Protein AF-A0A081SAS1-F1 (afdb_monomer)

Mean predicted aligned error: 22.19 Å

Radius of gyration: 38.11 Å; Cα contacts (8 Å, |Δi|>4): 289; chains: 1; bounding box: 82×88×116 Å

Sequence (406 aa):
MSGEHTGKELMNYAQYGFWKSKKQYTQDEFDKLFIKNHPSFILKKPGNTRRLFTAEEFRQIVTKSIVSKLKPSELDSIGVVDSHLELLLVDPIDWEEEIEAVHLEILQEKINNYIYFLESKQYVERYGDSFDKKVIHITFQYSPSDNGLAFLAAVQKVLQNSDTSLKVELPDDDIFSDKENISEDSNHPNQDQEKLSKERYLQIKKEYKMRLVLVIVLFVLLSILSIVLIVNSNRIIPLGATAMATVVPFNQFFLVPLWQEKKAIEEVHPEWKALSTSVVKVPSDESDKKIFPFIASVLALFFTFSMLYRPVKENPKIPTIEEIKNIPKIDSNYIPKSKKSSNSEPTSTTTTSDLNETSSTEESTQSQTSSKESQNYPYHISGMELRGSLIKHLKISMRNGRMNKI

Solvent-accessible surface area (backbone atoms only — not comparable to full-atom values): 25889 Å² total; per-residue (Å²): 136,88,75,89,71,52,74,67,26,51,53,38,25,75,74,71,74,40,60,74,62,76,89,80,48,55,71,61,57,48,51,42,51,49,37,72,78,41,37,64,59,44,78,78,48,41,74,76,48,50,78,63,41,55,75,65,60,41,48,56,40,49,47,56,29,49,46,72,72,62,34,34,92,60,83,76,43,74,50,77,52,100,72,25,43,36,33,45,42,72,40,84,63,73,67,45,81,86,49,36,72,57,49,54,54,49,50,49,49,25,52,50,45,54,51,49,42,59,77,69,47,71,53,34,90,81,71,51,80,89,48,89,39,35,35,42,36,39,38,37,71,41,69,69,41,72,69,49,50,52,49,52,52,50,52,40,60,70,29,69,85,53,63,42,42,70,46,80,47,74,53,61,63,90,80,77,49,94,63,90,80,87,77,93,70,93,88,58,76,71,57,59,55,51,48,52,53,49,51,52,48,40,50,51,53,44,51,46,53,54,51,50,51,52,53,50,51,52,52,52,50,51,50,54,56,50,51,56,30,58,76,47,74,36,80,55,68,65,56,54,53,50,42,57,70,39,54,50,54,47,44,58,70,68,43,47,58,52,51,50,53,53,47,58,51,39,69,79,38,63,75,60,70,77,61,77,52,85,82,66,82,72,70,64,78,61,52,60,70,62,44,49,66,56,52,52,42,52,50,51,53,51,52,50,46,61,75,54,64,57,82,78,76,70,82,77,76,79,78,52,75,70,59,64,70,67,56,77,78,80,74,92,78,80,79,79,88,78,78,89,80,80,86,80,87,86,85,87,86,82,90,81,88,86,86,84,80,90,75,89,78,91,80,80,87,81,89,84,90,82,89,79,90,77,91,85,85,88,86,90,87,88,88,86,91,77,87,87,84,76,89,76,77,76,84,72,74,86,78,81,82,82,87,78,90,131

Organism: Streptococcus mitis (NCBI:txid28037)

Foldseek 3Di:
DDDDQDPVLVVCCVVQVGRDDPVVDDPLRSLLVSCVVVLLVCQVCVVVNVVSDDLVVSLVSLLVNLCVVQVLQDFPDWDADPQATETEGEAEGECDPSNNVSNLVSVVSSVVNVVCCVVVVVCCVPPNDPHQAYEYEYEYPYFYDPVRVVSVVVVQVVCPPDSYGYHYDYPDCVPDDPDDDDDDDDDDVVPVVVVVVLLVLLLLVVQLVVLVVLLVVLVVVLVVLQVLCVVQVWDCVVLVVLCCVQSVCSCVVRNVVSVVVNVVVCVVPVPSVPDDSPPHDHDPVVVVVVCVSSVVSVVSSVVSSVVGDDHDDDDDPDDDPVVVVPDDDPDPPDDDDDDDDDDDDDDDDDDDDDDDDYDDDDDDDDDDDDDDDDDDDDDDDDDDDDDDDDPPPPPPPPPDDDDDDD

Structure (mmCIF, N/CA/C/O backbone):
data_AF-A0A081SAS1-F1
#
_entry.id   AF-A0A081SAS1-F1
#
loop_
_atom_site.group_PDB
_atom_site.id
_atom_site.type_symbol
_atom_site.label_atom_id
_atom_site.label_alt_id
_atom_site.label_comp_id
_atom_site.label_asym_id
_atom_site.label_entity_id
_atom_site.label_seq_id
_atom_site.pdbx_PDB_ins_code
_atom_site.Cartn_x
_atom_site.Cartn_y
_atom_site.Cartn_z
_atom_site.occupancy
_atom_site.B_iso_or_equiv
_atom_site.auth_seq_id
_atom_site.auth_comp_id
_atom_site.auth_asym_id
_atom_site.auth_atom_id
_atom_site.pdbx_PDB_model_num
ATOM 1 N N . MET A 1 1 ? 4.829 38.186 -16.726 1.00 37.81 1 MET A N 1
ATOM 2 C CA . MET A 1 1 ? 5.869 37.587 -17.587 1.00 37.81 1 MET A CA 1
ATOM 3 C C . MET A 1 1 ? 5.207 36.487 -18.399 1.00 37.81 1 MET A C 1
ATOM 5 O O . MET A 1 1 ? 4.948 35.430 -17.847 1.00 37.81 1 MET A O 1
ATOM 9 N N . SER A 1 2 ? 4.816 36.768 -19.643 1.00 45.03 2 SER A N 1
ATOM 10 C CA . SER A 1 2 ? 4.256 35.757 -20.550 1.00 45.03 2 SER A CA 1
ATOM 11 C C . SER A 1 2 ? 5.414 35.213 -21.376 1.00 45.03 2 SER A C 1
ATOM 13 O O . SER A 1 2 ? 5.795 35.834 -22.362 1.00 45.03 2 SER A O 1
ATOM 15 N N . GLY A 1 3 ? 6.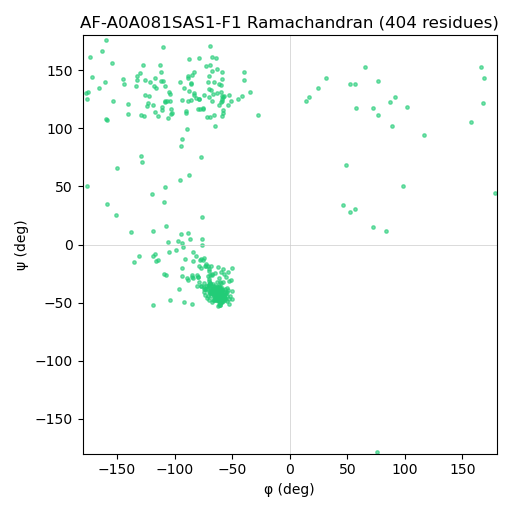057 34.147 -20.901 1.00 51.91 3 GLY A N 1
ATOM 16 C CA . GLY A 1 3 ? 7.094 33.463 -21.671 1.00 51.91 3 GLY A CA 1
ATOM 17 C C . GLY A 1 3 ? 6.439 32.652 -22.783 1.00 51.91 3 GLY A C 1
ATOM 18 O O . GLY A 1 3 ? 5.497 31.908 -22.518 1.00 51.91 3 GLY A O 1
ATOM 19 N N . GLU A 1 4 ? 6.892 32.816 -24.022 1.00 66.12 4 GLU A N 1
ATOM 20 C CA . GLU A 1 4 ? 6.469 31.950 -25.123 1.00 66.12 4 GLU A CA 1
ATOM 21 C C . GLU A 1 4 ? 6.992 30.533 -24.861 1.00 66.12 4 GLU A C 1
ATOM 23 O O . GLU A 1 4 ? 8.197 30.289 -24.874 1.00 66.12 4 GLU A O 1
ATOM 28 N N . HIS A 1 5 ? 6.079 29.607 -24.574 1.00 70.38 5 HIS A N 1
ATOM 29 C CA . HIS A 1 5 ? 6.391 28.191 -24.409 1.00 70.38 5 HIS A CA 1
ATOM 30 C C . HIS A 1 5 ? 6.222 27.472 -25.744 1.00 70.38 5 HIS A C 1
ATOM 32 O O . HIS A 1 5 ? 5.225 27.653 -26.446 1.00 70.38 5 HIS A O 1
ATOM 38 N N . THR A 1 6 ? 7.183 26.628 -26.103 1.00 75.88 6 THR A N 1
ATOM 39 C CA . THR A 1 6 ? 7.102 25.856 -27.348 1.00 75.88 6 THR A CA 1
ATOM 40 C C . THR A 1 6 ? 5.993 24.800 -27.264 1.00 75.88 6 THR A C 1
ATOM 42 O O . THR A 1 6 ? 5.672 24.293 -26.189 1.00 75.88 6 THR A O 1
ATOM 45 N N . GLY A 1 7 ? 5.430 24.382 -28.406 1.00 70.88 7 GLY A N 1
ATOM 46 C CA . GLY A 1 7 ? 4.389 23.337 -28.439 1.00 70.88 7 GLY A CA 1
ATOM 47 C C . GLY A 1 7 ? 4.810 22.019 -27.769 1.00 70.88 7 GLY A C 1
ATOM 48 O O . GLY A 1 7 ? 3.984 21.305 -27.205 1.00 70.88 7 GLY A O 1
ATOM 49 N N . LYS A 1 8 ? 6.115 21.725 -27.755 1.00 65.12 8 LYS A N 1
ATOM 50 C CA . LYS A 1 8 ? 6.687 20.571 -27.056 1.00 65.12 8 LYS A CA 1
ATOM 51 C C . LYS A 1 8 ? 6.684 20.743 -25.535 1.00 65.12 8 LYS A C 1
ATOM 53 O O . LYS A 1 8 ? 6.429 19.775 -24.828 1.00 65.12 8 LYS A O 1
ATOM 58 N N . GLU A 1 9 ? 6.949 21.948 -25.040 1.00 69.81 9 GLU A N 1
ATOM 59 C CA . GLU A 1 9 ? 6.873 22.281 -23.611 1.00 69.81 9 GLU A CA 1
ATOM 60 C C . GLU A 1 9 ? 5.423 22.270 -23.122 1.00 69.81 9 GLU A C 1
ATOM 62 O O . GLU A 1 9 ? 5.152 21.756 -22.043 1.00 69.81 9 GLU A O 1
ATOM 67 N N . LEU A 1 10 ? 4.481 22.736 -23.950 1.00 75.88 10 LEU A N 1
ATOM 68 C CA . LEU A 1 10 ? 3.046 22.662 -23.662 1.00 75.88 10 LEU A CA 1
ATOM 69 C C . LEU A 1 10 ? 2.550 21.213 -23.578 1.00 75.88 10 LEU A C 1
ATOM 71 O O . LEU A 1 10 ? 1.845 20.864 -22.635 1.00 75.88 10 LEU A O 1
ATOM 75 N N . MET A 1 11 ? 2.955 20.351 -24.516 1.00 67.69 11 MET A N 1
ATOM 76 C CA . MET A 1 11 ? 2.606 18.925 -24.483 1.00 67.69 11 MET A CA 1
ATOM 77 C C . MET A 1 11 ? 3.203 18.224 -23.253 1.00 67.69 11 MET A C 1
ATOM 79 O O . MET A 1 11 ? 2.551 17.414 -22.602 1.00 67.69 11 MET A O 1
ATOM 83 N N . ASN A 1 12 ? 4.442 18.571 -22.902 1.00 66.75 12 ASN A N 1
ATOM 84 C CA . ASN A 1 12 ? 5.127 18.027 -21.737 1.00 66.75 12 ASN A CA 1
ATOM 85 C C . ASN A 1 12 ? 4.487 18.497 -20.419 1.00 66.75 12 ASN A C 1
ATOM 87 O O . ASN A 1 12 ? 4.317 17.704 -19.497 1.00 66.75 12 ASN A O 1
ATOM 91 N N . TYR A 1 13 ? 4.054 19.756 -20.353 1.00 73.12 13 TYR A N 1
ATOM 92 C CA . TYR A 1 13 ? 3.300 20.274 -19.218 1.00 73.12 13 TYR A CA 1
ATOM 93 C C . TYR A 1 13 ? 1.926 19.609 -19.098 1.00 73.12 13 TYR A C 1
ATOM 95 O O . TYR A 1 13 ? 1.546 19.198 -18.008 1.00 73.12 13 TYR A O 1
ATOM 103 N N . ALA A 1 14 ? 1.205 19.428 -20.205 1.00 74.06 14 ALA A N 1
ATOM 104 C CA . ALA A 1 14 ? -0.089 18.750 -20.194 1.00 74.06 14 ALA A CA 1
ATOM 105 C C . ALA A 1 14 ? 0.016 17.293 -19.713 1.00 74.06 14 ALA A C 1
ATOM 107 O O . ALA A 1 14 ? -0.873 16.804 -19.023 1.00 74.06 14 ALA A O 1
ATOM 108 N N . GLN A 1 15 ? 1.104 16.606 -20.065 1.00 59.19 15 GLN A N 1
ATOM 109 C CA . GLN A 1 15 ? 1.277 15.189 -19.758 1.00 59.19 15 GLN A CA 1
ATOM 110 C C . GLN A 1 15 ? 1.928 14.926 -18.393 1.00 59.19 15 GLN A C 1
ATOM 112 O O . GLN A 1 15 ? 1.647 13.900 -17.778 1.00 59.19 15 GLN A O 1
ATOM 117 N N . TYR A 1 16 ? 2.790 15.830 -17.919 1.00 61.59 16 TYR A N 1
ATOM 118 C CA . TYR A 1 16 ? 3.609 15.603 -16.722 1.00 61.59 16 TYR A CA 1
ATOM 119 C C . TYR A 1 16 ? 3.574 16.750 -15.702 1.00 61.59 16 TYR A C 1
ATOM 121 O O . TYR A 1 16 ? 4.083 16.588 -14.600 1.00 61.59 16 TYR A O 1
ATOM 129 N N . GLY A 1 17 ? 2.999 17.907 -16.038 1.00 68.88 17 GLY A N 1
ATOM 130 C CA . GLY A 1 17 ? 2.918 19.079 -15.156 1.00 68.88 17 GLY A CA 1
ATOM 131 C C . GLY A 1 17 ? 4.163 19.973 -15.141 1.00 68.88 17 GLY A C 1
ATOM 132 O O . GLY A 1 17 ? 4.263 20.857 -14.289 1.00 68.88 17 GLY A O 1
ATOM 133 N N . PHE A 1 18 ? 5.115 19.778 -16.066 1.00 63.81 18 PHE A N 1
ATOM 134 C CA . PHE A 1 18 ? 6.389 20.512 -16.105 1.00 63.81 18 PHE A CA 1
ATOM 135 C C . PHE A 1 18 ? 6.748 21.041 -17.495 1.00 63.81 18 PHE A C 1
ATOM 137 O O . PHE A 1 18 ? 6.588 20.357 -18.504 1.00 63.81 18 PHE A O 1
ATOM 144 N N . TRP A 1 19 ? 7.312 22.250 -17.540 1.00 63.53 19 TRP A N 1
ATOM 145 C CA . TRP A 1 19 ? 7.612 22.952 -18.790 1.00 63.53 19 TRP A CA 1
ATOM 146 C C . TRP A 1 19 ? 8.810 22.374 -19.560 1.00 63.53 19 TRP A C 1
ATOM 148 O O . TRP A 1 19 ? 8.753 22.282 -20.778 1.00 63.53 19 TRP A O 1
ATOM 158 N N . LYS A 1 20 ? 9.891 21.940 -18.897 1.00 58.78 20 LYS A N 1
ATOM 159 C CA . LYS A 1 20 ? 11.157 21.582 -19.577 1.00 58.78 20 LYS A CA 1
ATOM 160 C C . LYS A 1 20 ? 11.229 20.123 -20.044 1.00 58.78 20 LYS A C 1
ATOM 162 O O . LYS A 1 20 ? 10.763 19.218 -19.362 1.00 58.78 20 LYS A O 1
ATOM 167 N N . SER A 1 21 ? 11.885 19.887 -21.186 1.00 58.59 21 SER A N 1
ATOM 168 C CA . SER A 1 21 ? 11.977 18.563 -21.830 1.00 58.59 21 SER A CA 1
ATOM 169 C C . SER A 1 21 ? 12.793 17.520 -21.039 1.00 58.59 21 SER A C 1
ATOM 171 O O . SER A 1 21 ? 13.809 17.859 -20.435 1.00 58.59 21 SER A O 1
ATOM 173 N N . LYS A 1 22 ? 12.432 16.229 -21.162 1.00 52.47 22 LYS A N 1
ATOM 174 C CA . LYS A 1 22 ? 13.102 15.058 -20.537 1.00 52.47 22 LYS A CA 1
ATOM 175 C C . LYS A 1 22 ? 14.632 14.986 -20.728 1.00 52.47 22 LYS A C 1
ATOM 177 O O . LYS A 1 22 ? 15.300 14.308 -19.968 1.00 52.47 22 LYS A O 1
ATOM 182 N N . LYS A 1 23 ? 15.210 15.678 -21.720 1.00 54.62 23 LYS A N 1
ATOM 183 C CA . LYS A 1 23 ? 16.668 15.692 -21.962 1.00 54.62 23 LYS A CA 1
ATOM 184 C C . LYS A 1 23 ? 17.469 16.543 -20.962 1.00 54.62 23 LYS A C 1
ATOM 186 O O . LYS A 1 23 ? 18.690 16.471 -20.991 1.00 54.62 23 LYS A O 1
ATOM 191 N N . GLN A 1 24 ? 16.813 17.368 -20.144 1.00 60.22 24 GLN A N 1
ATOM 192 C CA . GLN A 1 24 ? 17.474 18.281 -19.199 1.00 60.22 24 GLN A CA 1
ATOM 193 C C . GLN A 1 24 ? 17.406 17.837 -17.735 1.00 60.22 24 GLN A C 1
ATOM 195 O O . GLN A 1 24 ? 18.039 18.482 -16.909 1.00 60.22 24 GLN A O 1
ATOM 200 N N . TYR A 1 25 ? 16.667 16.770 -17.425 1.00 59.16 25 TYR A N 1
ATOM 201 C CA . TYR A 1 25 ? 16.576 16.220 -16.075 1.00 59.16 25 TYR A CA 1
ATOM 202 C C . TYR A 1 25 ? 17.132 14.803 -16.045 1.00 59.16 25 TYR A C 1
ATOM 204 O O . TYR A 1 25 ? 16.915 14.028 -16.982 1.00 59.16 25 TYR A O 1
ATOM 212 N N . THR A 1 26 ? 17.810 14.451 -14.958 1.00 75.69 26 THR A N 1
ATOM 213 C CA . THR A 1 26 ? 18.058 13.041 -14.645 1.00 75.69 26 THR A CA 1
ATOM 214 C C . THR A 1 26 ? 16.736 12.351 -14.289 1.00 75.69 26 THR A C 1
ATOM 216 O O . THR A 1 26 ? 15.737 13.004 -13.974 1.00 75.69 26 THR A O 1
ATOM 219 N N . GLN A 1 27 ? 16.700 11.017 -14.353 1.00 74.19 27 GLN A N 1
ATOM 220 C CA . GLN A 1 27 ? 15.506 10.265 -13.953 1.00 74.19 27 GLN A CA 1
ATOM 221 C C . GLN A 1 27 ? 15.138 10.552 -12.485 1.00 74.19 27 GLN A C 1
ATOM 223 O O . GLN A 1 27 ? 13.967 10.761 -12.188 1.00 74.19 27 GLN A O 1
ATOM 228 N N . ASP A 1 28 ? 16.137 10.686 -11.609 1.00 79.25 28 ASP A N 1
ATOM 229 C CA . ASP A 1 28 ? 15.943 11.002 -10.192 1.00 79.25 28 ASP A CA 1
ATOM 230 C C . ASP A 1 28 ? 15.363 12.408 -9.974 1.00 79.25 28 ASP A C 1
ATOM 232 O O . ASP A 1 28 ? 14.495 12.592 -9.124 1.00 79.25 28 ASP A O 1
ATOM 236 N N . GLU A 1 29 ? 15.786 13.408 -10.755 1.00 80.00 29 GLU A N 1
ATOM 237 C CA . GLU A 1 29 ? 15.210 14.760 -10.691 1.00 80.00 29 GLU A CA 1
ATOM 238 C C . GLU A 1 29 ? 13.749 14.777 -11.147 1.00 80.00 29 GLU A C 1
ATOM 240 O O . GLU A 1 29 ? 12.919 15.466 -10.547 1.00 80.00 29 GLU A O 1
ATOM 245 N N . PHE A 1 30 ? 13.426 14.005 -12.187 1.00 78.06 30 PHE A N 1
ATOM 246 C CA . PHE A 1 30 ? 12.053 13.845 -12.653 1.00 78.06 30 PHE A CA 1
ATOM 247 C C . PHE A 1 30 ? 11.185 13.156 -11.595 1.00 78.06 30 PHE A C 1
ATOM 249 O O . PHE A 1 30 ? 10.113 13.663 -11.263 1.00 78.06 30 PHE A O 1
ATOM 256 N N . ASP A 1 31 ? 11.663 12.049 -11.027 1.00 80.12 31 ASP A N 1
ATOM 257 C CA . ASP A 1 31 ? 10.943 11.293 -10.003 1.00 80.12 31 ASP A CA 1
ATOM 258 C C . ASP A 1 31 ? 10.756 12.138 -8.734 1.00 80.12 31 ASP A C 1
ATOM 260 O O . ASP A 1 31 ? 9.651 12.213 -8.190 1.00 80.12 31 ASP A O 1
ATOM 264 N N . LYS A 1 32 ? 11.791 12.880 -8.314 1.00 86.56 32 LYS A N 1
ATOM 265 C CA . LYS A 1 32 ? 11.716 13.834 -7.198 1.00 86.56 32 LYS A CA 1
ATOM 266 C C . LYS A 1 32 ? 10.617 14.873 -7.425 1.00 86.56 32 LYS A C 1
ATOM 268 O O . LYS A 1 32 ? 9.823 15.162 -6.527 1.00 86.56 32 LYS A O 1
ATOM 273 N N . LEU A 1 33 ? 10.560 15.443 -8.626 1.00 84.12 33 LEU A N 1
ATOM 274 C CA . LEU A 1 33 ? 9.603 16.486 -8.971 1.00 84.12 33 LEU A CA 1
ATOM 275 C C . LEU A 1 33 ? 8.169 15.938 -9.095 1.00 84.12 33 LEU A C 1
ATOM 277 O O . LEU A 1 33 ? 7.225 16.577 -8.627 1.00 84.12 33 LEU A O 1
ATOM 281 N N . PHE A 1 34 ? 8.010 14.734 -9.649 1.00 84.00 34 PHE A N 1
ATOM 282 C CA . PHE A 1 34 ? 6.731 14.028 -9.713 1.00 84.00 34 PHE A CA 1
ATOM 283 C C . PHE A 1 34 ? 6.163 13.769 -8.315 1.00 84.00 34 PHE A C 1
ATOM 285 O O . PHE A 1 34 ? 5.019 14.133 -8.049 1.00 84.00 34 PHE A O 1
ATOM 292 N N . ILE A 1 35 ? 6.965 13.220 -7.396 1.00 86.88 35 ILE A N 1
ATOM 293 C CA . ILE A 1 35 ? 6.535 12.958 -6.014 1.00 86.88 35 ILE A CA 1
ATOM 294 C C . ILE A 1 35 ? 6.192 14.263 -5.284 1.00 86.88 35 ILE A C 1
ATOM 296 O O . ILE A 1 35 ? 5.209 14.317 -4.550 1.00 86.88 35 ILE A O 1
ATOM 300 N N . LYS A 1 36 ? 6.929 15.355 -5.529 1.00 85.94 36 LYS A N 1
ATOM 301 C CA . LYS A 1 36 ? 6.604 16.669 -4.948 1.00 85.94 36 LYS A CA 1
ATOM 302 C C . LYS A 1 36 ? 5.228 17.183 -5.390 1.00 85.94 36 LYS A C 1
ATOM 304 O O . LYS A 1 36 ? 4.508 17.776 -4.585 1.00 85.94 36 LYS A O 1
ATOM 309 N N . ASN A 1 37 ? 4.859 16.941 -6.646 1.00 84.06 37 ASN A N 1
ATOM 310 C CA . ASN A 1 37 ? 3.550 17.306 -7.190 1.00 84.06 37 ASN A CA 1
ATOM 311 C C . ASN A 1 37 ? 2.440 16.318 -6.813 1.00 84.06 37 ASN A C 1
ATOM 313 O O . ASN A 1 37 ? 1.280 16.715 -6.698 1.00 84.06 37 ASN A O 1
ATOM 317 N N . HIS A 1 38 ? 2.791 15.053 -6.584 1.00 85.56 38 HIS A N 1
ATOM 318 C CA . HIS A 1 38 ? 1.867 13.987 -6.215 1.00 85.56 38 HIS A CA 1
ATOM 319 C C . HIS A 1 38 ? 2.342 13.241 -4.952 1.00 85.56 38 HIS A C 1
ATOM 321 O O . HIS A 1 38 ? 2.723 12.071 -5.043 1.00 85.56 38 HIS A O 1
ATOM 327 N N . PRO A 1 39 ? 2.280 13.884 -3.765 1.00 87.88 39 PRO A N 1
ATOM 328 C CA . PRO A 1 39 ? 2.821 13.341 -2.516 1.00 87.88 39 PRO A CA 1
ATOM 329 C C . PRO A 1 39 ? 2.383 11.910 -2.207 1.00 87.88 39 PRO A C 1
ATOM 331 O O . PRO A 1 39 ? 3.206 11.091 -1.822 1.00 87.88 39 PRO A O 1
ATOM 334 N N . SER A 1 40 ? 1.117 11.570 -2.467 1.00 87.19 40 SER A N 1
ATOM 335 C CA . SER A 1 40 ? 0.538 10.259 -2.151 1.00 87.19 40 SER A CA 1
ATOM 336 C C . SER A 1 40 ? 1.251 9.068 -2.800 1.00 87.19 40 SER A C 1
ATOM 338 O O . SER A 1 40 ? 1.124 7.948 -2.310 1.00 87.19 40 SER A O 1
ATOM 340 N N . PHE A 1 41 ? 2.012 9.280 -3.878 1.00 87.31 41 PHE A N 1
ATOM 341 C CA . PHE A 1 41 ? 2.801 8.220 -4.507 1.00 87.31 41 PHE A CA 1
ATOM 342 C C . PHE A 1 41 ? 4.004 7.783 -3.668 1.00 87.31 41 PHE A C 1
ATOM 344 O O . PHE A 1 41 ? 4.501 6.679 -3.887 1.00 87.31 41 PHE A O 1
ATOM 351 N N . ILE A 1 42 ? 4.435 8.595 -2.697 1.00 90.25 42 ILE A N 1
ATOM 352 C CA . ILE A 1 42 ? 5.542 8.258 -1.796 1.00 90.25 42 ILE A CA 1
ATOM 353 C C . ILE A 1 42 ? 5.252 6.987 -0.987 1.00 90.25 42 ILE A C 1
ATOM 355 O O . ILE A 1 42 ? 6.151 6.189 -0.754 1.00 90.25 42 ILE A O 1
ATOM 359 N N . LEU A 1 43 ? 3.976 6.748 -0.660 1.00 89.19 43 LEU A N 1
ATOM 360 C CA . LEU A 1 43 ? 3.525 5.607 0.140 1.00 89.19 43 LEU A CA 1
ATOM 361 C C . LEU A 1 43 ? 3.513 4.285 -0.639 1.00 89.19 43 LEU A C 1
ATOM 363 O O . LEU A 1 43 ? 3.385 3.232 -0.039 1.00 89.19 43 LEU A O 1
ATOM 367 N N . LYS A 1 44 ? 3.627 4.310 -1.976 1.00 86.81 44 LYS A N 1
ATOM 368 C CA . LYS A 1 44 ? 3.586 3.076 -2.782 1.00 86.81 44 LYS A CA 1
ATOM 369 C C . LYS A 1 44 ? 4.903 2.308 -2.782 1.00 86.81 44 LYS A C 1
ATOM 371 O O . LYS A 1 44 ? 4.888 1.105 -3.005 1.00 86.81 44 LYS A O 1
ATOM 376 N N . LYS A 1 45 ? 6.032 3.022 -2.696 1.00 84.56 45 LYS A N 1
ATOM 377 C CA . LYS A 1 45 ? 7.400 2.470 -2.709 1.00 84.56 45 LYS A CA 1
ATOM 378 C C . LYS A 1 45 ? 8.334 3.374 -1.887 1.00 84.56 45 LYS A C 1
ATOM 380 O O . LYS A 1 45 ? 9.210 4.028 -2.474 1.00 84.56 45 LYS A O 1
ATOM 385 N N . PRO A 1 46 ? 8.130 3.464 -0.564 1.00 82.94 46 PRO A N 1
ATOM 386 C CA . PRO A 1 46 ? 8.830 4.420 0.286 1.00 82.94 46 PRO A CA 1
ATOM 387 C C . PRO A 1 46 ? 10.356 4.261 0.226 1.00 82.94 46 PRO A C 1
ATOM 389 O O . PRO A 1 46 ? 11.024 5.244 -0.100 1.00 82.94 46 PRO A O 1
ATOM 392 N N . GLY A 1 47 ? 10.909 3.048 0.332 1.00 83.50 47 GLY A N 1
ATOM 393 C CA . GLY A 1 47 ? 12.358 2.814 0.203 1.00 83.50 47 GLY A CA 1
ATOM 394 C C . GLY A 1 47 ? 12.998 3.336 -1.092 1.00 83.50 47 GLY A C 1
ATOM 395 O O . GLY A 1 47 ? 14.042 3.992 -1.072 1.00 83.50 47 GLY A O 1
ATOM 396 N N . ASN A 1 48 ? 12.331 3.170 -2.241 1.00 80.00 48 ASN A N 1
ATOM 397 C CA . ASN A 1 48 ? 12.836 3.690 -3.522 1.00 80.00 48 ASN A CA 1
ATOM 398 C C . ASN A 1 48 ? 12.793 5.216 -3.607 1.00 80.00 48 ASN A C 1
ATOM 400 O O . ASN A 1 48 ? 13.625 5.823 -4.281 1.00 80.00 48 ASN A O 1
ATOM 404 N N . THR A 1 49 ? 11.803 5.838 -2.968 1.00 83.75 49 THR A N 1
ATOM 405 C CA . THR A 1 49 ? 11.634 7.296 -2.993 1.00 83.75 49 THR A CA 1
ATOM 406 C C . THR A 1 49 ? 12.486 7.990 -1.936 1.00 83.75 49 THR A C 1
ATOM 408 O O . THR A 1 49 ? 12.926 9.116 -2.161 1.00 83.75 49 THR A O 1
ATOM 411 N N . ARG A 1 50 ? 12.823 7.308 -0.834 1.00 87.44 50 ARG A N 1
ATOM 412 C CA . ARG A 1 50 ? 13.629 7.838 0.272 1.00 87.44 50 ARG A CA 1
ATOM 413 C C . ARG A 1 50 ? 14.977 8.398 -0.172 1.00 87.44 50 ARG A C 1
ATOM 415 O O . ARG A 1 50 ? 15.401 9.427 0.354 1.00 87.44 50 ARG A O 1
ATOM 422 N N . ARG A 1 51 ? 15.624 7.766 -1.158 1.00 88.38 51 ARG A N 1
ATOM 423 C CA . ARG A 1 51 ? 16.921 8.196 -1.721 1.00 88.38 51 ARG A CA 1
ATOM 424 C C . ARG A 1 51 ? 16.862 9.511 -2.510 1.00 88.38 51 ARG A C 1
ATOM 426 O O . ARG A 1 51 ? 17.896 10.128 -2.729 1.00 88.38 51 ARG A O 1
ATOM 433 N N . LEU A 1 52 ? 15.672 9.936 -2.944 1.00 87.00 52 LEU A N 1
ATOM 434 C CA . LEU A 1 52 ? 15.475 11.135 -3.774 1.00 87.00 52 LEU A CA 1
ATOM 435 C C . LEU A 1 52 ? 15.389 12.429 -2.942 1.00 87.00 52 LEU A C 1
ATOM 437 O O . LEU A 1 52 ? 15.472 13.538 -3.480 1.00 87.00 52 LEU A O 1
ATOM 441 N N . PHE A 1 53 ? 15.211 12.303 -1.627 1.00 91.81 53 PHE A N 1
ATOM 442 C CA . PHE A 1 53 ? 14.931 13.412 -0.721 1.00 91.81 53 PHE A CA 1
ATOM 443 C C . PHE A 1 53 ? 15.904 13.433 0.455 1.00 91.81 53 PHE A C 1
ATOM 445 O O . PHE A 1 53 ? 16.431 12.406 0.890 1.00 91.81 53 PHE A O 1
ATOM 452 N N . THR A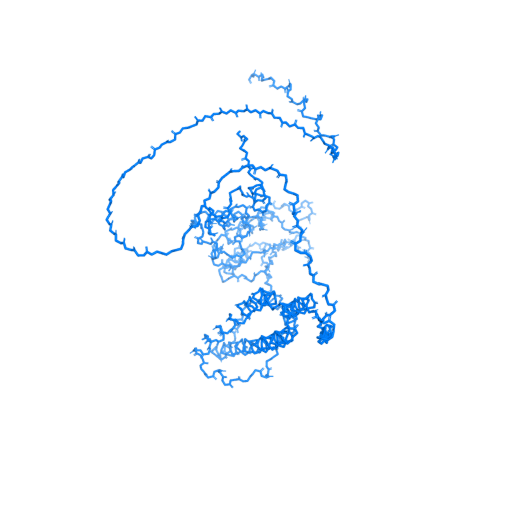 1 54 ? 16.102 14.622 1.019 1.00 92.94 54 THR A N 1
ATOM 453 C CA . THR A 1 54 ? 16.685 14.713 2.363 1.00 92.94 54 THR A CA 1
ATOM 454 C C . THR A 1 54 ? 15.738 14.072 3.383 1.00 92.94 54 THR A C 1
ATOM 456 O O . THR A 1 54 ? 14.546 13.919 3.115 1.00 92.94 54 THR A O 1
ATOM 459 N N . ALA A 1 55 ? 16.248 13.699 4.560 1.00 90.94 55 ALA A N 1
ATOM 460 C CA . ALA A 1 55 ? 15.419 13.092 5.606 1.00 90.94 55 ALA A CA 1
ATOM 461 C C . ALA A 1 55 ? 14.211 13.973 5.976 1.00 90.94 55 ALA A C 1
ATOM 463 O O . ALA A 1 55 ? 13.098 13.472 6.099 1.00 90.94 55 ALA A O 1
ATOM 464 N N . GLU A 1 56 ? 14.419 15.288 6.075 1.00 93.50 56 GLU A N 1
ATOM 465 C CA . GLU A 1 56 ? 13.368 16.233 6.453 1.00 93.50 56 GLU A CA 1
ATOM 466 C C . GLU A 1 56 ? 12.355 16.468 5.323 1.00 93.50 56 GLU A C 1
ATOM 468 O O . GLU A 1 56 ? 11.152 16.433 5.565 1.00 93.50 56 GLU A O 1
ATOM 473 N N . GLU A 1 57 ? 12.813 16.628 4.073 1.00 93.75 57 GLU A N 1
ATOM 474 C CA . GLU A 1 57 ? 11.907 16.720 2.917 1.00 93.75 57 GLU A CA 1
ATOM 475 C C . GLU A 1 57 ? 11.040 15.462 2.790 1.00 93.75 57 GLU A C 1
ATOM 477 O O . GLU A 1 57 ? 9.835 15.558 2.562 1.00 93.75 57 GLU A O 1
ATOM 482 N N . PHE A 1 58 ? 11.649 14.283 2.950 1.00 94.00 58 PHE A N 1
ATOM 483 C CA . PHE A 1 58 ? 10.943 13.009 2.895 1.00 94.00 58 PHE A CA 1
ATOM 484 C C . PHE A 1 58 ? 9.869 12.941 3.978 1.00 94.00 58 PHE A C 1
ATOM 486 O O . PHE A 1 58 ? 8.700 12.720 3.664 1.00 94.00 58 PHE A O 1
ATOM 493 N N . ARG A 1 59 ? 10.250 13.223 5.232 1.00 94.25 59 ARG A N 1
ATOM 494 C CA . ARG A 1 59 ? 9.341 13.216 6.380 1.00 94.25 59 ARG A CA 1
ATOM 495 C C . ARG A 1 59 ? 8.138 14.123 6.142 1.00 94.25 59 ARG A C 1
ATOM 497 O O . ARG A 1 59 ? 7.013 13.663 6.260 1.00 94.25 59 ARG A O 1
ATOM 504 N N . GLN A 1 60 ? 8.348 15.360 5.690 1.00 95.19 60 GLN A N 1
ATOM 505 C CA . GLN A 1 60 ? 7.257 16.304 5.408 1.00 95.19 60 GLN A CA 1
ATOM 506 C C . GLN A 1 60 ? 6.270 15.792 4.348 1.00 95.19 60 GLN A C 1
ATOM 508 O O . GLN A 1 60 ? 5.053 15.951 4.490 1.00 95.19 60 GLN A O 1
ATOM 513 N N . ILE A 1 61 ? 6.774 15.181 3.271 1.00 94.12 61 ILE A N 1
ATOM 514 C CA . ILE A 1 61 ? 5.929 14.649 2.193 1.00 94.12 61 ILE A CA 1
ATOM 515 C C . ILE A 1 61 ? 5.161 13.413 2.676 1.00 94.12 61 ILE A C 1
ATOM 517 O O . ILE A 1 61 ? 3.968 13.292 2.380 1.00 94.12 61 ILE A O 1
ATOM 521 N N . VAL A 1 62 ? 5.809 12.528 3.440 1.00 95.69 62 VAL A N 1
ATOM 522 C CA . VAL A 1 62 ? 5.172 11.359 4.064 1.00 95.69 62 VAL A CA 1
ATOM 523 C C . VAL A 1 62 ? 4.078 11.807 5.025 1.00 95.69 62 VAL A C 1
ATOM 525 O O . VAL A 1 62 ? 2.935 11.400 4.838 1.00 95.69 62 VAL A O 1
ATOM 528 N N . THR A 1 63 ? 4.368 12.719 5.958 1.00 95.94 63 THR A N 1
ATOM 529 C CA . THR A 1 63 ? 3.384 13.274 6.901 1.00 95.94 63 THR A CA 1
ATOM 530 C C . THR A 1 63 ? 2.170 13.817 6.158 1.00 95.94 63 THR A C 1
ATOM 532 O O . THR A 1 63 ? 1.044 13.410 6.428 1.00 95.94 63 THR A O 1
ATOM 535 N N . LYS A 1 64 ? 2.377 14.672 5.146 1.00 95.12 64 LYS A N 1
ATOM 536 C CA . LYS A 1 64 ? 1.276 15.217 4.337 1.00 95.12 64 LYS A CA 1
ATOM 537 C C . LYS A 1 64 ? 0.447 14.118 3.664 1.00 95.12 64 LYS A C 1
ATOM 539 O O . LYS A 1 64 ? -0.773 14.238 3.561 1.00 95.12 64 LYS A O 1
ATOM 544 N N . SER A 1 65 ? 1.104 13.065 3.187 1.00 94.56 65 SER A N 1
ATOM 545 C CA . SER A 1 65 ? 0.454 11.956 2.487 1.00 94.56 65 SER A CA 1
ATOM 546 C C . SER A 1 65 ? -0.364 11.086 3.438 1.00 94.56 65 SER A C 1
ATOM 548 O O . SER A 1 65 ? -1.525 10.809 3.140 1.00 94.56 65 SER A O 1
ATOM 550 N N . ILE A 1 66 ? 0.195 10.724 4.594 1.00 95.75 66 ILE A N 1
ATOM 551 C CA . ILE A 1 66 ? -0.492 9.941 5.626 1.00 95.75 66 ILE A CA 1
ATOM 552 C C . ILE A 1 66 ? -1.662 10.741 6.200 1.00 95.75 66 ILE A C 1
ATOM 554 O O . ILE A 1 66 ? -2.777 10.233 6.216 1.00 95.75 66 ILE A O 1
ATOM 558 N N . VAL A 1 67 ? -1.476 12.023 6.537 1.00 96.25 67 VAL A N 1
ATOM 559 C CA . VAL A 1 67 ? -2.567 12.907 6.991 1.00 96.25 67 VAL A CA 1
ATOM 560 C C . VAL A 1 67 ? -3.699 12.971 5.965 1.00 96.25 67 VAL A C 1
ATOM 562 O O . VAL A 1 67 ? -4.866 12.909 6.337 1.00 96.25 67 VAL A O 1
ATOM 565 N N . SER A 1 68 ? -3.388 13.034 4.664 1.00 94.62 68 SER A N 1
ATOM 566 C CA . SER A 1 68 ? -4.425 13.062 3.620 1.00 94.62 68 SER A CA 1
ATOM 567 C C . SER A 1 68 ? -5.226 11.760 3.497 1.00 94.62 68 SER A C 1
ATOM 569 O O . SER A 1 68 ? -6.362 11.780 3.026 1.00 94.62 68 SER A O 1
ATOM 571 N N . LYS A 1 69 ? -4.626 10.632 3.890 1.00 94.12 69 LYS A N 1
ATOM 572 C CA . LYS A 1 69 ? -5.208 9.291 3.797 1.00 94.12 69 LYS A CA 1
ATOM 573 C C . LYS A 1 69 ? -5.961 8.909 5.064 1.00 94.12 69 LYS A C 1
ATOM 575 O O . LYS A 1 69 ? -7.100 8.470 4.969 1.00 94.12 69 LYS A O 1
ATOM 580 N N . LEU A 1 70 ? -5.319 9.091 6.213 1.00 94.81 70 LEU A N 1
ATOM 581 C CA . LEU A 1 70 ? -5.830 8.704 7.518 1.00 94.81 70 LEU A CA 1
ATOM 582 C C . LEU A 1 70 ? -6.747 9.775 8.116 1.00 94.81 70 LEU A C 1
ATOM 584 O O . LEU A 1 70 ? -7.645 9.429 8.868 1.00 94.81 70 LEU A O 1
ATOM 588 N N . LYS A 1 71 ? -6.554 11.054 7.766 1.00 96.44 71 LYS A N 1
ATOM 589 C CA . LYS A 1 71 ? -7.359 12.191 8.240 1.00 96.44 71 LYS A CA 1
ATOM 590 C C . LYS A 1 71 ? -7.543 12.208 9.770 1.00 96.44 71 LYS A C 1
ATOM 592 O O . LYS A 1 71 ? -8.656 12.028 10.258 1.00 96.44 71 LYS A O 1
ATOM 597 N N . PRO A 1 72 ? -6.474 12.446 10.549 1.00 95.50 72 PRO A N 1
ATOM 598 C CA . PRO A 1 72 ? -6.499 12.297 12.009 1.00 95.50 72 PRO A CA 1
ATOM 599 C C . PRO A 1 72 ? -7.531 13.182 12.731 1.00 95.50 72 PRO A C 1
ATOM 601 O O . PRO A 1 72 ? -7.981 12.838 13.819 1.00 95.50 72 PRO A O 1
ATOM 604 N N . SER A 1 73 ? -7.949 14.297 12.124 1.00 94.31 73 SER A N 1
ATOM 605 C CA . SER A 1 73 ? -8.957 15.212 12.673 1.00 94.31 73 SER A CA 1
ATOM 606 C C . SER A 1 73 ? -10.413 14.807 12.401 1.00 94.31 73 SER A C 1
ATOM 608 O O . SER A 1 73 ? -11.323 15.476 12.882 1.00 94.31 73 SER A O 1
ATOM 610 N N . GLU A 1 74 ? -10.659 13.765 11.604 1.00 94.31 74 GLU A N 1
ATOM 611 C CA . GLU A 1 74 ? -12.000 13.291 11.236 1.00 94.31 74 GLU A CA 1
ATOM 612 C C . GLU A 1 74 ? -12.279 11.911 11.864 1.00 94.31 74 GLU A C 1
ATOM 614 O O . GLU A 1 74 ? -11.369 11.102 12.061 1.00 94.31 74 GLU A O 1
ATOM 619 N N . LEU A 1 75 ? -13.551 11.641 12.180 1.00 94.81 75 LEU A N 1
ATOM 620 C CA . LEU A 1 75 ? -14.027 10.288 12.491 1.00 94.81 75 LEU A CA 1
ATOM 621 C C . LEU A 1 75 ? -14.460 9.594 11.196 1.00 94.81 75 LEU A C 1
ATOM 623 O O . LEU A 1 75 ? -15.059 10.243 10.336 1.00 94.81 75 LEU A O 1
ATOM 627 N N . ASP A 1 76 ? -14.223 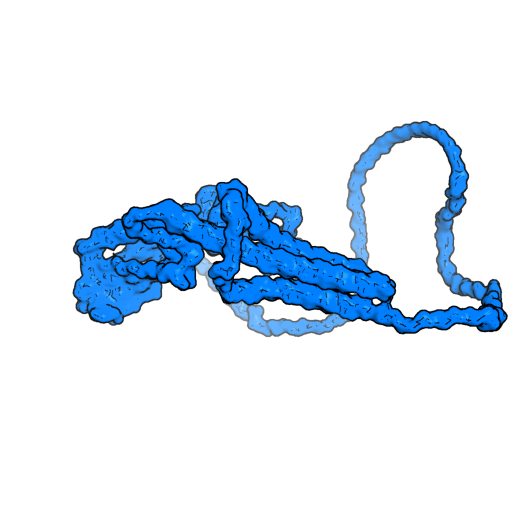8.288 11.074 1.00 94.88 76 ASP A N 1
ATOM 628 C CA . ASP A 1 76 ? -14.563 7.549 9.856 1.00 94.88 76 ASP A CA 1
ATOM 629 C C . ASP A 1 76 ? -16.022 7.095 9.900 1.00 94.88 76 ASP A C 1
ATOM 631 O O . ASP A 1 76 ? -16.788 7.366 8.974 1.00 94.88 76 ASP A O 1
ATOM 635 N N . SER A 1 77 ? -16.432 6.437 10.990 1.00 95.38 77 SER A N 1
ATOM 636 C CA . SER A 1 77 ? -17.832 6.084 11.227 1.00 95.38 77 SER A CA 1
ATOM 637 C C . SER A 1 77 ? -18.147 5.934 12.715 1.00 95.38 77 SER A C 1
ATOM 639 O O . SER A 1 77 ? -17.272 5.662 13.535 1.00 95.38 77 SER A O 1
ATOM 641 N N . ILE A 1 78 ? -19.422 6.102 13.056 1.00 95.75 78 ILE A N 1
ATOM 642 C CA . ILE A 1 78 ? -19.964 5.931 14.403 1.00 95.75 78 ILE A CA 1
ATOM 643 C C . ILE A 1 78 ? -21.363 5.322 14.317 1.00 95.75 78 ILE A C 1
ATOM 645 O O . ILE A 1 78 ? -22.170 5.726 13.477 1.00 95.75 78 ILE A O 1
ATOM 649 N N . GLY A 1 79 ? -21.665 4.374 15.199 1.00 93.62 79 GLY A N 1
ATOM 650 C CA . GLY A 1 79 ? -22.962 3.714 15.266 1.00 93.62 79 GLY A CA 1
ATOM 651 C C . GLY A 1 79 ? -23.219 3.054 16.616 1.00 93.62 79 GLY A C 1
ATOM 652 O O . GLY A 1 79 ? -22.367 3.052 17.499 1.00 93.62 79 GLY A O 1
ATOM 653 N N . VAL A 1 80 ? -24.421 2.503 16.771 1.00 91.88 80 VAL A N 1
ATOM 654 C CA . VAL A 1 80 ? -24.799 1.693 17.934 1.00 91.88 80 VAL A CA 1
ATOM 655 C C . VAL A 1 80 ? -24.907 0.246 17.473 1.00 91.88 80 VAL A C 1
ATOM 657 O O . VAL A 1 80 ? -25.673 -0.047 16.554 1.00 91.88 80 VAL A O 1
ATOM 660 N N . VAL A 1 81 ? -24.138 -0.641 18.098 1.00 86.81 81 VAL A N 1
ATOM 661 C CA . VAL A 1 81 ? -24.086 -2.080 17.804 1.00 86.81 81 VAL A CA 1
ATOM 662 C C . VAL A 1 81 ? -24.346 -2.807 19.114 1.00 86.81 81 VAL A C 1
ATOM 664 O O . VAL A 1 81 ? -23.746 -2.451 20.115 1.00 86.81 81 VAL A O 1
ATOM 667 N N . ASP A 1 82 ? -25.282 -3.758 19.146 1.00 81.81 82 ASP A N 1
ATOM 668 C CA . ASP A 1 82 ? -25.589 -4.584 20.329 1.00 81.81 82 ASP A CA 1
ATOM 669 C C . ASP A 1 82 ? -25.723 -3.817 21.666 1.00 81.81 82 ASP A C 1
ATOM 671 O O . ASP A 1 82 ? -25.442 -4.341 22.741 1.00 81.81 82 ASP A O 1
ATOM 675 N N . SER A 1 83 ? -26.242 -2.584 21.612 1.00 84.62 83 SER A N 1
ATOM 676 C CA . SER A 1 83 ? -26.424 -1.671 22.758 1.00 84.62 83 SER A CA 1
ATOM 677 C C . SER A 1 83 ? -25.143 -1.037 23.331 1.00 84.62 83 SER A C 1
ATOM 679 O O . SER A 1 83 ? -25.198 -0.437 24.404 1.00 84.62 83 SER A O 1
ATOM 681 N N . HIS A 1 84 ? -24.014 -1.080 22.617 1.00 89.44 84 HIS A N 1
ATOM 682 C CA . HIS A 1 84 ? -22.835 -0.244 22.876 1.00 89.44 84 HIS A CA 1
ATOM 683 C C . HIS A 1 84 ? -22.605 0.766 21.744 1.00 89.44 84 HIS A C 1
ATOM 685 O O . HIS A 1 84 ? -23.020 0.566 20.601 1.00 89.44 84 HIS A O 1
ATOM 691 N N . LEU A 1 85 ? -21.944 1.879 22.068 1.00 94.31 85 LEU A N 1
ATOM 692 C CA . LEU A 1 85 ? -21.517 2.861 21.071 1.00 94.31 85 LEU A CA 1
ATOM 693 C C . LEU A 1 85 ? -20.210 2.383 20.431 1.00 94.31 85 LEU A C 1
ATOM 695 O O . LEU A 1 85 ? -19.241 2.125 21.146 1.00 94.31 85 LEU A O 1
ATOM 699 N N . GLU A 1 86 ? -20.170 2.286 19.106 1.00 95.25 86 GLU A N 1
ATOM 700 C CA . GLU A 1 86 ? -19.011 1.816 18.345 1.00 95.25 86 GLU A CA 1
ATOM 701 C C . GLU A 1 86 ? -18.545 2.873 17.338 1.00 95.25 86 GLU A C 1
ATOM 703 O O . GLU A 1 86 ? -19.335 3.398 16.550 1.00 95.25 86 GLU A O 1
ATOM 708 N N . LEU A 1 87 ? -17.253 3.200 17.374 1.00 96.38 87 LEU A N 1
ATOM 709 C CA . LEU A 1 87 ? -16.580 4.086 16.429 1.00 96.38 87 LEU A CA 1
ATOM 710 C C . LEU A 1 87 ? -15.625 3.249 15.586 1.00 96.38 87 LEU A C 1
ATOM 712 O O . LEU A 1 87 ? -14.690 2.670 16.131 1.00 96.38 87 LEU A O 1
ATOM 716 N N . LEU A 1 88 ? -15.835 3.209 14.273 1.00 96.75 88 LEU A N 1
ATOM 717 C CA . LEU A 1 88 ? -14.954 2.500 13.349 1.00 96.75 88 LEU A CA 1
ATOM 718 C C . LEU A 1 88 ? -13.818 3.427 12.908 1.00 96.75 88 LEU A C 1
ATOM 720 O O . LEU A 1 88 ? -14.083 4.555 12.493 1.00 96.75 88 LEU A O 1
ATOM 724 N N . LEU A 1 89 ? -12.585 2.930 12.963 1.00 97.25 89 LEU A N 1
ATOM 725 C CA . LEU A 1 89 ? -11.375 3.542 12.425 1.00 97.25 89 LEU A CA 1
ATOM 726 C C . LEU A 1 89 ? -10.799 2.603 11.363 1.00 97.25 89 LEU A C 1
ATOM 728 O O . LEU A 1 89 ? -10.447 1.463 11.658 1.00 97.25 89 LEU A O 1
ATOM 732 N N . VAL A 1 90 ? -10.681 3.086 10.130 1.00 95.94 90 VAL A N 1
ATOM 733 C CA . VAL A 1 90 ? -10.091 2.334 9.020 1.00 95.94 90 VAL A CA 1
ATOM 734 C C . VAL A 1 90 ? -8.691 2.861 8.736 1.00 95.94 90 VAL A C 1
ATOM 736 O O . VAL A 1 90 ? -8.514 4.048 8.445 1.00 95.94 90 VAL A O 1
ATOM 739 N N . ASP A 1 91 ? -7.697 1.976 8.789 1.00 95.75 91 ASP A N 1
ATOM 740 C CA . ASP A 1 91 ? -6.315 2.296 8.440 1.00 95.75 91 ASP A CA 1
ATOM 741 C C . ASP A 1 91 ? -5.929 1.702 7.068 1.00 95.75 91 ASP A C 1
ATOM 743 O O . ASP A 1 91 ? -5.802 0.482 6.933 1.00 95.75 91 ASP A O 1
ATOM 747 N N . PRO A 1 92 ? -5.754 2.541 6.026 1.00 93.19 92 PRO A N 1
ATOM 748 C CA . PRO A 1 92 ? -5.388 2.106 4.681 1.00 93.19 92 PRO A CA 1
ATOM 749 C C . PRO A 1 92 ? -3.872 2.152 4.401 1.00 93.19 92 PRO A C 1
ATOM 751 O O . PRO A 1 92 ? -3.474 2.112 3.233 1.00 93.19 92 PRO A O 1
ATOM 754 N N . ILE A 1 93 ? -3.027 2.381 5.408 1.00 92.69 93 ILE A N 1
ATOM 755 C CA . ILE A 1 93 ? -1.587 2.601 5.228 1.00 92.69 93 ILE A CA 1
ATOM 756 C C . ILE A 1 93 ? -0.819 1.289 5.410 1.00 92.69 93 ILE A C 1
ATOM 758 O O . ILE A 1 93 ? -1.146 0.480 6.272 1.00 92.69 93 ILE A O 1
ATOM 762 N N . ASP A 1 94 ? 0.187 1.086 4.559 1.00 90.69 94 ASP A N 1
ATOM 763 C CA . ASP A 1 94 ? 1.089 -0.067 4.615 1.00 90.69 94 ASP A CA 1
ATOM 764 C C . ASP A 1 94 ? 2.217 0.162 5.637 1.00 90.69 94 ASP A C 1
ATOM 766 O O . ASP A 1 94 ? 2.670 1.295 5.827 1.00 90.69 94 ASP A O 1
ATOM 770 N N . TRP A 1 95 ? 2.688 -0.911 6.268 1.00 90.38 95 TRP A N 1
ATOM 771 C CA . TRP A 1 95 ? 3.602 -0.886 7.416 1.00 90.38 95 TRP A CA 1
ATOM 772 C C . TRP A 1 95 ? 5.071 -1.035 6.998 1.00 90.38 95 TRP A C 1
ATOM 774 O O . TRP A 1 95 ? 5.789 -1.929 7.442 1.00 90.38 95 TRP A O 1
ATOM 784 N N . GLU A 1 96 ? 5.520 -0.148 6.111 1.00 89.12 96 GLU A N 1
ATOM 785 C CA . GLU A 1 96 ? 6.896 -0.130 5.601 1.00 89.12 96 GLU A CA 1
ATOM 786 C C . GLU A 1 96 ? 7.840 0.666 6.527 1.00 89.12 96 GLU A C 1
ATOM 788 O O . GLU A 1 96 ? 7.508 1.768 6.981 1.00 89.12 96 GLU A O 1
ATOM 793 N N . GLU A 1 97 ? 9.049 0.137 6.758 1.00 89.25 97 GLU A N 1
ATOM 794 C CA . GLU A 1 97 ? 10.020 0.643 7.748 1.00 89.25 97 GLU A CA 1
ATOM 795 C C . GLU A 1 97 ? 10.324 2.143 7.577 1.00 89.25 97 GLU A C 1
ATOM 797 O O . GLU A 1 97 ? 10.418 2.885 8.556 1.00 89.25 97 GLU A O 1
ATOM 802 N N . GLU A 1 98 ? 10.435 2.650 6.340 1.00 90.19 98 GLU A N 1
ATOM 803 C CA . GLU A 1 98 ? 10.838 4.047 6.133 1.00 90.19 98 GLU A CA 1
ATOM 804 C C . GLU A 1 98 ? 9.754 5.073 6.489 1.00 90.19 98 GLU A C 1
ATOM 806 O O . GLU A 1 98 ? 10.067 6.262 6.621 1.00 90.19 98 GLU A O 1
ATOM 811 N N . ILE A 1 99 ? 8.490 4.653 6.607 1.00 93.00 99 ILE A N 1
ATOM 812 C CA . ILE A 1 99 ? 7.353 5.534 6.921 1.00 93.00 99 ILE A CA 1
ATOM 813 C C . ILE A 1 99 ? 6.685 5.210 8.255 1.00 93.00 99 ILE A C 1
ATOM 815 O O . ILE A 1 99 ? 5.935 6.046 8.759 1.00 93.00 99 ILE A O 1
ATOM 819 N N . GLU A 1 100 ? 6.984 4.048 8.833 1.00 93.62 100 GLU A N 1
ATOM 820 C CA . GLU A 1 100 ? 6.365 3.510 10.043 1.00 93.62 100 GLU A CA 1
ATOM 821 C C . GLU A 1 100 ? 6.345 4.515 11.201 1.00 93.62 100 GLU A C 1
ATOM 823 O O . GLU A 1 100 ? 5.299 4.756 11.797 1.00 93.62 100 GLU A O 1
ATOM 828 N N . ALA A 1 101 ? 7.469 5.182 11.481 1.00 92.81 101 ALA A N 1
ATOM 829 C CA . ALA A 1 101 ? 7.542 6.155 12.573 1.00 92.81 101 ALA A CA 1
ATOM 830 C C . ALA A 1 101 ? 6.545 7.320 12.402 1.00 92.81 101 ALA A C 1
ATOM 832 O O . ALA A 1 101 ? 5.912 7.747 13.365 1.00 92.81 101 ALA A O 1
ATOM 833 N N . VAL A 1 102 ? 6.381 7.817 11.171 1.00 95.44 102 VAL A N 1
ATOM 834 C CA . VAL A 1 102 ? 5.427 8.896 10.863 1.00 95.44 102 VAL A CA 1
ATOM 835 C C . VAL A 1 102 ? 3.995 8.365 10.872 1.00 95.44 102 VAL A C 1
ATOM 837 O O . VAL A 1 102 ? 3.078 9.063 11.296 1.00 95.44 102 VAL A O 1
ATOM 840 N N . HIS A 1 103 ? 3.785 7.134 10.406 1.00 96.31 103 HIS A N 1
ATOM 841 C CA . HIS A 1 103 ? 2.477 6.485 10.448 1.00 96.31 103 HIS A CA 1
ATOM 842 C C . HIS A 1 103 ? 1.989 6.321 11.886 1.00 96.31 103 HIS A C 1
ATOM 844 O O . HIS A 1 103 ? 0.881 6.759 12.183 1.00 96.31 103 HIS A O 1
ATOM 850 N N . LEU A 1 104 ? 2.835 5.810 12.784 1.00 96.44 104 LEU A N 1
ATOM 851 C CA . LEU A 1 104 ? 2.535 5.674 14.210 1.00 96.44 104 LEU A CA 1
ATOM 852 C C . LEU A 1 104 ? 2.180 7.015 14.864 1.00 96.44 104 LEU A C 1
ATOM 854 O O . LEU A 1 104 ? 1.194 7.090 15.594 1.00 96.44 104 LEU A O 1
ATOM 858 N N . GLU A 1 105 ? 2.929 8.083 14.570 1.00 96.12 105 GLU A N 1
ATOM 859 C CA . GLU A 1 105 ? 2.650 9.432 15.087 1.00 96.12 105 GLU A CA 1
ATOM 860 C C . GLU A 1 105 ? 1.242 9.907 14.686 1.00 96.12 105 GLU A C 1
ATOM 862 O O . GLU A 1 105 ? 0.447 10.314 15.535 1.00 96.12 105 GLU A O 1
ATOM 867 N N . ILE A 1 106 ? 0.887 9.777 13.405 1.00 97.06 106 ILE A N 1
ATOM 868 C CA . ILE A 1 106 ? -0.416 10.224 12.893 1.00 97.06 106 ILE A CA 1
ATOM 869 C C . ILE A 1 106 ? -1.561 9.292 13.317 1.00 97.06 106 ILE A C 1
ATOM 871 O O . ILE A 1 106 ? -2.679 9.755 13.563 1.00 97.06 106 ILE A O 1
ATOM 875 N N . LEU A 1 107 ? -1.309 7.988 13.442 1.00 96.94 107 LEU A N 1
ATOM 876 C CA . LEU A 1 107 ? -2.288 7.036 13.965 1.00 96.94 107 LEU A CA 1
ATOM 877 C C . LEU A 1 107 ? -2.591 7.318 15.441 1.00 96.94 107 LEU A C 1
ATOM 879 O O . LEU A 1 107 ? -3.756 7.300 15.840 1.00 96.94 107 LEU A O 1
ATOM 883 N N . GLN A 1 108 ? -1.571 7.659 16.232 1.00 96.00 108 GLN A N 1
ATOM 884 C CA . GLN A 1 108 ? -1.748 8.107 17.609 1.00 96.00 108 GLN A CA 1
ATOM 885 C C . GLN A 1 108 ? -2.598 9.377 17.686 1.00 96.00 108 GLN A C 1
ATOM 887 O O . GLN A 1 108 ? -3.529 9.430 18.489 1.00 96.00 108 GLN A O 1
ATOM 892 N N . GLU A 1 109 ? -2.334 10.381 16.845 1.00 96.56 109 GLU A N 1
ATOM 893 C CA . GLU A 1 109 ? -3.178 11.581 16.771 1.00 96.56 109 GLU A CA 1
ATOM 894 C C . GLU A 1 109 ? -4.639 11.235 16.455 1.00 96.56 109 GLU A C 1
ATOM 896 O O . GLU A 1 109 ? -5.548 11.753 17.107 1.00 96.56 109 GLU A O 1
ATOM 901 N N . LYS A 1 110 ? -4.874 10.322 15.503 1.00 97.19 110 LYS A N 1
ATOM 902 C CA . LYS A 1 110 ? -6.230 9.894 15.143 1.00 97.19 110 LYS A CA 1
ATOM 903 C C . LYS A 1 110 ? -6.932 9.188 16.298 1.00 97.19 110 LYS A C 1
ATOM 905 O O . LYS A 1 110 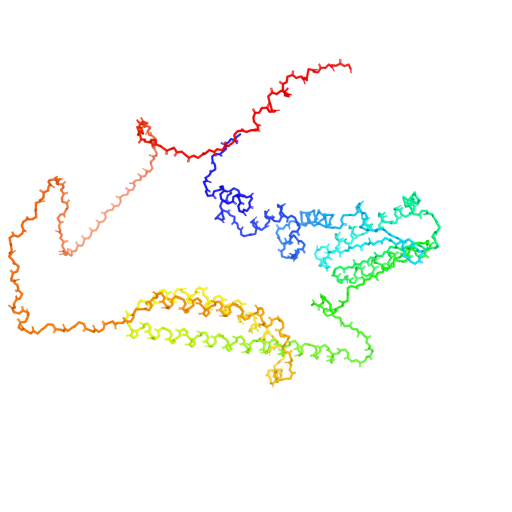? -8.059 9.540 16.626 1.00 97.19 110 LYS A O 1
ATOM 910 N N . ILE A 1 111 ? -6.279 8.232 16.953 1.00 95.56 111 ILE A N 1
ATOM 911 C CA . ILE A 1 111 ? -6.862 7.535 18.107 1.00 95.56 111 ILE A CA 1
ATOM 912 C C . ILE A 1 111 ? -7.154 8.523 19.243 1.00 95.56 111 ILE A C 1
ATOM 914 O O . ILE A 1 111 ? -8.234 8.479 19.830 1.00 95.56 111 ILE A O 1
ATOM 918 N N . ASN A 1 112 ? -6.248 9.467 19.507 1.00 95.69 112 ASN A N 1
ATOM 919 C CA . ASN A 1 112 ? -6.466 10.513 20.505 1.00 95.69 112 ASN A CA 1
ATOM 920 C C . ASN A 1 112 ? -7.683 11.384 20.171 1.00 95.69 112 ASN A C 1
ATOM 922 O O . ASN A 1 112 ? -8.430 11.745 21.075 1.00 95.69 112 ASN A O 1
ATOM 926 N N . ASN A 1 113 ? -7.931 11.685 18.893 1.00 96.94 113 ASN A N 1
ATOM 927 C CA . ASN A 1 113 ? -9.139 12.396 18.471 1.00 96.94 113 ASN A CA 1
ATOM 928 C C . ASN A 1 113 ? -10.421 11.593 18.769 1.00 96.94 113 ASN A C 1
ATOM 930 O O . ASN A 1 113 ? -11.417 12.162 19.211 1.00 96.94 113 ASN A O 1
ATOM 934 N N . TYR A 1 114 ? -10.396 10.268 18.593 1.00 96.50 114 TYR A N 1
ATOM 935 C CA . TYR A 1 114 ? -11.537 9.393 18.902 1.00 96.50 114 TYR A CA 1
ATOM 936 C C . TYR A 1 114 ? -11.790 9.325 20.410 1.00 96.50 114 TYR A C 1
ATOM 938 O O . TYR A 1 114 ? -12.932 9.453 20.851 1.00 96.50 114 TYR A O 1
ATOM 946 N N . ILE A 1 115 ? -10.725 9.183 21.203 1.00 94.56 115 ILE A N 1
ATOM 947 C CA . ILE A 1 115 ? -10.796 9.230 22.669 1.00 94.56 115 ILE A CA 1
ATOM 948 C C . ILE A 1 115 ? -11.364 10.580 23.111 1.00 94.56 115 ILE A C 1
ATOM 950 O O . ILE A 1 115 ? -12.345 10.622 23.848 1.00 94.56 115 ILE A O 1
ATOM 954 N N . TYR A 1 116 ? -10.827 11.683 22.586 1.00 95.00 116 TYR A N 1
ATOM 955 C CA . TYR A 1 116 ? -11.302 13.027 22.898 1.00 95.00 116 TYR A CA 1
ATOM 956 C C . TYR A 1 116 ? -12.783 13.211 22.554 1.00 95.00 116 TYR A C 1
ATOM 958 O O . TYR A 1 116 ? -13.534 13.775 23.347 1.00 95.00 116 TYR A O 1
ATOM 966 N N . PHE A 1 117 ? -13.238 12.721 21.400 1.00 95.44 117 PHE A N 1
ATOM 967 C CA . PHE A 1 117 ? -14.644 12.778 21.004 1.00 95.44 117 PHE A CA 1
ATOM 968 C C . PHE A 1 117 ? -15.566 12.048 21.998 1.00 95.44 117 PHE A C 1
ATOM 970 O O . PHE A 1 117 ? -16.646 12.5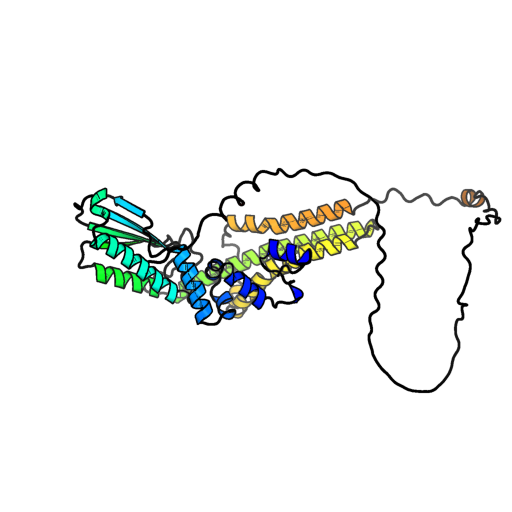52 22.327 1.00 95.44 117 PHE A O 1
ATOM 977 N N . LEU A 1 118 ? -15.134 10.888 22.503 1.00 93.62 118 LEU A N 1
ATOM 978 C CA . LEU A 1 118 ? -15.863 10.119 23.512 1.00 93.62 118 LEU A CA 1
ATOM 979 C C . LEU A 1 118 ? -15.855 10.817 24.879 1.00 93.62 118 LEU A C 1
ATOM 981 O O . LEU A 1 118 ? -16.913 11.002 25.477 1.00 93.62 118 LEU A O 1
ATOM 985 N N . GLU A 1 119 ? -14.693 11.270 25.349 1.00 92.31 119 GLU A N 1
ATOM 986 C CA . GLU A 1 119 ? -14.539 11.944 26.647 1.00 92.31 119 GLU A CA 1
ATOM 987 C C . GLU A 1 119 ? -15.281 13.283 26.706 1.00 92.31 119 GLU A C 1
ATOM 989 O O . GLU A 1 119 ? -15.903 13.621 27.714 1.00 92.31 119 GLU A O 1
ATOM 994 N N . SER A 1 120 ? -15.268 14.034 25.604 1.00 94.31 120 SER A N 1
ATOM 995 C CA . SER A 1 120 ? -16.014 15.290 25.466 1.00 94.31 120 SER A CA 1
ATOM 996 C C . SER A 1 120 ? -17.513 15.085 25.229 1.00 94.31 120 SER A C 1
ATOM 998 O O . SER A 1 120 ? -18.250 16.067 25.129 1.00 94.31 120 SER A O 1
ATOM 1000 N N . LYS A 1 121 ? -17.983 13.829 25.166 1.00 94.12 121 LYS A N 1
ATOM 1001 C CA . LYS A 1 121 ? -19.400 13.459 25.035 1.00 94.12 121 LYS A CA 1
ATOM 1002 C C . LYS A 1 121 ? -20.098 14.065 23.813 1.00 94.12 121 LYS A C 1
ATOM 1004 O O . LYS A 1 121 ? -21.310 14.281 23.824 1.00 94.12 121 LYS A O 1
ATOM 1009 N N . GLN A 1 122 ? -19.365 14.288 22.722 1.00 94.50 122 GLN A N 1
ATOM 1010 C CA . GLN A 1 122 ? -19.911 14.888 21.495 1.00 94.50 122 GLN A CA 1
ATOM 1011 C C . GLN A 1 122 ? -21.017 14.039 20.836 1.00 94.50 122 GLN A C 1
ATOM 1013 O O . GLN A 1 122 ? -21.817 14.551 20.058 1.00 94.50 122 GLN A O 1
ATOM 1018 N N . TYR A 1 123 ? -21.104 12.746 21.160 1.00 93.44 123 TYR A N 1
ATOM 1019 C CA . TYR A 1 123 ? -22.133 11.838 20.647 1.00 93.44 123 TYR A CA 1
ATOM 1020 C C . TYR A 1 123 ? -23.501 11.974 21.342 1.00 93.44 123 TYR A C 1
ATOM 1022 O O . TYR A 1 123 ? -24.502 11.521 20.784 1.00 93.44 123 TYR A O 1
ATOM 1030 N N . VAL A 1 124 ? -23.571 12.580 22.535 1.00 94.88 124 VAL A N 1
ATOM 1031 C CA . VAL A 1 124 ? -24.754 12.506 23.416 1.00 94.88 124 VAL A CA 1
ATOM 1032 C C . VAL A 1 124 ? -25.998 13.129 22.793 1.00 94.88 124 VAL A C 1
ATOM 1034 O O . VAL A 1 124 ? -27.083 12.568 22.924 1.00 94.88 124 VAL A O 1
ATOM 1037 N N . GLU A 1 125 ? -25.856 14.240 22.068 1.00 93.12 125 GLU A N 1
ATOM 1038 C CA . GLU A 1 125 ? -26.987 14.904 21.402 1.00 93.12 125 GLU A CA 1
ATOM 1039 C C . GLU A 1 125 ? -27.683 13.982 20.387 1.00 93.12 125 GLU A C 1
ATOM 1041 O O . GLU A 1 125 ? -28.898 14.047 20.212 1.00 93.12 125 GLU A O 1
ATOM 1046 N N . ARG A 1 126 ? -26.919 13.099 19.731 1.00 93.75 126 ARG A N 1
ATOM 1047 C CA . ARG A 1 126 ? -27.427 12.219 18.672 1.00 93.75 126 ARG A CA 1
ATOM 1048 C C . ARG A 1 126 ? -27.799 10.822 19.164 1.00 93.75 126 ARG A C 1
ATOM 1050 O O . ARG A 1 126 ? -28.768 10.261 18.663 1.00 93.75 126 ARG A O 1
ATOM 1057 N N . TYR A 1 127 ? -27.030 10.256 20.091 1.00 91.88 127 TYR A N 1
ATOM 1058 C CA . TYR A 1 127 ? -27.131 8.842 20.473 1.00 91.88 127 TYR A CA 1
ATOM 1059 C C . TYR A 1 127 ? -27.551 8.620 21.934 1.00 91.88 127 TYR A C 1
ATOM 1061 O O . TYR A 1 127 ? -27.837 7.487 22.311 1.00 91.88 127 TYR A O 1
ATOM 1069 N N . GLY A 1 128 ? -27.618 9.676 22.752 1.00 90.44 128 GLY A N 1
ATOM 1070 C CA . GLY A 1 128 ? -27.780 9.561 24.203 1.00 90.44 128 GLY A CA 1
ATOM 1071 C C . GLY A 1 128 ? -26.485 9.145 24.911 1.00 90.44 128 GLY A C 1
ATOM 1072 O O . GLY A 1 128 ? -25.443 9.001 24.278 1.00 90.44 128 GLY A O 1
ATOM 1073 N N . ASP A 1 129 ? -26.542 8.981 26.237 1.00 89.25 129 ASP A N 1
ATOM 1074 C CA . ASP A 1 129 ? -25.382 8.623 27.084 1.00 89.25 129 ASP A CA 1
ATOM 1075 C C . ASP A 1 129 ? -25.557 7.280 27.821 1.00 89.25 129 ASP A C 1
ATOM 1077 O O . ASP A 1 129 ? -24.807 6.948 28.734 1.00 89.25 129 ASP A O 1
ATOM 1081 N N . SER A 1 130 ? -26.574 6.497 27.456 1.00 86.69 130 SER A N 1
ATOM 1082 C CA . SER A 1 130 ? -26.919 5.236 28.120 1.00 86.69 130 SER A CA 1
ATOM 1083 C C . SER A 1 130 ? -26.147 4.052 27.529 1.00 86.69 130 SER A C 1
ATOM 1085 O O . SER A 1 130 ? -26.753 3.132 26.984 1.00 86.69 130 SER A O 1
ATOM 1087 N N . PHE A 1 131 ? -24.816 4.099 27.598 1.00 87.62 131 PHE A N 1
ATOM 1088 C CA . PHE A 1 131 ? -23.945 3.025 27.116 1.00 87.62 131 PHE A CA 1
ATOM 1089 C C . PHE A 1 131 ? -23.019 2.544 28.231 1.00 87.62 131 PHE A C 1
ATOM 1091 O O . PHE A 1 131 ? -22.176 3.309 28.704 1.00 87.62 131 PHE A O 1
ATOM 1098 N N . ASP A 1 132 ? -23.130 1.262 28.585 1.00 82.75 132 ASP A N 1
ATOM 1099 C CA . ASP A 1 132 ? -22.263 0.609 29.578 1.00 82.75 132 ASP A CA 1
ATOM 1100 C C . ASP A 1 132 ? -20.826 0.424 29.065 1.00 82.75 132 ASP A C 1
ATOM 1102 O O . ASP A 1 132 ? -19.886 0.265 29.843 1.00 82.75 132 ASP A O 1
ATOM 1106 N N . LYS A 1 133 ? -20.654 0.441 27.739 1.00 88.06 133 LYS A N 1
ATOM 1107 C CA . LYS A 1 133 ? -19.372 0.275 27.060 1.00 88.06 133 LYS A CA 1
ATOM 1108 C C . LYS A 1 133 ? -19.315 1.133 25.802 1.00 88.06 133 LYS A C 1
ATOM 1110 O O . LYS A 1 133 ? -20.299 1.255 25.073 1.00 88.06 133 LYS A O 1
ATOM 1115 N N . LYS A 1 134 ? -18.142 1.698 25.535 1.00 93.50 134 LYS A N 1
ATOM 1116 C CA . LYS A 1 134 ? -17.806 2.398 24.292 1.00 93.50 134 LYS A CA 1
ATOM 1117 C C . LYS A 1 134 ? -16.664 1.647 23.616 1.00 93.50 134 LYS A C 1
ATOM 1119 O O . LYS A 1 134 ? -15.722 1.203 24.277 1.00 93.50 134 LYS A O 1
ATOM 1124 N N . VAL A 1 135 ? -16.753 1.452 22.310 1.00 94.69 135 VAL A N 1
ATOM 1125 C CA . VAL A 1 135 ? -15.780 0.668 21.547 1.00 94.69 135 VAL A CA 1
ATOM 1126 C C . VAL A 1 135 ? -15.209 1.533 20.439 1.00 94.69 135 VAL A C 1
ATOM 1128 O O . VAL A 1 135 ? -15.941 2.028 19.590 1.00 94.69 135 VAL A O 1
ATOM 1131 N N . ILE A 1 136 ? -13.893 1.698 20.432 1.00 96.06 136 ILE A N 1
ATOM 1132 C CA . ILE A 1 136 ? -13.163 2.114 19.240 1.00 96.06 136 ILE A CA 1
ATOM 1133 C C . ILE A 1 136 ? -12.780 0.818 18.534 1.00 96.06 136 ILE A C 1
ATOM 1135 O O . ILE A 1 136 ? -12.056 -0.005 19.090 1.00 96.06 136 ILE A O 1
ATOM 1139 N N . HIS A 1 137 ? -13.317 0.599 17.346 1.00 96.06 137 HIS A N 1
ATOM 1140 C CA . HIS A 1 137 ? -13.035 -0.558 16.520 1.00 96.06 137 HIS A CA 1
ATOM 1141 C C . HIS A 1 137 ? -12.080 -0.135 15.407 1.00 96.06 137 HIS A C 1
ATOM 1143 O O . HIS A 1 137 ? -12.449 0.659 14.550 1.00 96.06 137 HIS A O 1
ATOM 1149 N N . ILE A 1 138 ? -10.848 -0.634 15.434 1.00 96.38 138 ILE A N 1
ATOM 1150 C CA . ILE A 1 138 ? -9.851 -0.370 14.398 1.00 96.38 138 ILE A CA 1
ATOM 1151 C C . ILE A 1 138 ? -9.695 -1.579 13.476 1.00 96.38 138 ILE A C 1
ATOM 1153 O O . ILE A 1 138 ? -9.497 -2.698 13.947 1.00 96.38 138 ILE A O 1
ATOM 1157 N N . THR A 1 139 ? -9.763 -1.326 12.170 1.00 94.69 139 THR A N 1
ATOM 1158 C CA . THR A 1 139 ? -9.563 -2.313 11.100 1.00 94.69 139 THR A CA 1
ATOM 1159 C C . THR A 1 139 ? -8.410 -1.871 10.207 1.00 94.69 139 THR A C 1
ATOM 1161 O O . THR A 1 139 ? -8.337 -0.689 9.849 1.00 94.69 139 THR A O 1
ATOM 1164 N N . PHE A 1 140 ? -7.564 -2.806 9.784 1.00 93.25 140 PHE A N 1
ATOM 1165 C CA . PHE A 1 140 ? -6.407 -2.507 8.941 1.00 93.25 140 PHE A CA 1
ATOM 1166 C C . PHE A 1 140 ? -6.544 -3.081 7.532 1.00 93.25 140 PHE A C 1
ATOM 1168 O O . PHE A 1 140 ? -6.996 -4.208 7.349 1.00 93.25 140 PHE A O 1
ATOM 1175 N N . GLN A 1 141 ? -6.105 -2.317 6.529 1.00 90.88 141 GLN A N 1
ATOM 1176 C CA . GLN A 1 141 ? -5.933 -2.830 5.169 1.00 90.88 141 GLN A CA 1
ATOM 1177 C C . GLN A 1 141 ? -4.712 -3.754 5.057 1.00 90.88 141 GLN A C 1
ATOM 1179 O O . GLN A 1 141 ? -4.752 -4.715 4.292 1.00 90.88 141 GLN A O 1
ATOM 1184 N N . TYR A 1 142 ? -3.644 -3.448 5.794 1.00 88.69 142 TYR A N 1
ATOM 1185 C CA . TYR A 1 142 ? -2.389 -4.199 5.813 1.00 88.69 142 TYR A CA 1
ATOM 1186 C C . TYR A 1 142 ? -2.054 -4.591 7.249 1.00 88.69 142 TYR A C 1
ATOM 1188 O O . TYR A 1 142 ? -2.274 -3.798 8.167 1.00 88.69 142 TYR A O 1
ATOM 1196 N N . SER A 1 143 ? -1.520 -5.796 7.443 1.00 89.88 143 SER A N 1
ATOM 1197 C CA . SER A 1 143 ? -1.158 -6.295 8.770 1.00 89.88 143 SER A CA 1
ATOM 1198 C C . SER A 1 143 ? -0.144 -5.359 9.446 1.00 89.88 143 SER A C 1
ATOM 1200 O O . SER A 1 143 ? 0.886 -5.056 8.839 1.00 89.88 143 SER A O 1
ATOM 1202 N N . PRO A 1 144 ? -0.418 -4.888 10.679 1.00 90.94 144 PRO A N 1
ATOM 1203 C CA . PRO A 1 144 ? 0.521 -4.078 11.439 1.00 90.94 144 PRO A CA 1
ATOM 1204 C C . PRO A 1 144 ? 1.849 -4.780 11.696 1.00 90.94 144 PRO A C 1
ATOM 1206 O O . PRO A 1 144 ? 1.894 -5.995 11.878 1.00 90.94 144 PRO A O 1
ATOM 1209 N N . SER A 1 145 ? 2.919 -3.994 11.769 1.00 90.38 145 SER A N 1
ATOM 1210 C CA . SER A 1 145 ? 4.225 -4.458 12.236 1.00 90.38 145 SER A CA 1
ATOM 1211 C C . SER A 1 145 ? 4.215 -4.770 13.739 1.00 90.38 145 SER A C 1
ATOM 1213 O O . SER A 1 145 ? 3.304 -4.366 14.467 1.00 90.38 145 SER A O 1
ATOM 1215 N N . ASP A 1 146 ? 5.290 -5.382 14.243 1.00 88.69 146 ASP A N 1
ATOM 1216 C CA . ASP A 1 146 ? 5.490 -5.595 15.684 1.00 88.69 146 ASP A CA 1
ATOM 1217 C C . ASP A 1 146 ? 5.431 -4.286 16.487 1.00 88.69 146 ASP A C 1
ATOM 1219 O O . ASP A 1 146 ? 4.852 -4.249 17.576 1.00 88.69 146 ASP A O 1
ATOM 1223 N N . ASN A 1 147 ? 5.970 -3.184 15.946 1.00 86.19 147 ASN A N 1
ATOM 1224 C CA . ASN A 1 147 ? 5.878 -1.871 16.590 1.00 86.19 147 ASN A CA 1
ATOM 1225 C C . ASN A 1 147 ? 4.431 -1.360 16.601 1.00 86.19 147 ASN A C 1
ATOM 1227 O O . ASN A 1 147 ? 3.985 -0.801 17.604 1.00 86.19 147 ASN A O 1
ATOM 1231 N N . GLY A 1 148 ? 3.687 -1.575 15.510 1.00 89.75 148 GLY A N 1
ATOM 1232 C CA . GLY A 1 148 ? 2.260 -1.280 15.413 1.00 89.75 148 GLY A CA 1
ATOM 1233 C C . GLY A 1 148 ? 1.433 -2.049 16.435 1.00 89.75 148 GLY A C 1
ATOM 1234 O O . GLY A 1 148 ? 0.655 -1.455 17.181 1.00 89.75 148 GLY A O 1
ATOM 1235 N N . LEU A 1 149 ? 1.647 -3.360 16.539 1.00 90.00 149 LEU A N 1
ATOM 1236 C CA . LEU A 1 149 ? 0.983 -4.213 17.524 1.00 90.00 149 LEU A CA 1
ATOM 1237 C C . LEU A 1 149 ? 1.341 -3.807 18.959 1.00 90.00 149 LEU A C 1
ATOM 1239 O O . LEU A 1 149 ? 0.451 -3.685 19.803 1.00 90.00 149 LEU A O 1
ATOM 1243 N N . ALA A 1 150 ? 2.618 -3.528 19.237 1.00 89.69 150 ALA A N 1
ATOM 1244 C CA . ALA A 1 150 ? 3.066 -3.046 20.542 1.00 89.69 150 ALA A CA 1
ATOM 1245 C C . ALA A 1 150 ? 2.427 -1.695 20.906 1.00 89.69 150 ALA A C 1
ATOM 1247 O O . ALA A 1 150 ? 2.009 -1.492 22.050 1.00 89.69 150 ALA A O 1
ATOM 1248 N N . PHE A 1 151 ? 2.298 -0.789 19.934 1.00 93.62 151 PHE A N 1
ATOM 1249 C CA . PHE A 1 151 ? 1.594 0.480 20.094 1.00 93.62 151 PHE A CA 1
ATOM 1250 C C . PHE A 1 151 ? 0.109 0.266 20.426 1.00 93.62 151 PHE A C 1
ATOM 1252 O O . PHE A 1 151 ? -0.382 0.821 21.410 1.00 93.62 151 PHE A O 1
ATOM 1259 N N . LEU A 1 152 ? -0.603 -0.586 19.681 1.00 92.75 152 LEU A N 1
ATOM 1260 C CA . LEU A 1 152 ? -2.017 -0.888 19.943 1.00 92.75 152 LEU A CA 1
ATOM 1261 C C . LEU A 1 152 ? -2.222 -1.542 21.315 1.00 92.75 152 LEU A C 1
ATOM 1263 O O . LEU A 1 152 ? -3.157 -1.184 22.032 1.00 92.75 152 LEU A O 1
ATOM 1267 N N . ALA A 1 153 ? -1.324 -2.442 21.721 1.00 90.69 153 ALA A N 1
ATOM 1268 C CA . ALA A 1 153 ? -1.337 -3.042 23.052 1.00 90.69 153 ALA A CA 1
ATOM 1269 C C . ALA A 1 153 ? -1.122 -1.988 24.155 1.00 90.69 153 ALA A C 1
ATOM 1271 O O . ALA A 1 153 ? -1.784 -2.023 25.198 1.00 90.69 153 ALA A O 1
ATOM 1272 N N . ALA A 1 154 ? -0.237 -1.013 23.924 1.00 91.38 154 ALA A N 1
ATOM 1273 C CA . ALA A 1 154 ? -0.042 0.109 24.836 1.00 91.38 154 ALA A CA 1
ATOM 1274 C C . ALA A 1 154 ? -1.307 0.978 24.942 1.00 91.38 154 ALA A C 1
ATOM 1276 O O . ALA A 1 154 ? -1.715 1.313 26.055 1.00 91.38 154 ALA A O 1
ATOM 1277 N N . VAL A 1 155 ? -1.974 1.275 23.821 1.00 91.69 155 VAL A N 1
ATOM 1278 C CA . VAL A 1 155 ? -3.255 2.003 23.815 1.00 91.69 155 VAL A CA 1
ATOM 1279 C C . VAL A 1 155 ? -4.333 1.223 24.570 1.00 91.69 155 VAL A C 1
ATOM 1281 O O . VAL A 1 155 ? -4.999 1.787 25.437 1.00 91.69 155 VAL A O 1
ATOM 1284 N N . GLN A 1 156 ? -4.476 -0.082 24.314 1.00 92.06 156 GLN A N 1
ATOM 1285 C CA . GLN A 1 156 ? -5.412 -0.940 25.047 1.00 92.06 156 GLN A CA 1
ATOM 1286 C C . GLN A 1 156 ? -5.169 -0.869 26.553 1.00 92.06 156 GLN A C 1
ATOM 1288 O O . GLN A 1 156 ? -6.119 -0.718 27.315 1.00 92.06 156 GLN A O 1
ATOM 1293 N N . LYS A 1 157 ? -3.905 -0.922 26.985 1.00 90.56 157 LYS A N 1
ATOM 1294 C CA . LYS A 1 157 ? -3.528 -0.816 28.397 1.00 90.56 157 LYS A CA 1
ATOM 1295 C C . LYS A 1 157 ? -3.899 0.536 29.011 1.00 90.56 157 LYS A C 1
ATOM 1297 O O . LYS A 1 157 ? -4.368 0.565 30.144 1.00 90.56 157 LYS A O 1
ATOM 1302 N N . VAL A 1 158 ? -3.713 1.640 28.285 1.00 90.94 158 VAL A N 1
ATOM 1303 C CA . VAL A 1 158 ? -4.121 2.982 28.744 1.00 90.94 158 VAL A CA 1
ATOM 1304 C C . VAL A 1 158 ? -5.641 3.061 28.927 1.00 90.94 158 VAL A C 1
ATOM 1306 O O . VAL A 1 158 ? -6.110 3.663 29.891 1.00 90.94 158 VAL A O 1
ATOM 1309 N N . LEU A 1 159 ? -6.404 2.396 28.056 1.00 89.31 159 LEU A N 1
ATOM 1310 C CA . LEU A 1 159 ? -7.868 2.378 28.088 1.00 89.31 159 LEU A CA 1
ATOM 1311 C C . LEU A 1 159 ? -8.475 1.385 29.101 1.00 89.31 159 LEU A C 1
ATOM 1313 O O . LEU A 1 159 ? -9.664 1.464 29.376 1.00 89.31 159 LEU A O 1
ATOM 1317 N N . GLN A 1 160 ? -7.698 0.486 29.720 1.00 84.44 160 GLN A N 1
ATOM 1318 C CA . GLN A 1 160 ? -8.225 -0.536 30.651 1.00 84.44 160 GLN A CA 1
ATOM 1319 C C . GLN A 1 160 ? -9.004 0.027 31.851 1.00 84.44 160 GLN A C 1
ATOM 1321 O O . GLN A 1 160 ? -9.838 -0.675 32.418 1.00 84.44 160 GLN A O 1
ATOM 1326 N N . ASN A 1 161 ? -8.723 1.269 32.250 1.00 78.50 161 ASN A N 1
ATOM 1327 C CA . ASN A 1 161 ? -9.353 1.909 33.406 1.00 78.50 161 ASN A CA 1
ATOM 1328 C C . ASN A 1 161 ? -10.536 2.819 33.033 1.00 78.50 161 ASN A C 1
ATOM 1330 O O . ASN A 1 161 ? -11.087 3.473 33.919 1.00 78.50 161 ASN A O 1
ATOM 1334 N N . SER A 1 162 ? -10.908 2.901 31.752 1.00 83.19 162 SER A N 1
ATOM 1335 C CA . SER A 1 162 ? -12.050 3.688 31.284 1.00 83.19 162 SER A CA 1
ATOM 1336 C C . SER A 1 162 ? -13.195 2.789 30.806 1.00 83.19 162 SER A C 1
ATOM 1338 O O . SER A 1 162 ? -13.071 1.575 30.674 1.00 83.19 162 SER A O 1
ATOM 1340 N N . ASP A 1 163 ? -14.348 3.398 30.550 1.00 86.50 163 ASP A N 1
ATOM 1341 C CA . ASP A 1 163 ? -15.517 2.770 29.922 1.00 86.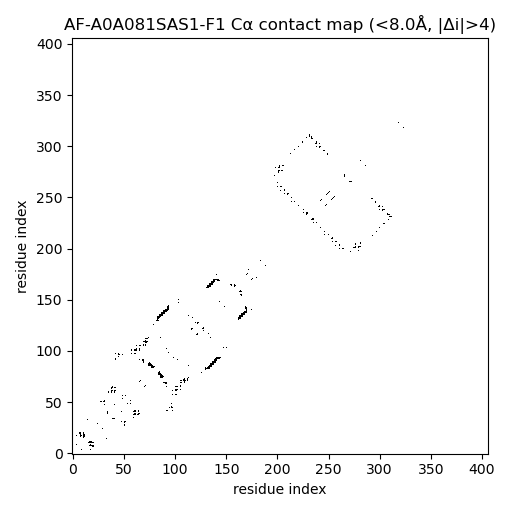50 163 ASP A CA 1
ATOM 1342 C C . ASP A 1 163 ? -15.356 2.588 28.398 1.00 86.50 163 ASP A C 1
ATOM 1344 O O . ASP A 1 163 ? -16.284 2.163 27.700 1.00 86.50 163 ASP A O 1
ATOM 1348 N N . THR A 1 164 ? -14.173 2.919 27.877 1.00 90.69 164 THR A N 1
ATOM 1349 C CA . THR A 1 164 ? -13.809 2.852 26.467 1.00 90.69 164 THR A CA 1
ATOM 1350 C C . THR A 1 164 ? -12.842 1.699 26.243 1.00 90.69 164 THR A C 1
ATOM 1352 O O . THR A 1 164 ? -11.898 1.497 26.993 1.00 90.69 164 THR A O 1
ATOM 1355 N N . SER A 1 165 ? -13.050 0.933 25.179 1.00 91.56 165 SER A N 1
ATOM 1356 C CA . SER A 1 165 ? -12.199 -0.204 24.822 1.00 91.56 165 SER A CA 1
ATOM 1357 C C . SER A 1 165 ? -11.773 -0.128 23.363 1.00 91.56 165 SER A C 1
ATOM 1359 O O . SER A 1 165 ? -12.529 0.360 22.525 1.00 91.56 165 SER A O 1
ATOM 1361 N N . LEU A 1 166 ? -10.572 -0.621 23.058 1.00 94.00 166 LEU A N 1
ATOM 1362 C CA . LEU A 1 166 ? -10.064 -0.725 21.691 1.00 94.00 166 LEU A CA 1
ATOM 1363 C C . LEU A 1 166 ? -10.188 -2.174 21.205 1.00 94.00 166 LEU A C 1
ATOM 1365 O O . LEU A 1 166 ? -9.502 -3.067 21.712 1.00 94.00 166 LEU A O 1
ATOM 1369 N N . LYS A 1 167 ? -11.058 -2.396 20.219 1.00 93.69 167 LYS A N 1
ATOM 1370 C CA . LYS A 1 167 ? -11.188 -3.654 19.480 1.00 93.69 167 LYS A CA 1
ATOM 1371 C C . LYS A 1 167 ? -10.328 -3.564 18.223 1.00 93.69 167 LYS A C 1
ATOM 1373 O O . LYS A 1 167 ? -10.506 -2.639 17.439 1.00 93.69 167 LYS A O 1
ATOM 1378 N N . VAL A 1 168 ? -9.418 -4.515 18.044 1.00 92.38 168 VAL A N 1
ATOM 1379 C CA . VAL A 1 168 ? -8.528 -4.595 16.881 1.00 92.38 168 VAL A CA 1
ATOM 1380 C C . VAL A 1 168 ? -8.978 -5.757 16.004 1.00 92.38 168 VAL A C 1
ATOM 1382 O O . VAL A 1 168 ? -9.061 -6.883 16.489 1.00 92.38 168 VAL A O 1
ATOM 1385 N N . GLU A 1 169 ? -9.267 -5.480 14.738 1.00 91.25 169 GLU A N 1
ATOM 1386 C CA . GLU A 1 169 ? -9.517 -6.483 13.704 1.00 91.25 169 GLU A CA 1
ATOM 1387 C C . GLU A 1 169 ? -8.354 -6.442 12.709 1.00 91.25 169 GLU A C 1
ATOM 1389 O O . GLU A 1 169 ? -8.085 -5.423 12.062 1.00 91.25 169 GLU A O 1
ATOM 1394 N N . LEU A 1 170 ? -7.614 -7.547 12.659 1.00 88.25 170 LEU A N 1
ATOM 1395 C CA . LEU A 1 170 ? -6.532 -7.741 11.705 1.00 88.25 170 LEU A CA 1
ATOM 1396 C C . LEU A 1 170 ? -7.124 -8.280 10.399 1.00 88.25 170 LEU A C 1
ATOM 1398 O O . LEU A 1 170 ? -8.106 -9.021 10.457 1.00 88.25 170 LEU A O 1
ATOM 1402 N N . PRO A 1 171 ? -6.570 -7.910 9.234 1.00 84.38 171 PRO A N 1
ATOM 1403 C CA . PRO A 1 171 ? -7.004 -8.498 7.977 1.00 84.38 171 PRO A CA 1
ATOM 1404 C C . PRO A 1 171 ? -6.783 -10.013 8.025 1.00 84.38 171 PRO A C 1
ATOM 1406 O O . PRO A 1 171 ? -5.739 -10.469 8.488 1.00 84.38 171 PRO A O 1
ATOM 1409 N N . ASP A 1 172 ? -7.757 -10.785 7.539 1.00 70.88 172 ASP A N 1
ATOM 1410 C CA . ASP A 1 172 ? -7.580 -12.222 7.353 1.00 70.88 172 ASP A CA 1
ATOM 1411 C C . ASP A 1 172 ? -6.405 -12.446 6.394 1.00 70.88 172 ASP A C 1
ATOM 1413 O O . ASP A 1 172 ? -6.409 -11.945 5.258 1.00 70.88 172 ASP A O 1
ATOM 1417 N N . ASP A 1 173 ? -5.423 -13.232 6.837 1.00 52.41 173 ASP A N 1
ATOM 1418 C CA . ASP A 1 173 ? -4.252 -13.591 6.034 1.00 52.41 173 ASP A CA 1
ATOM 1419 C C . ASP A 1 173 ? -4.673 -14.190 4.667 1.00 52.41 173 ASP A C 1
ATOM 1421 O O . ASP A 1 173 ? -3.973 -14.059 3.665 1.00 52.41 173 ASP A O 1
ATOM 1425 N N . ASP A 1 174 ? -5.881 -14.738 4.549 1.00 44.25 174 ASP A N 1
ATOM 1426 C CA . ASP A 1 174 ? -6.373 -15.380 3.329 1.00 44.25 174 ASP A CA 1
ATOM 1427 C C . ASP A 1 174 ? -6.838 -14.430 2.205 1.00 44.25 174 ASP A C 1
ATOM 1429 O O . ASP A 1 174 ? -7.036 -14.893 1.078 1.00 44.25 174 ASP A O 1
ATOM 1433 N N . ILE A 1 175 ? -7.029 -13.123 2.448 1.00 45.78 175 ILE A N 1
ATOM 1434 C CA . ILE A 1 175 ? -7.620 -12.224 1.428 1.00 45.78 175 ILE A CA 1
ATOM 1435 C C . ILE A 1 175 ? -6.601 -11.256 0.809 1.00 45.78 175 ILE A C 1
ATOM 1437 O O . ILE A 1 175 ? -6.759 -10.898 -0.359 1.00 45.78 175 ILE A O 1
ATOM 1441 N N . PHE A 1 176 ? -5.516 -10.902 1.508 1.00 42.50 176 PHE A N 1
ATOM 1442 C CA . PHE A 1 176 ? -4.435 -10.072 0.946 1.00 42.50 176 PHE A CA 1
ATOM 1443 C C . PHE A 1 176 ? -3.038 -10.328 1.554 1.00 42.50 176 PHE A C 1
ATOM 1445 O O . 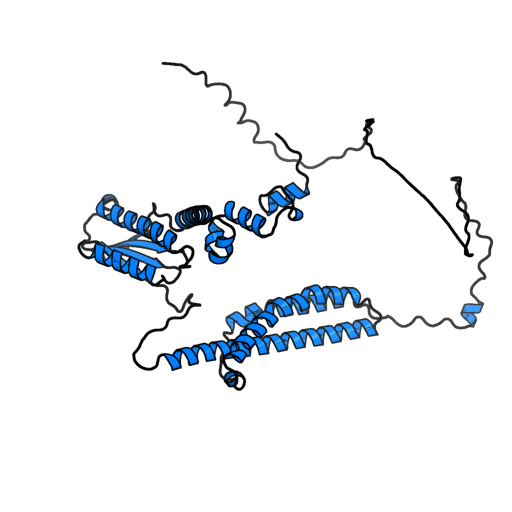PHE A 1 176 ? -2.189 -9.441 1.476 1.00 42.50 176 PHE A O 1
ATOM 1452 N N . SER A 1 177 ? -2.740 -11.514 2.105 1.00 37.72 177 SER A N 1
ATOM 1453 C CA . SER A 1 177 ? -1.364 -11.839 2.524 1.00 37.72 177 SER A CA 1
ATOM 1454 C C . SER A 1 177 ? -0.581 -12.594 1.433 1.00 37.72 177 SER A C 1
ATOM 1456 O O . SER A 1 177 ? -0.404 -13.808 1.414 1.00 37.72 177 SER A O 1
ATOM 1458 N N . ASP A 1 178 ? 0.005 -11.821 0.519 1.00 42.56 178 ASP A N 1
ATOM 1459 C CA . ASP A 1 178 ? 1.396 -12.091 0.154 1.00 42.56 178 ASP A CA 1
ATOM 1460 C C . ASP A 1 178 ? 2.262 -11.528 1.289 1.00 42.56 178 ASP A C 1
ATOM 1462 O O . ASP A 1 178 ? 2.818 -10.442 1.154 1.00 42.56 178 ASP A O 1
ATOM 1466 N N . LYS A 1 179 ? 2.311 -12.215 2.436 1.00 44.75 179 LYS A N 1
ATOM 1467 C CA . LYS A 1 179 ? 3.383 -12.141 3.444 1.00 44.75 179 LYS A CA 1
ATOM 1468 C C . LYS A 1 179 ? 3.089 -13.158 4.551 1.00 44.75 179 LYS A C 1
ATOM 1470 O O . LYS A 1 179 ? 1.998 -13.210 5.095 1.00 44.75 179 LYS A O 1
ATOM 1475 N N . GLU A 1 180 ? 4.094 -13.998 4.772 1.00 47.19 180 GLU A N 1
ATOM 1476 C CA . GLU A 1 180 ? 4.229 -15.042 5.787 1.00 47.19 180 GLU A CA 1
ATOM 1477 C C . GLU A 1 180 ? 3.572 -14.722 7.133 1.00 47.19 180 GLU A C 1
ATOM 1479 O O . GLU A 1 180 ? 3.900 -13.712 7.746 1.00 47.19 180 GLU A O 1
ATOM 1484 N N . ASN A 1 181 ? 2.787 -15.669 7.653 1.00 35.22 181 ASN A N 1
ATOM 1485 C CA . ASN A 1 181 ? 2.623 -15.827 9.091 1.00 35.22 181 ASN A CA 1
ATOM 1486 C C . ASN A 1 181 ? 3.143 -17.197 9.532 1.00 35.22 181 ASN A C 1
ATOM 1488 O O . ASN A 1 181 ? 2.640 -18.259 9.162 1.00 35.22 181 ASN A O 1
ATOM 1492 N N . ILE A 1 182 ? 4.210 -17.123 10.324 1.00 42.16 182 ILE A N 1
ATOM 1493 C CA . ILE A 1 182 ? 4.703 -18.162 11.216 1.00 42.16 182 ILE A CA 1
ATOM 1494 C C . ILE A 1 182 ? 3.816 -18.083 12.460 1.00 42.16 182 ILE A C 1
ATOM 1496 O O . ILE A 1 182 ? 3.841 -17.077 13.162 1.00 42.16 182 ILE A O 1
ATOM 1500 N N . SER A 1 183 ? 3.060 -19.137 12.761 1.00 36.94 183 SER A N 1
ATOM 1501 C CA . SER A 1 183 ? 2.519 -19.352 14.105 1.00 36.94 183 SER A CA 1
ATOM 1502 C C . SER A 1 183 ? 3.355 -20.421 14.801 1.00 36.94 183 SER A C 1
ATOM 1504 O O . SER A 1 183 ? 3.398 -21.568 14.352 1.00 36.94 183 SER A O 1
ATOM 1506 N N . GLU A 1 184 ? 4.013 -20.035 15.893 1.00 37.97 184 GLU A N 1
ATOM 1507 C CA . GLU A 1 184 ? 4.617 -20.943 16.864 1.00 37.97 184 GLU A CA 1
ATOM 1508 C C . GLU A 1 184 ? 3.545 -21.875 17.451 1.00 37.97 184 GLU A C 1
ATOM 1510 O O . GLU A 1 184 ? 2.716 -21.460 18.258 1.00 37.97 184 GLU A O 1
ATOM 1515 N N . ASP A 1 185 ? 3.615 -23.159 17.102 1.00 30.36 185 ASP A N 1
ATOM 1516 C CA . ASP A 1 185 ? 3.440 -24.208 18.099 1.00 30.36 185 ASP A CA 1
ATOM 1517 C C . ASP A 1 185 ? 4.753 -24.986 18.212 1.00 30.36 185 ASP A C 1
ATOM 1519 O O . ASP A 1 185 ? 5.465 -25.280 17.250 1.00 30.36 185 ASP A O 1
ATOM 1523 N N . SER A 1 186 ? 5.103 -25.208 19.461 1.00 42.41 186 SER A N 1
ATOM 1524 C CA . SER A 1 186 ? 6.354 -25.705 19.980 1.00 42.41 186 SER A CA 1
ATOM 1525 C C . SER A 1 186 ? 6.828 -27.018 19.332 1.00 42.41 186 SER A C 1
ATOM 1527 O O . SER A 1 186 ? 6.145 -28.039 19.361 1.00 42.41 186 SER A O 1
ATOM 1529 N N . ASN A 1 187 ? 8.096 -26.993 18.887 1.00 37.75 187 ASN A N 1
ATOM 1530 C CA . ASN A 1 187 ? 8.983 -28.127 18.567 1.00 37.75 187 ASN A CA 1
ATOM 1531 C C . ASN A 1 187 ? 9.139 -28.589 17.092 1.00 37.75 187 ASN A C 1
ATOM 1533 O O . ASN A 1 187 ? 9.106 -29.795 16.890 1.00 37.75 187 ASN A O 1
ATOM 1537 N N . HIS A 1 188 ? 9.418 -27.717 16.096 1.00 40.88 188 HIS A N 1
ATOM 1538 C CA . HIS A 1 188 ? 10.377 -28.005 14.978 1.00 40.88 188 HIS A CA 1
ATOM 1539 C C . HIS A 1 188 ? 10.643 -26.839 13.957 1.00 40.88 188 HIS A C 1
ATOM 1541 O O . HIS A 1 188 ? 10.637 -27.077 12.749 1.00 40.88 188 HIS A O 1
ATOM 1547 N N . PRO A 1 189 ? 10.971 -25.589 14.352 1.00 41.91 189 PRO A N 1
ATOM 1548 C CA . PRO A 1 189 ? 10.968 -24.402 13.460 1.00 41.91 189 PRO A CA 1
ATOM 1549 C C . PRO A 1 189 ? 11.772 -24.500 12.141 1.00 41.91 189 PRO A C 1
ATOM 1551 O O . PRO A 1 189 ? 11.368 -23.933 11.129 1.00 41.91 189 PRO A O 1
ATOM 1554 N N . ASN A 1 190 ? 12.873 -25.258 12.097 1.00 49.84 190 ASN A N 1
ATOM 1555 C CA . ASN A 1 190 ? 13.681 -25.380 10.874 1.00 49.84 190 ASN A CA 1
ATOM 1556 C C . ASN A 1 190 ? 13.007 -26.187 9.750 1.00 49.84 190 ASN A C 1
ATOM 1558 O O . ASN A 1 190 ? 13.323 -25.969 8.585 1.00 49.84 190 ASN A O 1
ATOM 1562 N N . GLN A 1 191 ? 12.103 -27.122 10.064 1.00 50.91 191 GLN A N 1
ATOM 1563 C CA . GLN A 1 191 ? 11.514 -27.993 9.039 1.00 50.91 191 GLN A CA 1
ATOM 1564 C C . GLN A 1 191 ? 10.377 -27.314 8.278 1.00 50.91 191 GLN A C 1
ATOM 1566 O O . GLN A 1 191 ? 10.253 -27.513 7.070 1.00 50.91 191 GLN A O 1
ATOM 1571 N N . ASP A 1 192 ? 9.580 -26.486 8.952 1.00 51.97 192 ASP A N 1
ATOM 1572 C CA . ASP A 1 192 ? 8.436 -25.818 8.331 1.00 51.97 192 ASP A CA 1
ATOM 1573 C C . ASP A 1 192 ? 8.869 -24.634 7.455 1.00 51.97 192 ASP A C 1
ATOM 1575 O O . ASP A 1 192 ? 8.345 -24.466 6.352 1.00 51.97 192 ASP A O 1
ATOM 1579 N N . GLN A 1 193 ? 9.911 -23.894 7.857 1.00 55.03 193 GLN A N 1
ATOM 1580 C CA . GLN A 1 193 ? 10.542 -22.871 7.011 1.00 55.03 193 GLN A CA 1
ATOM 1581 C C . GLN A 1 193 ? 11.233 -23.482 5.780 1.00 55.03 193 GLN A C 1
ATOM 1583 O O . GLN A 1 193 ? 11.100 -22.974 4.662 1.00 55.03 193 GLN A O 1
ATOM 1588 N N . GLU A 1 194 ? 11.937 -24.608 5.946 1.00 70.38 194 GLU A N 1
ATOM 1589 C CA . GLU A 1 194 ? 12.532 -25.341 4.822 1.00 70.38 194 GLU A CA 1
ATOM 1590 C C . GLU A 1 194 ? 11.444 -25.879 3.879 1.00 70.38 194 GLU A C 1
ATOM 1592 O O . GLU A 1 194 ? 11.570 -25.820 2.656 1.00 70.38 194 GLU A O 1
ATOM 1597 N N . LYS A 1 195 ? 10.327 -26.361 4.426 1.00 75.50 195 LYS A N 1
ATOM 1598 C CA . LYS A 1 195 ? 9.193 -26.840 3.634 1.00 75.50 195 LYS A CA 1
ATOM 1599 C C . LYS A 1 195 ? 8.542 -25.711 2.830 1.00 75.50 195 LYS A C 1
ATOM 1601 O O . LYS A 1 195 ? 8.328 -25.889 1.631 1.00 75.50 195 LYS A O 1
ATOM 1606 N N . LEU A 1 196 ? 8.292 -24.553 3.441 1.00 68.62 196 LEU A N 1
ATOM 1607 C CA . LEU A 1 196 ? 7.673 -23.399 2.781 1.00 68.62 196 LEU A CA 1
ATOM 1608 C C . LEU A 1 196 ? 8.589 -22.791 1.703 1.00 68.62 196 LEU A C 1
ATOM 1610 O O . LEU A 1 196 ? 8.149 -22.514 0.583 1.00 68.62 196 LEU A O 1
ATOM 1614 N N . SER A 1 197 ? 9.891 -22.676 1.983 1.00 77.50 197 SER A N 1
ATOM 1615 C CA . SER A 1 197 ? 10.895 -22.232 1.001 1.00 77.50 197 SER A CA 1
ATOM 1616 C C . SER A 1 197 ? 11.050 -23.217 -0.166 1.00 77.50 197 SER A C 1
ATOM 1618 O O . SER A 1 197 ? 11.139 -22.809 -1.329 1.00 77.50 197 SER A O 1
ATOM 1620 N N . LYS A 1 198 ? 10.977 -24.524 0.102 1.00 81.50 198 LYS A N 1
ATOM 1621 C CA . LYS A 1 198 ? 10.970 -25.574 -0.923 1.00 81.50 198 LYS A CA 1
ATOM 1622 C C . LYS A 1 198 ? 9.707 -25.540 -1.783 1.00 81.50 198 LYS A C 1
ATOM 1624 O O . LYS A 1 198 ? 9.796 -25.739 -2.996 1.00 81.50 198 LYS A O 1
ATOM 1629 N N . GLU A 1 199 ? 8.543 -25.265 -1.200 1.00 80.88 199 GLU A N 1
ATOM 1630 C CA . GLU A 1 199 ? 7.288 -25.082 -1.937 1.00 80.88 199 GLU A CA 1
ATOM 1631 C C . GLU A 1 199 ? 7.350 -23.856 -2.861 1.00 80.88 199 GLU A C 1
ATOM 1633 O O . GLU A 1 199 ? 7.070 -23.992 -4.058 1.00 80.88 199 GLU A O 1
ATOM 1638 N N . ARG A 1 200 ? 7.830 -22.706 -2.364 1.00 78.81 200 ARG A N 1
ATOM 1639 C CA . ARG A 1 200 ? 8.105 -21.501 -3.173 1.00 78.81 200 ARG A CA 1
ATOM 1640 C C . ARG A 1 200 ? 9.078 -21.801 -4.319 1.00 78.81 200 ARG A C 1
ATOM 1642 O O . ARG A 1 200 ? 8.788 -21.496 -5.476 1.00 78.81 200 ARG A O 1
ATOM 1649 N N . TYR A 1 201 ? 10.191 -22.487 -4.047 1.00 83.62 201 TYR A N 1
ATOM 1650 C CA . TYR A 1 201 ? 11.147 -22.895 -5.083 1.00 83.62 201 TYR A CA 1
ATOM 1651 C C . TYR A 1 201 ? 10.504 -23.790 -6.154 1.00 83.62 201 TYR A C 1
ATOM 1653 O O . TYR A 1 201 ? 10.730 -23.598 -7.352 1.00 83.62 201 TYR A O 1
ATOM 1661 N N . LEU A 1 202 ? 9.686 -24.770 -5.758 1.00 84.31 202 LEU A N 1
ATOM 1662 C CA . LEU A 1 202 ? 9.004 -25.659 -6.701 1.00 84.31 202 LEU A CA 1
ATOM 1663 C C . LEU A 1 202 ? 7.987 -24.913 -7.573 1.00 84.31 202 LEU A C 1
ATOM 1665 O O . LEU A 1 202 ? 7.874 -25.232 -8.763 1.00 84.31 202 LEU A O 1
ATOM 1669 N N . GLN A 1 203 ? 7.294 -23.912 -7.021 1.00 83.75 203 GLN A N 1
ATOM 1670 C CA . GLN A 1 203 ? 6.424 -23.011 -7.781 1.00 83.75 203 GLN A CA 1
ATOM 1671 C C . GLN A 1 203 ? 7.234 -22.214 -8.812 1.00 83.75 203 GLN A C 1
ATOM 1673 O O . GLN A 1 203 ? 6.952 -22.317 -10.008 1.00 83.75 203 GLN A O 1
ATOM 1678 N N . ILE A 1 204 ? 8.308 -21.537 -8.392 1.00 83.56 204 ILE A N 1
ATOM 1679 C CA . ILE A 1 204 ? 9.207 -20.768 -9.274 1.00 83.56 204 ILE A CA 1
ATOM 1680 C C . ILE A 1 204 ? 9.784 -21.660 -10.382 1.00 83.56 204 ILE A C 1
ATOM 1682 O O . ILE A 1 204 ? 9.781 -21.306 -11.564 1.00 83.56 204 ILE A O 1
ATOM 1686 N N . LYS A 1 205 ? 10.238 -22.871 -10.038 1.00 84.31 205 LYS A N 1
ATOM 1687 C CA . LYS A 1 205 ? 10.782 -23.850 -10.991 1.00 84.31 205 LYS A CA 1
ATOM 1688 C C . LYS A 1 205 ? 9.740 -24.282 -12.022 1.00 84.31 205 LYS A C 1
ATOM 1690 O O . LYS A 1 205 ? 10.080 -24.461 -13.197 1.00 84.31 205 LYS A O 1
ATOM 1695 N N . LYS A 1 206 ? 8.485 -24.463 -11.601 1.00 85.00 206 LYS A N 1
ATOM 1696 C CA . LYS A 1 206 ? 7.370 -24.820 -12.484 1.00 85.00 206 LYS A CA 1
ATOM 1697 C C . LYS A 1 206 ? 6.978 -23.652 -13.387 1.00 85.00 206 LYS A C 1
ATOM 1699 O O . LYS A 1 206 ? 6.842 -23.863 -14.593 1.00 85.00 206 LYS A O 1
ATOM 1704 N N . GLU A 1 207 ? 6.885 -22.439 -12.848 1.00 84.06 207 GLU A N 1
ATOM 1705 C CA . GLU A 1 207 ? 6.635 -21.220 -13.621 1.00 84.06 207 GLU A CA 1
ATOM 1706 C C . GLU A 1 207 ? 7.715 -20.978 -14.674 1.00 84.06 207 GLU A C 1
ATOM 1708 O O . GLU A 1 207 ? 7.404 -20.800 -15.853 1.00 84.06 207 GLU A O 1
ATOM 1713 N N . TYR A 1 208 ? 8.988 -21.049 -14.281 1.00 87.25 208 TYR A N 1
ATOM 1714 C CA . TYR A 1 208 ? 10.113 -20.927 -15.200 1.00 87.25 208 TYR A CA 1
ATOM 1715 C C . TYR A 1 208 ? 10.023 -21.956 -16.333 1.00 87.25 208 TYR A C 1
ATOM 1717 O O . TYR A 1 208 ? 10.186 -21.602 -17.498 1.00 87.25 208 TYR A O 1
ATOM 1725 N N . LYS A 1 209 ? 9.721 -23.226 -16.017 1.00 85.56 209 LYS A N 1
ATOM 1726 C CA . LYS A 1 209 ? 9.583 -24.287 -17.028 1.00 85.56 209 LYS A CA 1
ATOM 1727 C C . LYS A 1 209 ? 8.452 -23.981 -18.013 1.00 85.56 209 LYS A C 1
ATOM 1729 O O . LYS A 1 209 ? 8.650 -24.140 -19.214 1.00 85.56 209 LYS A O 1
ATOM 1734 N N . MET A 1 210 ? 7.300 -23.519 -17.526 1.00 83.88 210 MET A N 1
ATOM 1735 C CA . MET A 1 210 ? 6.176 -23.123 -18.379 1.00 83.88 210 MET A CA 1
ATOM 1736 C C . MET A 1 210 ? 6.544 -21.947 -19.293 1.00 83.88 210 MET A C 1
ATOM 1738 O O . MET A 1 210 ? 6.331 -22.020 -20.503 1.00 83.88 210 MET A O 1
ATOM 1742 N N . ARG A 1 211 ? 7.161 -20.889 -18.752 1.00 84.62 211 ARG A N 1
ATOM 1743 C CA . ARG A 1 211 ? 7.561 -19.709 -19.539 1.00 84.62 211 ARG A CA 1
ATOM 1744 C C . ARG A 1 211 ? 8.659 -20.026 -20.547 1.00 84.62 211 ARG A C 1
ATOM 1746 O O . ARG A 1 211 ? 8.613 -19.534 -21.670 1.00 84.62 211 ARG A O 1
ATOM 1753 N N . LEU A 1 212 ? 9.604 -20.889 -20.183 1.00 86.69 212 LEU A N 1
ATOM 1754 C CA . LEU A 1 212 ? 10.643 -21.361 -21.091 1.00 86.69 212 LEU A CA 1
ATOM 1755 C C . LEU A 1 212 ? 10.032 -22.073 -22.306 1.00 86.69 212 LEU A C 1
ATOM 1757 O O . LEU A 1 212 ? 10.433 -21.798 -23.434 1.00 86.69 212 LEU A O 1
ATOM 1761 N N . VAL A 1 213 ? 9.030 -22.935 -22.094 1.00 88.06 213 VAL A N 1
ATOM 1762 C CA . VAL A 1 213 ? 8.309 -23.601 -23.192 1.00 88.06 213 VAL A CA 1
ATOM 1763 C C . VAL A 1 213 ? 7.621 -22.577 -24.099 1.00 88.06 213 VAL A C 1
ATOM 1765 O O . VAL A 1 213 ? 7.750 -22.677 -25.316 1.00 88.06 213 VAL A O 1
ATOM 1768 N N . LEU A 1 214 ? 6.957 -21.560 -23.540 1.00 87.00 214 LEU A N 1
ATOM 1769 C CA . LEU A 1 214 ? 6.319 -20.503 -24.337 1.00 87.00 214 LEU A CA 1
ATOM 1770 C C . LEU A 1 214 ? 7.329 -19.722 -25.190 1.00 87.00 214 LEU A C 1
ATOM 1772 O O . LEU A 1 214 ? 7.074 -19.473 -26.367 1.00 87.00 214 LEU A O 1
ATOM 1776 N N . VAL A 1 215 ? 8.496 -19.380 -24.635 1.00 86.69 215 VAL A N 1
ATOM 1777 C CA . VAL A 1 215 ? 9.569 -18.704 -25.386 1.00 86.69 215 VAL A CA 1
ATOM 1778 C C . VAL A 1 215 ? 10.091 -19.588 -26.522 1.00 86.69 215 VAL A C 1
ATOM 1780 O O . VAL A 1 215 ? 10.276 -19.097 -27.636 1.00 86.69 215 VAL A O 1
ATOM 1783 N N . ILE A 1 216 ? 10.268 -20.892 -26.282 1.00 88.44 216 ILE A N 1
ATOM 1784 C CA . ILE A 1 216 ? 10.677 -21.848 -27.323 1.00 88.44 216 ILE A CA 1
ATOM 1785 C C . ILE A 1 216 ? 9.627 -21.909 -28.439 1.00 88.44 216 ILE A C 1
ATOM 1787 O O . ILE A 1 216 ? 9.981 -21.813 -29.613 1.00 88.44 216 ILE A O 1
ATOM 1791 N N . VAL A 1 217 ? 8.340 -22.013 -28.095 1.00 89.75 217 VAL A N 1
ATOM 1792 C CA . VAL A 1 217 ? 7.241 -22.020 -29.076 1.00 89.75 217 VAL A CA 1
ATOM 1793 C C . VAL A 1 217 ? 7.240 -20.736 -29.909 1.00 89.75 217 VAL A C 1
ATOM 1795 O O . VAL A 1 217 ? 7.118 -20.801 -31.132 1.00 89.75 217 VAL A O 1
ATOM 1798 N N . LEU A 1 218 ? 7.436 -19.576 -29.277 1.00 88.81 218 LEU A N 1
ATOM 1799 C CA . LEU A 1 218 ? 7.497 -18.286 -29.964 1.00 88.81 218 LEU A CA 1
ATOM 1800 C C . LEU A 1 218 ? 8.681 -18.211 -30.944 1.00 88.81 218 LEU A C 1
ATOM 1802 O O . LEU A 1 218 ? 8.532 -17.713 -32.059 1.00 88.81 218 LEU A O 1
ATOM 1806 N N . PHE A 1 219 ? 9.840 -18.749 -30.555 1.00 88.00 219 PHE A N 1
ATOM 1807 C CA . PHE A 1 219 ? 11.034 -18.796 -31.400 1.00 88.00 219 PHE A CA 1
ATOM 1808 C C . PHE A 1 219 ? 10.872 -19.742 -32.597 1.00 88.00 219 PHE A C 1
ATOM 1810 O O . PHE A 1 219 ? 11.246 -19.397 -33.721 1.00 88.00 219 PHE A O 1
ATOM 1817 N N . VAL A 1 220 ? 10.266 -20.915 -32.386 1.00 91.75 220 VAL A N 1
ATOM 1818 C CA . VAL A 1 220 ? 9.921 -21.853 -33.466 1.00 91.75 220 VAL A CA 1
ATOM 1819 C C . VAL A 1 220 ? 8.938 -21.203 -34.442 1.00 91.75 220 VAL A C 1
ATOM 1821 O O . VAL A 1 220 ? 9.162 -21.241 -35.651 1.00 91.75 220 VAL A O 1
ATOM 1824 N N . LEU A 1 221 ? 7.897 -20.538 -33.937 1.00 90.81 221 LEU A N 1
ATOM 1825 C CA . LEU A 1 221 ? 6.915 -19.832 -34.760 1.00 90.81 221 LEU A CA 1
ATOM 1826 C C . LEU A 1 221 ? 7.558 -18.712 -35.591 1.00 90.81 221 LEU A C 1
ATOM 1828 O O . LEU A 1 221 ? 7.349 -18.649 -36.803 1.00 90.81 221 LEU A O 1
ATOM 1832 N N . LEU A 1 222 ? 8.395 -17.874 -34.973 1.00 89.44 222 LEU A N 1
ATOM 1833 C CA . LEU A 1 222 ? 9.144 -16.829 -35.673 1.00 89.44 222 LEU A CA 1
ATOM 1834 C C . LEU A 1 222 ? 10.055 -17.416 -36.761 1.00 89.44 222 LEU A C 1
ATOM 1836 O O . LEU A 1 222 ? 10.145 -16.852 -37.853 1.00 89.44 222 LEU A O 1
ATOM 1840 N N . SER A 1 223 ? 10.697 -18.556 -36.489 1.00 88.81 223 SER A N 1
ATOM 1841 C CA . SER A 1 223 ? 11.569 -19.248 -37.446 1.00 88.81 223 SER A CA 1
ATOM 1842 C C . SER A 1 223 ? 10.786 -19.731 -38.668 1.00 88.81 223 SER A C 1
ATOM 1844 O O . SER A 1 223 ? 11.199 -19.475 -39.797 1.00 88.81 223 SER A O 1
ATOM 1846 N N . ILE A 1 224 ? 9.621 -20.353 -38.458 1.00 91.44 224 ILE A N 1
ATOM 1847 C CA . ILE A 1 224 ? 8.737 -20.807 -39.543 1.00 91.44 224 ILE A CA 1
ATOM 1848 C C . ILE A 1 224 ? 8.282 -19.619 -40.400 1.00 91.44 224 ILE A C 1
ATOM 1850 O O . ILE A 1 224 ? 8.442 -19.646 -41.620 1.00 91.44 224 ILE A O 1
ATOM 1854 N N . LEU A 1 225 ? 7.768 -18.552 -39.778 1.00 89.50 225 LEU A N 1
ATOM 1855 C CA . LEU A 1 225 ? 7.313 -17.351 -40.492 1.00 89.50 225 LEU A CA 1
ATOM 1856 C C . LEU A 1 225 ? 8.450 -16.704 -41.296 1.00 89.50 225 LEU A C 1
ATOM 1858 O O . LEU A 1 225 ? 8.248 -16.277 -42.434 1.00 89.50 225 LEU A O 1
ATOM 1862 N N . SER A 1 226 ? 9.656 -16.679 -40.728 1.00 86.44 226 SER A N 1
ATOM 1863 C CA . SER A 1 226 ? 10.848 -16.145 -41.392 1.00 86.44 226 SER A CA 1
ATOM 1864 C C . SER A 1 226 ? 11.233 -16.976 -42.617 1.00 86.44 226 SER A C 1
ATOM 1866 O O . SER A 1 226 ? 11.460 -16.405 -43.682 1.00 86.44 226 SER A O 1
ATOM 1868 N N . ILE A 1 227 ? 11.240 -18.311 -42.507 1.00 87.50 227 ILE A N 1
ATOM 1869 C CA . ILE A 1 227 ? 11.521 -19.221 -43.630 1.00 87.50 227 ILE A CA 1
ATOM 1870 C C . ILE A 1 227 ? 10.513 -19.001 -44.764 1.00 87.50 227 ILE A C 1
ATOM 1872 O O . ILE A 1 227 ? 10.911 -18.875 -45.921 1.00 87.50 227 ILE A O 1
ATOM 1876 N N . VAL A 1 228 ? 9.220 -18.890 -44.448 1.00 86.94 228 VAL A N 1
ATOM 1877 C CA . VAL A 1 228 ? 8.173 -18.670 -45.460 1.00 86.94 228 VAL A CA 1
ATOM 1878 C C . VAL A 1 228 ? 8.366 -17.340 -46.199 1.00 86.94 228 VAL A C 1
ATOM 1880 O O . VAL A 1 228 ? 8.185 -17.285 -47.417 1.00 86.94 228 VAL A O 1
ATOM 1883 N N . LEU A 1 229 ? 8.764 -16.270 -45.503 1.00 85.12 229 LEU A N 1
ATOM 1884 C CA . LEU A 1 229 ? 9.068 -14.990 -46.153 1.00 85.12 229 LEU A CA 1
ATOM 1885 C C . LEU A 1 229 ? 10.314 -15.068 -47.042 1.00 85.12 229 LEU A C 1
ATOM 1887 O O . LEU A 1 229 ? 10.288 -14.514 -48.141 1.00 85.12 229 LEU A O 1
ATOM 1891 N N . ILE A 1 230 ? 11.363 -15.768 -46.593 1.00 83.62 230 ILE A N 1
ATOM 1892 C CA . ILE A 1 230 ? 12.601 -15.974 -47.361 1.00 83.62 230 ILE A CA 1
ATOM 1893 C C . ILE A 1 230 ? 12.308 -16.717 -48.665 1.00 83.62 230 ILE A C 1
ATOM 1895 O O . ILE A 1 230 ? 12.673 -16.240 -49.736 1.00 83.62 230 ILE A O 1
ATOM 1899 N N . VAL A 1 231 ? 11.614 -17.857 -48.590 1.00 82.56 231 VAL A N 1
ATOM 1900 C CA . VAL A 1 231 ? 11.290 -18.688 -49.764 1.00 82.56 231 VAL A CA 1
ATOM 1901 C C . VAL A 1 231 ? 10.472 -17.905 -50.788 1.00 82.56 231 VAL A C 1
ATOM 1903 O O . VAL A 1 231 ? 10.666 -18.043 -51.992 1.00 82.56 231 VAL A O 1
ATOM 1906 N N . ASN A 1 232 ? 9.582 -17.040 -50.313 1.00 79.69 232 ASN A N 1
ATOM 1907 C CA . ASN A 1 232 ? 8.701 -16.247 -51.158 1.00 79.69 232 ASN A CA 1
ATOM 1908 C C . ASN A 1 232 ? 9.321 -14.900 -51.596 1.00 79.69 232 ASN A C 1
ATOM 1910 O O . ASN A 1 232 ? 8.615 -14.043 -52.117 1.00 79.69 232 ASN A O 1
ATOM 1914 N N . SER A 1 233 ? 10.625 -14.684 -51.359 1.00 76.38 233 SER A N 1
ATOM 1915 C CA . SER A 1 233 ? 11.359 -13.448 -51.694 1.00 76.38 233 SER A CA 1
ATOM 1916 C C . SER A 1 233 ? 10.709 -12.157 -51.167 1.00 76.38 233 SER A C 1
ATOM 1918 O O . SER A 1 233 ? 10.870 -11.078 -51.739 1.00 76.38 233 SER A O 1
ATOM 1920 N N . ASN A 1 234 ? 9.972 -12.252 -50.057 1.00 78.50 234 ASN A N 1
ATOM 1921 C CA . ASN A 1 234 ? 9.302 -11.114 -49.437 1.00 78.50 234 ASN A CA 1
ATOM 1922 C C . ASN A 1 234 ? 10.227 -10.387 -48.455 1.00 78.50 234 ASN A C 1
ATOM 1924 O O . ASN A 1 234 ? 11.215 -10.921 -47.953 1.00 78.50 234 ASN A O 1
ATOM 1928 N N . ARG A 1 235 ? 9.900 -9.127 -48.150 1.00 78.19 235 ARG A N 1
ATOM 1929 C CA . ARG A 1 235 ? 10.721 -8.271 -47.284 1.00 78.19 235 ARG A CA 1
ATOM 1930 C C . ARG A 1 235 ? 10.693 -8.766 -45.827 1.00 78.19 235 ARG A C 1
ATOM 1932 O O . ARG A 1 235 ? 9.697 -8.583 -45.142 1.00 78.19 235 ARG A O 1
ATOM 1939 N N . ILE A 1 236 ? 11.806 -9.313 -45.334 1.00 78.44 236 ILE A N 1
ATOM 1940 C CA . ILE A 1 236 ? 11.938 -9.884 -43.970 1.00 78.44 236 ILE A CA 1
ATOM 1941 C C . ILE A 1 236 ? 12.168 -8.812 -42.887 1.00 78.44 236 ILE A C 1
ATOM 1943 O O . ILE A 1 236 ? 11.806 -9.001 -41.728 1.00 78.44 236 ILE A O 1
ATOM 1947 N N . ILE A 1 237 ? 12.742 -7.662 -43.268 1.00 77.88 237 ILE A N 1
ATOM 1948 C CA . ILE A 1 237 ? 13.185 -6.596 -42.345 1.00 77.88 237 ILE A CA 1
ATOM 1949 C C . ILE A 1 237 ? 12.086 -6.157 -41.346 1.00 77.88 237 ILE A C 1
ATOM 1951 O O . ILE A 1 237 ? 12.393 -6.038 -40.160 1.00 77.88 237 ILE A O 1
ATOM 1955 N N . PRO A 1 238 ? 10.812 -5.951 -41.747 1.00 80.62 238 PRO A N 1
ATOM 1956 C CA . PRO A 1 238 ? 9.771 -5.543 -40.804 1.00 80.62 238 PRO A CA 1
ATOM 1957 C C . PRO A 1 238 ? 9.381 -6.637 -39.799 1.00 80.62 238 PRO A C 1
ATOM 1959 O O . PRO A 1 238 ? 9.134 -6.306 -38.644 1.00 80.62 238 PRO A O 1
ATOM 1962 N N . LEU A 1 239 ? 9.393 -7.924 -40.182 1.00 82.75 239 LEU A N 1
ATOM 1963 C CA . LEU A 1 239 ? 9.133 -9.027 -39.243 1.00 82.75 239 LEU A CA 1
ATOM 1964 C C . LEU A 1 239 ? 10.225 -9.093 -38.164 1.00 82.75 239 LEU A C 1
ATOM 1966 O O . LEU A 1 239 ? 9.922 -9.259 -36.984 1.00 82.75 239 LEU A O 1
ATOM 1970 N N . GLY A 1 240 ? 11.486 -8.881 -38.553 1.00 81.50 240 GLY A N 1
ATOM 1971 C CA . GLY A 1 240 ? 12.601 -8.769 -37.610 1.00 81.50 240 GLY A CA 1
ATOM 1972 C C . GLY A 1 240 ? 12.437 -7.602 -36.628 1.00 81.50 240 GLY A C 1
ATOM 1973 O O . GLY A 1 240 ? 12.650 -7.772 -35.429 1.00 81.50 240 GLY A O 1
ATOM 1974 N N . ALA A 1 241 ? 11.989 -6.433 -37.100 1.00 84.62 241 ALA A N 1
ATOM 1975 C CA . ALA A 1 241 ? 11.718 -5.280 -36.237 1.00 84.62 241 ALA A CA 1
ATOM 1976 C C . ALA A 1 241 ? 10.578 -5.556 -35.237 1.00 84.62 241 ALA A C 1
ATOM 1978 O O . ALA A 1 241 ? 10.695 -5.229 -34.056 1.00 84.62 241 ALA A O 1
ATOM 1979 N N . THR A 1 242 ? 9.503 -6.213 -35.680 1.00 84.94 242 THR A N 1
ATOM 1980 C CA . THR A 1 242 ? 8.405 -6.635 -34.800 1.00 84.94 242 THR A CA 1
ATOM 1981 C C . THR A 1 242 ? 8.867 -7.661 -33.771 1.00 84.94 242 THR A C 1
ATOM 1983 O O . THR A 1 242 ? 8.510 -7.541 -32.600 1.00 84.94 242 THR A O 1
ATOM 1986 N N . ALA A 1 243 ? 9.697 -8.631 -34.160 1.00 84.88 243 ALA A N 1
ATOM 1987 C CA . ALA A 1 243 ? 10.261 -9.604 -33.231 1.00 84.88 243 ALA A CA 1
ATOM 1988 C C . ALA A 1 243 ? 11.122 -8.928 -32.151 1.00 84.88 243 ALA A C 1
ATOM 1990 O O . ALA A 1 243 ? 10.969 -9.223 -30.968 1.00 84.88 243 ALA A O 1
ATOM 1991 N N . MET A 1 244 ? 11.955 -7.954 -32.528 1.00 86.56 244 MET A N 1
ATOM 1992 C CA . MET A 1 244 ? 12.736 -7.156 -31.573 1.00 86.56 244 MET A CA 1
ATOM 1993 C C . MET A 1 244 ? 11.847 -6.360 -30.609 1.00 86.56 244 MET A C 1
ATOM 1995 O O . MET A 1 244 ? 12.181 -6.229 -29.437 1.00 86.56 244 MET A O 1
ATOM 1999 N N . ALA A 1 245 ? 10.702 -5.859 -31.074 1.00 84.12 245 ALA A N 1
ATOM 2000 C CA . ALA A 1 245 ? 9.766 -5.104 -30.243 1.00 84.12 245 ALA A CA 1
ATOM 2001 C C . ALA A 1 245 ? 8.906 -5.980 -29.312 1.00 84.12 245 ALA A C 1
ATOM 2003 O O . ALA A 1 245 ? 8.355 -5.468 -28.343 1.00 84.12 245 ALA A O 1
ATOM 2004 N N . THR A 1 246 ? 8.769 -7.279 -29.596 1.00 83.38 246 THR A N 1
ATOM 2005 C CA . THR A 1 246 ? 7.814 -8.165 -28.901 1.00 83.38 246 THR A CA 1
ATOM 2006 C C . THR A 1 246 ? 8.496 -9.315 -28.161 1.00 83.38 246 THR A C 1
ATOM 2008 O O . THR A 1 246 ? 8.286 -9.488 -26.964 1.00 83.38 246 THR A O 1
ATOM 2011 N N . VAL A 1 247 ? 9.363 -10.074 -28.834 1.00 82.31 247 VAL A N 1
ATOM 2012 C CA . VAL A 1 247 ? 10.027 -11.273 -28.298 1.00 82.31 247 VAL A CA 1
ATOM 2013 C C . VAL A 1 247 ? 11.129 -10.907 -27.302 1.00 82.31 247 VAL A C 1
ATOM 2015 O O . VAL A 1 247 ? 11.251 -11.547 -26.258 1.00 82.31 247 VAL A O 1
ATOM 2018 N N . VAL A 1 248 ? 11.917 -9.863 -27.589 1.00 83.06 248 VAL A N 1
ATOM 2019 C CA . VAL A 1 248 ? 13.043 -9.455 -26.727 1.00 83.06 248 VAL A CA 1
ATOM 2020 C C . VAL A 1 248 ? 12.564 -8.919 -25.372 1.00 83.06 248 VAL A C 1
ATOM 2022 O O . VAL A 1 248 ? 13.044 -9.425 -24.355 1.00 83.06 248 VAL A O 1
ATOM 2025 N N . PRO A 1 249 ? 11.591 -7.986 -25.295 1.00 81.38 249 PRO A N 1
ATOM 2026 C CA . PRO A 1 249 ? 11.039 -7.562 -24.011 1.00 81.38 249 PRO A CA 1
ATOM 2027 C C . PRO A 1 249 ? 10.360 -8.713 -23.273 1.00 81.38 249 PRO A C 1
ATOM 2029 O O . PRO A 1 249 ? 10.517 -8.837 -22.063 1.00 81.38 249 PRO A O 1
ATOM 2032 N N . PHE A 1 250 ? 9.654 -9.595 -23.990 1.00 79.75 250 PHE A N 1
ATOM 2033 C CA . PHE A 1 250 ? 9.024 -10.758 -23.373 1.00 79.75 250 PHE A CA 1
ATOM 2034 C C . PHE A 1 250 ? 10.057 -11.649 -22.667 1.00 79.75 250 PHE A C 1
ATOM 2036 O O . PHE A 1 250 ? 9.894 -11.985 -21.497 1.00 79.75 250 PHE A O 1
ATOM 2043 N N . ASN A 1 251 ? 11.172 -11.960 -23.330 1.00 83.69 251 ASN A N 1
ATOM 2044 C CA . ASN A 1 251 ? 12.259 -12.722 -22.722 1.00 83.69 251 ASN A CA 1
ATOM 2045 C C . ASN A 1 251 ? 12.892 -11.981 -21.526 1.00 83.69 251 ASN A C 1
ATOM 2047 O O . ASN A 1 251 ? 13.052 -12.560 -20.450 1.00 83.69 251 ASN A O 1
ATOM 2051 N N . GLN A 1 252 ? 13.201 -10.692 -21.693 1.00 82.81 252 GLN A N 1
ATOM 2052 C CA . GLN A 1 252 ? 13.912 -9.892 -20.692 1.00 82.81 252 GLN A CA 1
ATOM 2053 C C . GLN A 1 252 ? 13.092 -9.634 -19.422 1.00 82.81 252 GLN A C 1
ATOM 2055 O O . GLN A 1 252 ? 13.649 -9.655 -18.331 1.00 82.81 252 GLN A O 1
ATOM 2060 N N . PHE A 1 253 ? 11.788 -9.385 -19.545 1.00 80.25 253 PHE A N 1
ATOM 2061 C CA . PHE A 1 253 ? 10.940 -9.033 -18.403 1.00 80.25 253 PHE A CA 1
ATOM 2062 C C . PHE A 1 253 ? 10.246 -10.238 -17.767 1.00 80.25 253 PHE A C 1
ATOM 2064 O O . PHE A 1 253 ? 9.959 -10.199 -16.575 1.00 80.25 253 PHE A O 1
ATOM 2071 N N . PHE A 1 254 ? 9.983 -11.313 -18.521 1.00 78.38 254 PHE A N 1
ATOM 2072 C CA . PHE A 1 254 ? 9.186 -12.434 -18.008 1.00 78.38 254 PHE A CA 1
ATOM 2073 C C . PHE A 1 254 ? 9.980 -13.713 -17.747 1.00 78.38 254 PHE A C 1
ATOM 2075 O O . PHE A 1 254 ? 9.534 -14.505 -16.914 1.00 78.38 254 PHE A O 1
ATOM 2082 N N . LEU A 1 255 ? 11.110 -13.943 -18.427 1.00 83.00 255 LEU A N 1
ATOM 2083 C CA . LEU A 1 255 ? 11.903 -15.168 -18.258 1.00 83.00 255 LEU A CA 1
ATOM 2084 C C . LEU A 1 255 ? 13.162 -14.936 -17.417 1.00 83.00 255 LEU A C 1
ATOM 2086 O O . LEU A 1 255 ? 13.431 -15.713 -16.502 1.00 83.00 255 LEU A O 1
ATOM 2090 N N . VAL A 1 256 ? 13.923 -13.880 -17.720 1.00 84.44 256 VAL A N 1
ATOM 2091 C CA . VAL A 1 256 ? 15.226 -13.615 -17.083 1.00 84.44 256 VAL A CA 1
ATOM 2092 C C . VAL A 1 256 ? 15.128 -13.438 -15.559 1.00 84.44 256 VAL A C 1
ATOM 2094 O O . VAL A 1 256 ? 15.893 -14.115 -14.874 1.00 84.44 256 VAL A O 1
ATOM 2097 N N . PRO A 1 257 ? 14.189 -12.649 -14.996 1.00 84.50 257 PRO A N 1
ATOM 2098 C CA . PRO A 1 257 ? 14.108 -12.462 -13.544 1.00 84.50 257 PRO A CA 1
ATOM 2099 C C . PRO A 1 257 ? 13.865 -13.775 -12.786 1.00 84.50 257 PRO A C 1
ATOM 2101 O O . PRO A 1 257 ? 14.558 -14.070 -11.819 1.00 84.50 257 PRO A O 1
ATOM 2104 N N . LEU A 1 258 ? 12.968 -14.630 -13.294 1.00 84.88 258 LEU A N 1
ATOM 2105 C CA . LEU A 1 258 ? 12.685 -15.939 -12.690 1.00 84.88 258 LEU A CA 1
ATOM 2106 C C . LEU A 1 258 ? 13.844 -16.920 -12.827 1.00 84.88 258 LEU A C 1
ATOM 2108 O O . LEU A 1 258 ? 14.056 -17.771 -11.967 1.00 84.88 258 LEU A O 1
ATOM 2112 N N . TRP A 1 259 ? 14.588 -16.840 -13.930 1.00 87.12 259 TRP A N 1
ATOM 2113 C CA . TRP A 1 259 ? 15.789 -17.645 -14.088 1.00 87.12 259 TRP A CA 1
ATOM 2114 C C . TRP A 1 259 ? 16.862 -17.245 -13.072 1.00 87.12 259 TRP A C 1
ATOM 2116 O O . TRP A 1 259 ? 17.498 -18.131 -12.508 1.00 87.12 259 TRP A O 1
ATOM 2126 N N . GLN A 1 260 ? 17.032 -15.943 -12.817 1.00 86.56 260 GLN A N 1
ATOM 2127 C CA . GLN A 1 260 ? 17.972 -15.426 -11.820 1.00 86.56 260 GLN A CA 1
ATOM 2128 C C . GLN A 1 260 ? 17.573 -15.834 -10.402 1.00 86.56 260 GLN A C 1
ATOM 2130 O O . GLN A 1 260 ? 18.404 -16.372 -9.679 1.00 86.56 260 GLN A O 1
ATOM 2135 N N . GLU A 1 261 ? 16.304 -15.664 -10.037 1.00 85.06 261 GLU A N 1
ATOM 2136 C CA . GLU A 1 261 ? 15.772 -16.063 -8.730 1.00 85.06 261 GLU A CA 1
ATOM 2137 C C . GLU A 1 261 ? 15.921 -17.572 -8.497 1.00 85.06 261 GLU A C 1
ATOM 2139 O O . GLU A 1 261 ? 16.502 -18.010 -7.505 1.00 85.06 261 GLU A O 1
ATOM 2144 N N . LYS A 1 262 ? 15.516 -18.387 -9.480 1.00 89.94 262 LYS A N 1
ATOM 2145 C CA . LYS A 1 262 ? 15.734 -19.837 -9.454 1.00 89.94 262 LYS A CA 1
ATOM 2146 C C . LYS A 1 262 ? 17.216 -20.182 -9.286 1.00 89.94 262 LYS A C 1
ATOM 2148 O O . LYS A 1 262 ? 17.541 -21.125 -8.570 1.00 89.94 262 LYS A O 1
ATOM 2153 N N . LYS A 1 263 ? 18.110 -19.475 -9.985 1.00 85.44 263 LYS A N 1
ATOM 2154 C CA . LYS A 1 263 ? 19.553 -19.729 -9.931 1.00 85.44 263 LYS A CA 1
ATOM 2155 C C . LYS A 1 263 ? 20.169 -19.364 -8.590 1.00 85.44 263 LYS A C 1
ATOM 2157 O O . LYS A 1 263 ? 20.971 -20.153 -8.108 1.00 85.44 263 LYS A O 1
ATOM 2162 N N . ALA A 1 264 ? 19.758 -18.249 -7.997 1.00 85.38 264 ALA A N 1
ATOM 2163 C CA . ALA A 1 264 ? 20.188 -17.847 -6.665 1.00 85.38 264 ALA A CA 1
ATOM 2164 C C . ALA A 1 264 ? 19.796 -18.903 -5.618 1.00 85.38 264 ALA A C 1
ATOM 2166 O O . ALA A 1 264 ? 20.616 -19.290 -4.795 1.00 85.38 264 ALA A O 1
ATOM 2167 N N . ILE A 1 265 ? 18.582 -19.459 -5.711 1.00 84.88 265 ILE A N 1
ATOM 2168 C CA . ILE A 1 265 ? 18.133 -20.524 -4.801 1.00 84.88 265 ILE A CA 1
ATOM 2169 C C . ILE A 1 265 ? 18.901 -21.836 -5.045 1.00 84.88 265 ILE A C 1
ATOM 2171 O O . ILE A 1 265 ? 19.308 -22.494 -4.096 1.00 84.88 265 ILE A O 1
ATOM 2175 N N . GLU A 1 266 ? 19.139 -22.219 -6.306 1.00 87.75 266 GLU A N 1
ATOM 2176 C CA . GLU A 1 266 ? 19.927 -23.421 -6.644 1.00 87.75 266 GLU A CA 1
ATOM 2177 C C . GLU A 1 266 ? 21.402 -23.328 -6.221 1.00 87.75 266 GLU A C 1
ATOM 2179 O O . GLU A 1 266 ? 22.050 -24.362 -6.071 1.00 87.75 266 GLU A O 1
ATOM 2184 N N . GLU A 1 267 ? 21.942 -22.116 -6.083 1.00 87.31 267 GLU A N 1
ATOM 2185 C CA . GLU A 1 267 ? 23.304 -21.876 -5.600 1.00 87.31 267 GLU A CA 1
ATOM 2186 C C . GLU A 1 267 ? 23.410 -22.090 -4.087 1.00 87.31 267 GLU A C 1
ATOM 2188 O O . GLU A 1 267 ? 24.380 -22.684 -3.621 1.00 87.31 267 GLU A O 1
ATOM 2193 N N . VAL A 1 268 ? 22.383 -21.679 -3.339 1.00 83.25 268 VAL A N 1
ATOM 2194 C CA . VAL A 1 268 ? 22.295 -21.894 -1.887 1.00 83.25 268 VAL A CA 1
ATOM 2195 C C . VAL A 1 268 ? 21.907 -23.344 -1.553 1.00 83.25 268 VAL A C 1
ATOM 2197 O O . VAL A 1 268 ? 22.429 -23.907 -0.594 1.00 83.25 268 VAL A O 1
ATOM 2200 N N . HIS A 1 269 ? 21.051 -23.971 -2.369 1.00 82.44 269 HIS A N 1
ATOM 2201 C CA . HIS A 1 269 ? 20.492 -25.314 -2.151 1.00 82.44 269 HIS A CA 1
ATOM 2202 C C . HIS A 1 269 ? 20.657 -26.227 -3.385 1.00 82.44 269 HIS A C 1
ATOM 2204 O O . HIS A 1 269 ? 19.698 -26.471 -4.138 1.00 82.44 269 HIS A O 1
ATOM 2210 N N . PRO A 1 270 ? 21.868 -26.754 -3.648 1.00 81.94 270 PRO A N 1
ATOM 2211 C CA . PRO A 1 270 ? 22.144 -27.572 -4.833 1.00 81.94 270 PRO A CA 1
ATOM 2212 C C . PRO A 1 270 ? 21.313 -28.868 -4.897 1.00 81.94 270 PRO A C 1
ATOM 2214 O O . PRO A 1 270 ? 20.987 -29.352 -5.988 1.00 81.94 270 PRO A O 1
ATOM 2217 N N . GLU A 1 271 ? 20.924 -29.420 -3.749 1.00 81.19 271 GLU A N 1
ATOM 2218 C CA . GLU A 1 271 ? 20.109 -30.626 -3.601 1.00 81.19 271 GLU A CA 1
ATOM 2219 C C . GLU A 1 271 ? 18.663 -30.445 -4.095 1.00 81.19 271 GLU A C 1
ATOM 2221 O O . GLU A 1 271 ? 18.036 -31.401 -4.567 1.00 81.19 271 GLU A O 1
ATOM 2226 N N . TRP A 1 272 ? 18.140 -29.213 -4.112 1.00 82.62 272 TRP A N 1
ATOM 2227 C CA . TRP A 1 272 ? 16.774 -28.929 -4.574 1.00 82.62 272 TRP A CA 1
ATOM 2228 C C . TRP A 1 272 ? 16.614 -29.033 -6.093 1.00 82.62 272 TRP A C 1
ATOM 2230 O O . TRP A 1 272 ? 15.515 -29.258 -6.619 1.00 82.62 272 TRP A O 1
ATOM 2240 N N . LYS A 1 273 ? 17.722 -28.980 -6.834 1.00 81.38 273 LYS A N 1
ATOM 2241 C CA . LYS A 1 273 ? 17.730 -29.136 -8.291 1.00 81.38 273 LYS A CA 1
ATOM 2242 C C . LYS A 1 273 ? 17.138 -30.476 -8.743 1.00 81.38 273 LYS A C 1
ATOM 2244 O O . LYS A 1 273 ? 16.482 -30.519 -9.790 1.00 81.38 273 LYS A O 1
ATOM 2249 N N . ALA A 1 274 ? 17.301 -31.535 -7.949 1.00 81.38 274 ALA A N 1
ATOM 2250 C CA . ALA A 1 274 ? 16.789 -32.875 -8.241 1.00 81.38 274 ALA A CA 1
ATOM 2251 C C . ALA A 1 274 ? 15.276 -33.041 -7.981 1.00 81.38 274 ALA A C 1
ATOM 2253 O O . ALA A 1 274 ? 14.679 -34.015 -8.436 1.00 81.38 274 ALA A O 1
ATOM 2254 N N . LEU A 1 275 ? 14.630 -32.092 -7.292 1.00 78.38 275 LEU A N 1
ATOM 2255 C CA . LEU A 1 275 ? 13.217 -32.197 -6.918 1.00 78.38 275 LEU A CA 1
ATOM 2256 C C . LEU A 1 275 ? 12.280 -32.054 -8.127 1.00 78.38 275 LEU A C 1
ATOM 2258 O O . LEU A 1 275 ? 12.477 -31.198 -8.999 1.00 78.38 275 LEU A O 1
ATOM 2262 N N . SER A 1 276 ? 11.224 -32.867 -8.155 1.00 73.12 276 SER A N 1
ATOM 2263 C CA . SER A 1 276 ? 10.209 -32.853 -9.212 1.00 73.12 276 SER A CA 1
ATOM 2264 C C . SER A 1 276 ? 9.118 -31.815 -8.945 1.00 73.12 276 SER A C 1
ATOM 2266 O O . SER A 1 276 ? 8.613 -31.698 -7.834 1.00 73.12 276 SER A O 1
ATOM 2268 N N . THR A 1 277 ? 8.693 -31.103 -9.989 1.00 70.75 277 THR A N 1
ATOM 2269 C CA . THR A 1 277 ? 7.611 -30.103 -9.930 1.00 70.75 277 THR A CA 1
ATOM 2270 C C . THR A 1 277 ? 6.211 -30.699 -10.118 1.00 70.75 277 THR A C 1
ATOM 2272 O O . THR A 1 277 ? 5.231 -29.962 -10.220 1.00 70.75 277 THR A O 1
ATOM 2275 N N . SER A 1 278 ? 6.095 -32.029 -10.206 1.00 57.53 278 SER A N 1
ATOM 2276 C CA . SER A 1 278 ? 4.851 -32.691 -10.619 1.00 57.53 278 SER A CA 1
ATOM 2277 C C . SER A 1 278 ? 3.739 -32.674 -9.559 1.00 57.53 278 SER A C 1
ATOM 2279 O O . SER A 1 278 ? 2.582 -32.855 -9.921 1.00 57.53 278 SER A O 1
ATOM 2281 N N . VAL A 1 279 ? 4.072 -32.437 -8.283 1.00 50.31 279 VAL A N 1
ATOM 2282 C CA . VAL A 1 279 ? 3.124 -32.481 -7.145 1.00 50.31 279 VAL A CA 1
ATOM 2283 C C . VAL A 1 279 ? 2.531 -31.102 -6.807 1.00 50.31 279 VAL A C 1
ATOM 2285 O O . VAL A 1 279 ? 1.458 -31.017 -6.223 1.00 50.31 279 VAL A O 1
ATOM 2288 N N . VAL A 1 280 ? 3.173 -30.005 -7.220 1.00 54.66 280 VAL A N 1
ATOM 2289 C CA . VAL A 1 280 ? 2.776 -28.643 -6.820 1.00 54.66 280 VAL A CA 1
ATOM 2290 C C . VAL A 1 280 ? 1.735 -28.067 -7.778 1.00 54.66 280 VAL A C 1
ATOM 2292 O O . VAL A 1 280 ? 1.967 -27.983 -8.989 1.00 54.66 280 VAL A O 1
ATOM 2295 N N . LYS A 1 281 ? 0.577 -27.655 -7.253 1.00 52.56 281 LYS A N 1
ATOM 2296 C CA . LYS A 1 281 ? -0.491 -26.999 -8.021 1.00 52.56 281 LYS A CA 1
ATOM 2297 C C . LYS A 1 281 ? -0.107 -25.532 -8.235 1.00 52.56 281 LYS A C 1
ATOM 2299 O O . LYS A 1 281 ? 0.215 -24.839 -7.282 1.00 52.56 281 LYS A O 1
ATOM 2304 N N . VAL A 1 282 ? -0.081 -25.084 -9.489 1.00 53.75 282 VAL A N 1
ATOM 2305 C CA . VAL A 1 282 ? 0.097 -23.654 -9.799 1.00 53.75 282 VAL A CA 1
ATOM 2306 C C . VAL A 1 282 ? -1.285 -23.017 -9.670 1.00 53.75 282 VAL A C 1
ATOM 2308 O O . VAL A 1 282 ? -2.224 -23.589 -10.238 1.00 53.75 282 VAL A O 1
ATOM 2311 N N . PRO A 1 283 ? -1.440 -21.905 -8.935 1.00 47.34 283 PRO A N 1
ATOM 2312 C CA . PRO A 1 283 ? -2.683 -21.144 -8.913 1.00 47.34 283 PRO A CA 1
ATOM 2313 C C . PRO A 1 283 ? -3.094 -20.784 -10.347 1.00 47.34 283 PRO A C 1
ATOM 2315 O O . PRO A 1 283 ? -2.323 -20.204 -11.113 1.00 47.34 283 PRO A O 1
ATOM 2318 N N . SER A 1 284 ? -4.279 -21.239 -10.758 1.00 48.97 284 SER A N 1
ATOM 2319 C CA . SER A 1 284 ? -4.747 -21.124 -12.148 1.00 48.97 284 SER A CA 1
ATOM 2320 C C . SER A 1 284 ? -5.060 -19.674 -12.527 1.00 48.97 284 SER A C 1
ATOM 2322 O O . SER A 1 284 ? -4.856 -19.281 -13.673 1.00 48.97 284 SER A O 1
ATOM 2324 N N . ASP A 1 285 ? -5.505 -18.875 -11.559 1.00 47.69 285 ASP A N 1
ATOM 2325 C CA . ASP A 1 285 ? -6.009 -17.511 -11.731 1.00 47.69 285 ASP A CA 1
ATOM 2326 C C . ASP A 1 285 ? -4.911 -16.495 -12.094 1.00 47.69 285 ASP A C 1
ATOM 2328 O O . ASP A 1 285 ? -5.159 -15.537 -12.833 1.00 47.69 285 ASP A O 1
ATOM 2332 N N . GLU A 1 286 ? -3.673 -16.729 -11.652 1.00 52.78 286 GLU A N 1
ATOM 2333 C CA . GLU A 1 286 ? -2.532 -15.900 -12.038 1.00 52.78 286 GLU A CA 1
ATOM 2334 C C . GLU A 1 286 ? -1.919 -16.308 -13.384 1.00 52.78 286 GLU A C 1
ATOM 2336 O O . GLU A 1 286 ? -1.382 -15.464 -14.107 1.00 52.78 286 GLU A O 1
ATOM 2341 N N . SER A 1 287 ? -2.025 -17.585 -13.762 1.00 56.12 287 SER A N 1
ATOM 2342 C CA . SER A 1 287 ? -1.497 -18.090 -15.036 1.00 56.12 287 SER A CA 1
ATOM 2343 C C . SER A 1 287 ? -2.243 -17.521 -16.252 1.00 56.12 287 SER A C 1
ATOM 2345 O O . SER A 1 287 ? -1.614 -17.181 -17.260 1.00 56.12 287 SER A O 1
ATOM 2347 N 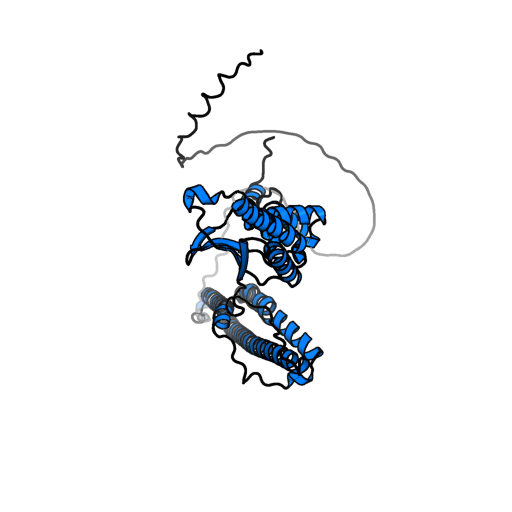N . ASP A 1 288 ? -3.551 -17.290 -16.111 1.00 55.00 288 ASP A N 1
ATOM 2348 C CA . ASP A 1 288 ? -4.408 -16.721 -17.155 1.00 55.00 288 ASP A CA 1
ATOM 2349 C C . ASP A 1 288 ? -4.093 -15.241 -17.415 1.00 55.00 288 ASP A C 1
ATOM 2351 O O . ASP A 1 288 ? -4.065 -14.797 -18.559 1.00 55.00 288 ASP A O 1
ATOM 2355 N N . LYS A 1 289 ? -3.738 -14.460 -16.386 1.00 61.81 289 LYS A N 1
ATOM 2356 C CA . LYS A 1 289 ? -3.292 -13.062 -16.569 1.00 61.81 289 LYS A CA 1
ATOM 2357 C C . LYS A 1 289 ? -1.926 -12.975 -17.263 1.00 61.81 289 LYS A C 1
ATOM 2359 O O . LYS A 1 289 ? -1.625 -11.997 -17.948 1.00 61.81 289 LYS A O 1
ATOM 2364 N N . LYS A 1 290 ? -1.108 -14.020 -17.121 1.00 66.50 290 LYS A N 1
ATOM 2365 C CA . LYS A 1 290 ? 0.269 -14.102 -17.626 1.00 66.50 290 LYS A CA 1
ATOM 2366 C C . LYS A 1 290 ? 0.355 -14.693 -19.051 1.00 66.50 290 LYS A C 1
ATOM 2368 O O . LYS A 1 290 ? 1.387 -14.528 -19.700 1.00 66.50 290 LYS A O 1
ATOM 2373 N N . ILE A 1 291 ? -0.718 -15.300 -19.584 1.00 76.81 291 ILE A N 1
ATOM 2374 C CA . ILE A 1 291 ? -0.796 -15.805 -20.976 1.00 76.81 291 ILE A CA 1
ATOM 2375 C C . ILE A 1 291 ? -1.076 -14.689 -22.003 1.00 76.81 291 ILE A C 1
ATOM 2377 O O . ILE A 1 291 ? -0.643 -14.776 -23.154 1.00 76.81 291 ILE A O 1
ATOM 2381 N N . PHE A 1 292 ? -1.752 -13.607 -21.598 1.00 80.25 292 PHE A N 1
ATOM 2382 C CA . PHE A 1 292 ? -2.088 -12.469 -22.466 1.00 80.25 292 PHE A CA 1
ATOM 2383 C C . PHE A 1 292 ? -0.896 -11.852 -23.215 1.00 80.25 292 PHE A C 1
ATOM 2385 O O . PHE A 1 292 ? -1.021 -11.661 -24.427 1.00 80.25 292 PHE A O 1
ATOM 2392 N N . PRO A 1 293 ? 0.264 -11.563 -22.584 1.00 81.31 293 PRO A N 1
ATOM 2393 C CA . PRO A 1 293 ? 1.412 -11.023 -23.313 1.00 81.31 293 PRO A CA 1
ATOM 2394 C C . PRO A 1 293 ? 1.960 -11.998 -24.366 1.00 81.31 293 PRO A C 1
ATOM 2396 O O . PRO A 1 293 ? 2.398 -11.561 -25.431 1.00 81.31 293 PRO A O 1
ATOM 2399 N N . PHE A 1 294 ? 1.885 -13.311 -24.121 1.00 84.12 294 PHE A N 1
ATOM 2400 C CA . PHE A 1 294 ? 2.257 -14.318 -25.117 1.00 84.12 294 PHE A CA 1
ATOM 2401 C C . PHE A 1 294 ? 1.288 -14.300 -26.307 1.00 84.12 294 PHE A C 1
ATOM 2403 O O . PHE A 1 294 ? 1.726 -14.211 -27.453 1.00 84.12 294 PHE A O 1
ATOM 2410 N N . ILE A 1 295 ? -0.023 -14.296 -26.045 1.00 87.25 295 ILE A N 1
ATOM 2411 C CA . ILE A 1 295 ? -1.056 -14.231 -27.092 1.00 87.25 295 ILE A CA 1
ATOM 2412 C C . ILE A 1 295 ? -0.910 -12.949 -27.921 1.00 87.25 295 ILE A C 1
ATOM 2414 O O . ILE A 1 295 ? -0.930 -13.005 -29.149 1.00 87.25 295 ILE A O 1
ATOM 2418 N N . ALA A 1 296 ? -0.705 -11.801 -27.272 1.00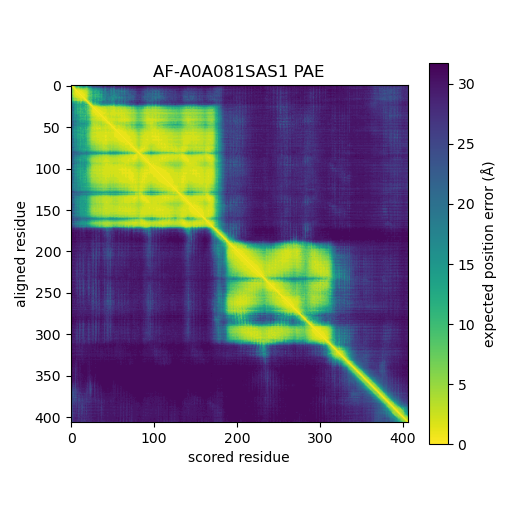 86.88 296 ALA A N 1
ATOM 2419 C CA . ALA A 1 296 ? -0.505 -10.523 -27.949 1.00 86.88 296 ALA A CA 1
ATOM 2420 C C . ALA A 1 296 ? 0.728 -10.546 -28.868 1.00 86.88 296 ALA A C 1
ATOM 2422 O O . ALA A 1 296 ? 0.663 -10.061 -29.999 1.00 86.88 296 ALA A O 1
ATOM 2423 N N . SER A 1 297 ? 1.827 -11.157 -28.415 1.00 86.75 297 SER A N 1
ATOM 2424 C CA . SER A 1 297 ? 3.043 -11.333 -29.216 1.00 86.75 297 SER A CA 1
ATOM 2425 C C . SER A 1 297 ? 2.793 -12.211 -30.449 1.00 86.75 297 SER A C 1
ATOM 2427 O O . SER A 1 297 ? 3.143 -11.830 -31.567 1.00 86.75 297 SER A O 1
ATOM 2429 N N . VAL A 1 298 ? 2.097 -13.343 -30.282 1.00 89.62 298 VAL A N 1
ATOM 2430 C CA . VAL A 1 298 ? 1.722 -14.235 -31.393 1.00 89.62 298 VAL A CA 1
ATOM 2431 C C . VAL A 1 298 ? 0.826 -13.517 -32.408 1.00 89.62 298 VAL A C 1
ATOM 2433 O O . VAL A 1 298 ? 1.083 -13.589 -33.611 1.00 89.62 298 VAL A O 1
ATOM 2436 N N . LEU A 1 299 ? -0.188 -12.779 -31.947 1.00 91.31 299 LEU A N 1
ATOM 2437 C CA . LEU A 1 299 ? -1.081 -12.011 -32.820 1.00 91.31 299 LEU A CA 1
ATOM 2438 C C . LEU A 1 299 ? -0.329 -10.923 -33.594 1.00 91.31 299 LEU A C 1
ATOM 2440 O O . LEU A 1 299 ? -0.553 -10.766 -34.793 1.00 91.31 299 LEU A O 1
ATOM 2444 N N . ALA A 1 300 ? 0.595 -10.210 -32.947 1.00 88.00 300 ALA A N 1
ATOM 2445 C CA . ALA A 1 300 ? 1.418 -9.200 -33.606 1.00 88.00 300 ALA A CA 1
ATOM 2446 C C . ALA A 1 300 ? 2.309 -9.810 -34.704 1.00 88.00 300 ALA A C 1
ATOM 2448 O O . ALA A 1 300 ? 2.403 -9.255 -35.804 1.00 88.00 300 ALA A O 1
ATOM 2449 N N . LEU A 1 301 ? 2.921 -10.972 -34.449 1.00 88.50 301 LEU A N 1
ATOM 2450 C CA . LEU A 1 301 ? 3.722 -11.693 -35.445 1.00 88.50 301 LEU A CA 1
ATOM 2451 C C . LEU A 1 301 ? 2.875 -12.158 -36.637 1.00 88.50 301 LEU A C 1
ATOM 2453 O O . LEU A 1 301 ? 3.264 -11.946 -37.784 1.00 88.50 301 LEU A O 1
ATOM 2457 N N . PHE A 1 302 ? 1.693 -12.731 -36.396 1.00 88.69 302 PHE A N 1
ATOM 2458 C CA . PHE A 1 302 ? 0.797 -13.151 -37.479 1.00 88.69 302 PHE A CA 1
ATOM 2459 C C . PHE A 1 302 ? 0.240 -11.980 -38.284 1.00 88.69 302 PHE A C 1
ATOM 2461 O O . PHE A 1 302 ? 0.162 -12.062 -39.510 1.00 88.69 302 PHE A O 1
ATOM 2468 N N . PHE A 1 303 ? -0.142 -10.887 -37.624 1.00 89.19 303 PHE A N 1
ATOM 2469 C CA . PHE A 1 303 ? -0.675 -9.704 -38.293 1.00 89.19 303 PHE A CA 1
ATOM 2470 C C . PHE A 1 303 ? 0.374 -9.061 -39.202 1.00 89.19 303 PHE A C 1
ATOM 2472 O O . PHE A 1 303 ? 0.109 -8.778 -40.371 1.00 89.19 303 PHE A O 1
ATOM 2479 N N . THR A 1 304 ? 1.597 -8.903 -38.695 1.00 85.44 304 THR A N 1
ATOM 2480 C CA . THR A 1 304 ? 2.712 -8.358 -39.478 1.00 85.44 304 THR A CA 1
ATOM 2481 C C . THR A 1 304 ? 3.104 -9.285 -40.619 1.00 85.44 304 THR A C 1
ATOM 2483 O O . THR A 1 304 ? 3.246 -8.819 -41.748 1.00 85.44 304 THR A O 1
ATOM 2486 N N . PHE A 1 305 ? 3.176 -10.596 -40.383 1.00 87.19 305 PHE A N 1
ATOM 2487 C CA . PHE A 1 305 ? 3.367 -11.570 -41.454 1.00 87.19 305 PHE A CA 1
ATOM 2488 C C . PHE A 1 305 ? 2.275 -11.461 -42.525 1.00 87.19 305 PHE A C 1
ATOM 2490 O O . PHE A 1 305 ? 2.600 -11.382 -43.703 1.00 87.19 305 PHE A O 1
ATOM 2497 N N . SER A 1 306 ? 1.000 -11.383 -42.138 1.00 82.56 306 SER A N 1
ATOM 2498 C CA . SER A 1 306 ? -0.132 -11.309 -43.076 1.00 82.56 306 SER A CA 1
ATOM 2499 C C . SER A 1 306 ? -0.107 -10.040 -43.930 1.00 82.56 306 SER A C 1
ATOM 2501 O O . SER A 1 306 ? -0.439 -10.086 -45.110 1.00 82.56 306 SER A O 1
ATOM 2503 N N . MET A 1 307 ? 0.328 -8.910 -43.363 1.00 84.25 307 MET A N 1
ATOM 2504 C CA . MET A 1 307 ? 0.515 -7.666 -44.120 1.00 84.25 307 MET A CA 1
ATOM 2505 C C . MET A 1 307 ? 1.682 -7.733 -45.110 1.00 84.25 307 MET A C 1
ATOM 2507 O O . MET A 1 307 ? 1.652 -7.085 -46.158 1.00 84.25 307 MET A O 1
ATOM 2511 N N . LEU A 1 308 ? 2.731 -8.478 -44.766 1.00 79.31 308 LEU A N 1
ATOM 2512 C CA . LEU A 1 308 ? 3.952 -8.579 -45.562 1.00 79.31 308 LEU A CA 1
ATOM 2513 C C . LEU A 1 308 ? 3.900 -9.692 -46.606 1.00 79.31 308 LEU A C 1
ATOM 2515 O O . LEU A 1 308 ? 4.580 -9.609 -47.630 1.00 79.31 308 LEU A O 1
ATOM 2519 N N . TYR A 1 309 ? 3.139 -10.745 -46.336 1.00 81.38 309 TYR A N 1
ATOM 2520 C CA . TYR A 1 309 ? 3.101 -11.929 -47.166 1.00 81.38 309 TYR A CA 1
ATOM 2521 C C . TYR A 1 309 ? 2.364 -11.637 -48.474 1.00 81.38 309 TYR A C 1
ATOM 2523 O O . TYR A 1 309 ? 1.146 -11.474 -48.515 1.00 81.38 309 TYR A O 1
ATOM 2531 N N . ARG A 1 310 ? 3.116 -11.604 -49.575 1.00 77.50 310 ARG A N 1
ATOM 2532 C CA . ARG A 1 310 ? 2.580 -11.600 -50.938 1.00 77.50 310 ARG A CA 1
ATOM 2533 C C . ARG A 1 310 ? 2.998 -12.892 -51.630 1.00 77.50 310 ARG A C 1
ATOM 2535 O O . ARG A 1 310 ? 4.192 -13.057 -51.857 1.00 77.50 310 ARG A O 1
ATOM 2542 N N . PRO A 1 311 ? 2.091 -13.836 -51.932 1.00 67.56 311 PRO A N 1
ATOM 2543 C CA . PRO A 1 311 ? 2.450 -15.025 -52.700 1.00 67.56 311 PRO A CA 1
ATOM 2544 C C . PRO A 1 311 ? 2.914 -14.610 -54.101 1.00 67.56 311 PRO A C 1
ATOM 2546 O O . PRO A 1 311 ? 2.230 -13.822 -54.761 1.00 67.56 311 PRO A O 1
ATOM 2549 N N . VAL A 1 312 ? 4.068 -15.117 -54.548 1.00 64.25 312 VAL A N 1
ATOM 2550 C CA . VAL A 1 312 ? 4.510 -14.960 -55.940 1.00 64.25 312 VAL A CA 1
ATOM 2551 C C . VAL A 1 312 ? 3.435 -15.556 -56.850 1.00 64.25 312 VAL A C 1
ATOM 2553 O O . VAL A 1 312 ? 3.181 -16.760 -56.834 1.00 64.25 312 VAL A O 1
ATOM 2556 N N . LYS A 1 313 ? 2.774 -14.696 -57.629 1.00 62.47 313 LYS A N 1
ATOM 2557 C CA . LYS A 1 313 ? 1.945 -15.124 -58.757 1.00 62.47 313 LYS A CA 1
ATOM 2558 C C . LYS A 1 313 ? 2.910 -15.442 -59.893 1.00 62.47 313 LYS A C 1
ATOM 2560 O O . LYS A 1 313 ? 3.651 -14.549 -60.278 1.00 62.47 313 LYS A O 1
ATOM 2565 N N . GLU A 1 314 ? 2.924 -16.711 -60.294 1.00 58.75 314 GLU A N 1
ATOM 2566 C CA . GLU A 1 314 ? 3.590 -17.344 -61.446 1.00 58.75 314 GLU A CA 1
ATOM 2567 C C . GLU A 1 314 ? 4.673 -16.527 -62.178 1.00 58.75 314 GLU A C 1
ATOM 2569 O O . GLU A 1 314 ? 4.415 -15.450 -62.714 1.00 58.75 314 GLU A O 1
ATOM 2574 N N . ASN A 1 315 ? 5.883 -17.099 -62.260 1.00 53.22 315 ASN A N 1
ATOM 2575 C CA . ASN A 1 315 ? 7.020 -16.533 -62.990 1.00 53.22 315 ASN A CA 1
ATOM 2576 C C . ASN A 1 315 ? 6.584 -16.011 -64.373 1.00 53.22 315 ASN A C 1
ATOM 2578 O O . ASN A 1 315 ? 6.022 -16.793 -65.148 1.00 53.22 315 ASN A O 1
ATOM 2582 N N . PRO A 1 316 ? 6.846 -14.735 -64.721 1.00 53.38 316 PRO A N 1
ATOM 2583 C CA . PRO A 1 316 ? 6.555 -14.252 -66.062 1.00 53.38 316 PRO A CA 1
ATOM 2584 C C . PRO A 1 316 ? 7.298 -15.138 -67.067 1.00 53.38 316 PRO A C 1
ATOM 2586 O O . PRO A 1 316 ? 8.498 -15.379 -66.916 1.00 53.38 316 PRO A O 1
ATOM 2589 N N . LYS A 1 317 ? 6.570 -15.669 -68.062 1.00 58.06 317 LYS A N 1
ATOM 2590 C CA . LYS A 1 317 ? 7.164 -16.453 -69.151 1.00 58.06 317 LYS A CA 1
ATOM 2591 C C . LYS A 1 317 ? 8.326 -15.657 -69.736 1.00 58.06 317 LYS A C 1
ATOM 2593 O O . LYS A 1 317 ? 8.146 -14.514 -70.151 1.00 58.06 317 LYS A O 1
ATOM 2598 N N . ILE A 1 318 ? 9.506 -16.269 -69.746 1.00 57.03 318 ILE A N 1
ATOM 2599 C CA . ILE A 1 318 ? 10.678 -15.712 -70.416 1.00 57.03 318 ILE A CA 1
ATOM 2600 C C . ILE A 1 318 ? 10.296 -15.575 -71.900 1.00 57.03 318 ILE A C 1
ATOM 2602 O O . ILE A 1 318 ? 9.879 -16.580 -72.485 1.00 57.03 318 ILE A O 1
ATOM 2606 N N . PRO A 1 319 ? 10.363 -14.368 -72.494 1.00 60.62 319 PRO A N 1
ATOM 2607 C CA . PRO A 1 319 ? 9.967 -14.167 -73.880 1.00 60.62 319 PRO A CA 1
ATOM 2608 C C . PRO A 1 319 ? 10.847 -15.012 -74.796 1.00 60.62 319 PRO A C 1
ATOM 2610 O O . PRO A 1 319 ? 12.059 -15.139 -74.595 1.00 60.62 319 PRO A O 1
ATOM 2613 N N . THR A 1 320 ? 10.221 -15.626 -75.794 1.00 63.91 320 THR A N 1
ATOM 2614 C CA . THR A 1 320 ? 10.925 -16.526 -76.718 1.00 63.91 320 THR A CA 1
ATOM 2615 C C . THR A 1 320 ? 11.811 -15.692 -77.650 1.00 63.91 320 THR A C 1
ATOM 2617 O O . THR A 1 320 ? 11.510 -14.531 -77.917 1.00 63.91 320 THR A O 1
ATOM 2620 N N . ILE A 1 321 ? 12.905 -16.258 -78.175 1.00 61.62 321 ILE A N 1
ATOM 2621 C CA . ILE A 1 321 ? 13.891 -15.545 -79.023 1.00 61.62 321 ILE A CA 1
ATOM 2622 C C . ILE A 1 321 ? 13.225 -14.789 -80.194 1.00 61.62 321 ILE A C 1
ATOM 2624 O O . ILE A 1 321 ? 13.696 -13.727 -80.602 1.00 61.62 321 ILE A O 1
ATOM 2628 N N . GLU A 1 322 ? 12.097 -15.290 -80.700 1.00 60.44 322 GLU A N 1
ATOM 2629 C CA . GLU A 1 322 ? 11.318 -14.640 -81.758 1.00 60.44 322 GLU A CA 1
ATOM 2630 C C . GLU A 1 322 ? 10.585 -13.368 -81.301 1.00 60.44 322 GLU A C 1
ATOM 2632 O O . GLU A 1 322 ? 10.534 -12.395 -82.050 1.00 60.44 322 GLU A O 1
ATOM 2637 N N . GLU A 1 323 ? 10.092 -13.313 -80.060 1.00 63.50 323 GLU A N 1
ATOM 2638 C CA . GLU A 1 323 ? 9.479 -12.105 -79.488 1.00 63.50 323 GLU A CA 1
ATOM 2639 C C . GLU A 1 323 ? 10.526 -11.016 -79.236 1.00 63.50 323 GLU A C 1
ATOM 2641 O O . GLU A 1 323 ? 10.253 -9.842 -79.467 1.00 63.50 323 GLU A O 1
ATOM 2646 N N . ILE A 1 324 ? 11.751 -11.399 -78.857 1.00 62.75 324 ILE A N 1
ATOM 2647 C CA . ILE A 1 324 ? 12.876 -10.466 -78.674 1.00 62.75 324 ILE A CA 1
ATOM 2648 C C . ILE A 1 324 ? 13.305 -9.854 -80.018 1.00 62.75 324 ILE A C 1
ATOM 2650 O O . ILE A 1 324 ? 13.649 -8.674 -80.084 1.00 62.75 324 ILE A O 1
ATOM 2654 N N . LYS A 1 325 ? 13.248 -10.629 -81.109 1.00 59.72 325 LYS A N 1
ATOM 2655 C CA . LYS A 1 325 ? 13.595 -10.161 -82.462 1.00 59.72 325 LYS A CA 1
ATOM 2656 C C . LYS A 1 325 ? 12.569 -9.172 -83.037 1.00 59.72 325 LYS A C 1
ATOM 2658 O O . LYS A 1 325 ? 12.927 -8.372 -83.899 1.00 59.72 325 LYS A O 1
ATOM 2663 N N . ASN A 1 326 ? 11.333 -9.208 -82.539 1.00 62.44 326 ASN A N 1
ATOM 2664 C CA . ASN A 1 326 ? 10.225 -8.360 -82.986 1.00 62.44 326 ASN A CA 1
ATOM 2665 C C . ASN A 1 326 ? 10.054 -7.072 -82.158 1.00 62.44 326 ASN A C 1
ATOM 2667 O O . ASN A 1 326 ? 9.155 -6.281 -82.445 1.00 62.44 326 ASN A O 1
ATOM 2671 N N . ILE A 1 327 ? 10.906 -6.828 -81.154 1.00 62.94 327 ILE A N 1
ATOM 2672 C CA . ILE A 1 327 ? 10.914 -5.556 -80.420 1.00 62.94 327 ILE A CA 1
ATOM 2673 C C . ILE A 1 327 ? 11.387 -4.450 -81.385 1.00 62.94 327 ILE A C 1
ATOM 2675 O O . ILE A 1 327 ? 12.482 -4.571 -81.946 1.00 62.94 327 ILE A O 1
ATOM 2679 N N . PRO A 1 328 ? 10.609 -3.370 -81.604 1.00 58.94 328 PRO A N 1
ATOM 2680 C CA . PRO A 1 328 ? 11.022 -2.287 -82.490 1.00 58.94 328 PRO A CA 1
ATOM 2681 C C . PRO A 1 328 ? 12.327 -1.670 -81.981 1.00 58.94 328 PRO A C 1
ATOM 2683 O O . PRO A 1 328 ? 12.439 -1.339 -80.798 1.00 58.94 328 PRO A O 1
ATOM 2686 N N . LYS A 1 329 ? 13.321 -1.498 -82.862 1.00 57.16 329 LYS A N 1
ATOM 2687 C CA . LYS A 1 329 ? 14.518 -0.718 -82.525 1.00 57.16 329 LYS A CA 1
ATOM 2688 C C . LYS A 1 329 ? 14.069 0.690 -82.145 1.00 57.16 329 LYS A C 1
ATOM 2690 O O . LYS A 1 329 ? 13.395 1.352 -82.924 1.00 57.16 329 LYS A O 1
ATOM 2695 N N . ILE A 1 330 ? 14.434 1.117 -80.941 1.00 53.72 330 ILE A N 1
ATOM 2696 C CA . ILE A 1 330 ? 14.183 2.469 -80.446 1.00 53.72 330 ILE A CA 1
ATOM 2697 C C . ILE A 1 330 ? 14.846 3.451 -81.421 1.00 53.72 330 ILE A C 1
ATOM 2699 O O . ILE A 1 330 ? 16.069 3.434 -81.569 1.00 53.72 330 ILE A O 1
ATOM 2703 N N . ASP A 1 331 ? 14.048 4.284 -82.091 1.00 47.44 331 ASP A N 1
ATOM 2704 C CA . ASP A 1 331 ? 14.557 5.364 -82.937 1.00 47.44 331 ASP A CA 1
ATOM 2705 C C . ASP A 1 331 ? 15.363 6.346 -82.075 1.00 47.44 331 ASP A C 1
ATOM 2707 O O . ASP A 1 331 ? 14.848 6.952 -81.134 1.00 47.44 331 ASP A O 1
ATOM 2711 N N . SER A 1 332 ? 16.647 6.522 -82.398 1.00 51.84 332 SER A N 1
ATOM 2712 C CA . SER A 1 332 ? 17.602 7.306 -81.602 1.00 51.84 332 SER A CA 1
ATOM 2713 C C . SER A 1 332 ? 17.443 8.830 -81.733 1.00 51.84 332 SER A C 1
ATOM 2715 O O . SER A 1 332 ? 18.401 9.562 -81.502 1.00 51.84 332 SER A O 1
ATOM 2717 N N . ASN A 1 333 ? 16.264 9.332 -82.102 1.00 47.97 333 ASN A N 1
ATOM 2718 C CA . ASN A 1 333 ? 16.013 10.762 -82.314 1.00 47.97 333 ASN A CA 1
ATOM 2719 C C . ASN A 1 333 ? 14.924 11.316 -81.388 1.00 47.97 333 ASN A C 1
ATOM 2721 O O . ASN A 1 333 ? 14.085 12.120 -81.793 1.00 47.97 333 ASN A O 1
ATOM 2725 N N . TYR A 1 334 ? 14.958 10.932 -80.112 1.00 47.75 334 TYR A N 1
ATOM 2726 C CA . TYR A 1 334 ? 14.244 11.672 -79.076 1.00 47.75 334 TYR A CA 1
ATOM 2727 C C . TYR A 1 334 ? 15.146 12.778 -78.509 1.00 47.75 334 TYR A C 1
ATOM 2729 O O . TYR A 1 334 ? 15.999 12.528 -77.660 1.00 47.75 334 TYR A O 1
ATOM 2737 N N . ILE A 1 335 ? 14.952 14.013 -78.982 1.00 41.50 335 ILE A N 1
ATOM 2738 C CA . ILE A 1 335 ? 15.534 15.215 -78.369 1.00 41.50 335 ILE A CA 1
ATOM 2739 C C . ILE A 1 335 ? 14.537 15.737 -77.319 1.00 41.50 335 ILE A C 1
ATOM 2741 O O . ILE A 1 335 ? 13.453 16.200 -77.693 1.00 41.50 335 ILE A O 1
ATOM 2745 N N . PRO A 1 336 ? 14.858 15.701 -76.012 1.00 36.28 336 PRO A N 1
ATOM 2746 C CA . PRO A 1 336 ? 13.996 16.282 -74.993 1.00 36.28 336 PRO A CA 1
ATOM 2747 C C . PRO A 1 336 ? 14.026 17.812 -75.109 1.00 36.28 336 PRO A C 1
ATOM 2749 O O . PRO A 1 336 ? 15.089 18.433 -75.101 1.00 36.28 336 PRO A O 1
ATOM 2752 N N . LYS A 1 337 ? 12.850 18.446 -75.208 1.00 34.59 337 LYS A N 1
ATOM 2753 C CA . LYS A 1 337 ? 12.726 19.912 -75.176 1.00 34.59 337 LYS A CA 1
ATOM 2754 C C . LYS A 1 337 ? 13.157 20.435 -73.802 1.00 34.59 337 LYS A C 1
ATOM 2756 O O . LYS A 1 337 ? 12.389 20.378 -72.844 1.00 34.59 337 LYS A O 1
ATOM 2761 N N . SER A 1 338 ? 14.368 20.978 -73.720 1.00 36.50 338 SER A N 1
ATOM 2762 C CA . SER A 1 338 ? 14.856 21.731 -72.568 1.00 36.50 338 SER A CA 1
ATOM 2763 C C . SER A 1 338 ? 14.289 23.159 -72.584 1.00 36.50 338 SER A C 1
ATOM 2765 O O . SER A 1 338 ? 14.430 23.905 -73.554 1.00 36.50 338 SER A O 1
ATOM 2767 N N . LYS A 1 339 ? 13.633 23.569 -71.490 1.00 30.98 339 LYS A N 1
ATOM 2768 C CA . LYS A 1 339 ? 13.488 24.991 -71.143 1.00 30.98 339 LYS A CA 1
ATOM 2769 C C . LYS A 1 339 ? 14.731 25.398 -70.351 1.00 30.98 339 LYS A C 1
ATOM 2771 O O . LYS A 1 339 ? 15.060 24.772 -69.350 1.00 30.98 339 LYS A O 1
ATOM 2776 N N . LYS A 1 340 ? 15.401 26.442 -70.845 1.00 29.75 340 LYS A N 1
ATOM 2777 C CA . LYS A 1 340 ? 16.552 27.142 -70.256 1.00 29.75 340 LYS A CA 1
ATOM 2778 C C . LYS A 1 340 ? 16.417 27.358 -68.740 1.00 29.75 340 LYS A C 1
ATOM 2780 O O . LYS A 1 340 ? 15.494 28.041 -68.311 1.00 29.75 340 LYS A O 1
ATOM 2785 N N . SER A 1 341 ? 17.438 26.942 -67.994 1.00 26.81 341 SER A N 1
ATOM 2786 C CA . SER A 1 341 ? 18.152 27.839 -67.080 1.00 26.81 341 SER A CA 1
ATOM 2787 C C . SER A 1 341 ? 19.644 27.515 -67.148 1.00 26.81 341 SER A C 1
ATOM 2789 O O . SER A 1 341 ? 20.062 26.378 -66.968 1.00 26.81 341 SER A O 1
ATOM 2791 N N . SER A 1 342 ? 20.396 28.541 -67.520 1.00 27.27 342 SER A N 1
ATOM 2792 C CA . SER A 1 342 ? 21.839 28.650 -67.713 1.00 27.27 342 SER A CA 1
ATOM 2793 C C . SER A 1 342 ? 22.691 28.324 -66.480 1.00 27.27 342 SER A C 1
ATOM 2795 O O . SER A 1 342 ? 22.345 28.780 -65.396 1.00 27.27 342 SER A O 1
ATOM 2797 N N . ASN A 1 343 ? 23.828 27.660 -66.763 1.00 26.11 343 ASN A N 1
ATOM 2798 C CA . ASN A 1 343 ? 25.205 27.786 -66.232 1.00 26.11 343 ASN A CA 1
ATOM 2799 C C . ASN A 1 343 ? 25.451 27.739 -64.706 1.00 26.11 343 ASN A C 1
ATOM 2801 O O . ASN A 1 343 ? 24.754 28.389 -63.944 1.00 26.11 343 ASN A O 1
ATOM 2805 N N . SER A 1 344 ? 26.482 27.066 -64.178 1.00 29.00 344 SER A N 1
ATOM 2806 C CA . SER A 1 344 ? 27.715 26.513 -64.778 1.00 29.00 344 SER A CA 1
ATOM 2807 C C . SER A 1 344 ? 28.403 25.525 -63.812 1.00 29.00 344 SER A C 1
ATOM 2809 O O . SER A 1 344 ? 28.517 25.845 -62.636 1.00 29.00 344 SER A O 1
ATOM 2811 N N . GLU A 1 345 ? 28.826 24.376 -64.366 1.00 27.17 345 GLU A N 1
ATOM 2812 C CA . GLU A 1 345 ? 29.942 23.438 -64.058 1.00 27.17 345 GLU A CA 1
ATOM 2813 C C . GLU A 1 345 ? 30.459 23.202 -62.614 1.00 27.17 345 GLU A C 1
ATOM 2815 O O . GLU A 1 345 ? 30.616 24.122 -61.817 1.00 27.17 345 GLU A O 1
ATOM 2820 N N . PRO A 1 346 ? 30.842 21.942 -62.304 1.00 27.14 346 PRO A N 1
ATOM 2821 C CA . PRO A 1 346 ? 32.258 21.611 -62.476 1.00 27.14 346 PRO A CA 1
ATOM 2822 C C . PRO A 1 346 ? 32.535 20.294 -63.219 1.00 27.14 346 PRO A C 1
ATOM 2824 O O . PRO A 1 346 ? 31.837 19.288 -63.092 1.00 27.14 346 PRO A O 1
ATOM 2827 N N . THR A 1 347 ? 33.619 20.362 -63.984 1.00 24.86 347 THR A N 1
ATOM 2828 C CA . THR A 1 347 ? 34.291 19.323 -64.761 1.00 24.86 347 THR A CA 1
ATOM 2829 C C . THR A 1 347 ? 34.901 18.225 -63.886 1.00 24.86 347 THR A C 1
ATOM 2831 O O . THR A 1 347 ? 35.489 18.485 -62.839 1.00 24.86 347 THR A O 1
ATOM 2834 N N . SER A 1 348 ? 34.767 16.991 -64.367 1.00 29.28 348 SER A N 1
ATOM 2835 C CA . SER A 1 348 ? 35.355 15.750 -63.859 1.00 29.28 348 SER A CA 1
ATOM 2836 C C . SER A 1 348 ? 36.885 15.730 -63.902 1.00 29.28 348 SER A C 1
ATOM 2838 O O . SER A 1 348 ? 37.456 16.186 -64.887 1.00 29.28 348 SER A O 1
ATOM 2840 N N . THR A 1 349 ? 37.519 14.998 -62.980 1.00 25.73 349 THR A N 1
ATOM 2841 C CA . THR A 1 349 ? 38.707 14.180 -63.303 1.00 25.73 349 THR A CA 1
ATOM 2842 C C . THR A 1 349 ? 38.955 13.089 -62.261 1.00 25.73 349 THR A C 1
ATOM 2844 O O . THR A 1 349 ? 38.810 13.293 -61.058 1.00 25.73 349 THR A O 1
ATOM 2847 N N . THR A 1 350 ? 39.338 11.910 -62.747 1.00 26.58 350 THR A N 1
ATOM 2848 C CA . THR A 1 350 ? 39.772 10.744 -61.969 1.00 26.58 350 THR A CA 1
ATOM 2849 C C . THR A 1 350 ? 41.295 10.605 -62.087 1.00 26.58 350 THR A C 1
ATOM 2851 O O . THR A 1 350 ? 41.805 10.619 -63.201 1.00 26.58 350 THR A O 1
ATOM 2854 N N . THR A 1 351 ? 41.953 10.435 -60.931 1.00 27.06 351 THR A N 1
ATOM 2855 C CA . THR A 1 351 ? 43.275 9.820 -60.646 1.00 27.06 351 THR A CA 1
ATOM 2856 C C . THR A 1 351 ? 44.543 10.367 -61.322 1.00 27.06 351 THR A C 1
ATOM 2858 O O . THR A 1 351 ? 44.712 10.170 -62.515 1.00 27.06 351 THR A O 1
ATOM 2861 N N . THR A 1 352 ? 45.495 10.874 -60.513 1.00 24.02 352 THR A N 1
ATOM 2862 C CA . THR A 1 352 ? 46.897 10.378 -60.388 1.00 24.02 352 THR A CA 1
ATOM 2863 C C . THR A 1 352 ? 47.692 11.144 -59.311 1.00 24.02 352 THR A C 1
ATOM 2865 O O . THR A 1 352 ? 47.670 12.367 -59.291 1.00 24.02 352 THR A O 1
ATOM 2868 N N . SER A 1 353 ? 48.346 10.369 -58.436 1.00 26.91 353 SER A N 1
ATOM 2869 C CA . SER A 1 353 ? 49.642 10.542 -57.739 1.00 26.91 353 SER A CA 1
ATOM 2870 C C . SER A 1 353 ? 50.278 11.926 -57.468 1.00 26.91 353 SER A C 1
ATOM 2872 O O . SER A 1 353 ? 50.529 12.705 -58.380 1.00 26.91 353 SER A O 1
ATOM 2874 N N . ASP A 1 354 ? 50.736 12.026 -56.211 1.00 25.34 354 ASP A N 1
ATOM 2875 C CA . ASP A 1 354 ? 52.001 12.600 -55.709 1.00 25.34 354 ASP A CA 1
ATOM 2876 C C . ASP A 1 354 ? 52.065 14.006 -55.071 1.00 25.34 354 ASP A C 1
ATOM 2878 O O . ASP A 1 354 ? 51.884 15.039 -55.701 1.00 25.34 354 ASP A O 1
ATOM 2882 N N . LEU A 1 355 ? 52.481 13.941 -53.794 1.00 26.89 355 LEU A N 1
ATOM 2883 C CA . LEU A 1 355 ? 53.470 14.748 -53.066 1.00 26.89 355 LEU A CA 1
ATOM 2884 C C . LEU A 1 355 ? 53.178 16.213 -52.672 1.00 26.89 355 LEU A C 1
ATOM 2886 O O . LEU A 1 355 ? 53.199 17.136 -53.474 1.00 26.89 355 LEU A O 1
ATOM 2890 N N . ASN A 1 356 ? 53.180 16.357 -51.341 1.00 25.59 356 ASN A N 1
ATOM 2891 C CA . ASN A 1 356 ? 53.936 17.319 -50.533 1.00 25.59 356 ASN A CA 1
ATOM 2892 C C . ASN A 1 356 ? 53.362 18.695 -50.152 1.00 25.59 356 ASN A C 1
ATOM 2894 O O . ASN A 1 356 ? 53.063 19.542 -50.979 1.00 25.59 356 ASN A O 1
ATOM 2898 N N . GLU A 1 357 ? 53.438 18.873 -48.823 1.00 25.14 357 GLU A N 1
ATOM 2899 C CA . GLU A 1 357 ? 53.842 20.061 -48.059 1.00 25.14 357 GLU A CA 1
ATOM 2900 C C . GLU A 1 357 ? 52.846 21.226 -47.932 1.00 25.14 357 GLU A C 1
ATOM 2902 O O . GLU A 1 357 ? 52.377 21.787 -48.908 1.00 25.14 357 GLU A O 1
ATOM 2907 N N . THR A 1 358 ? 52.345 21.422 -46.699 1.00 24.22 358 THR A N 1
ATOM 2908 C CA . THR A 1 358 ? 52.641 22.547 -45.767 1.00 24.22 358 THR A CA 1
ATOM 2909 C C . THR A 1 358 ? 51.910 23.836 -46.175 1.00 24.22 358 THR A C 1
ATOM 2911 O O . THR A 1 358 ? 51.730 24.123 -47.342 1.00 24.22 358 THR A O 1
ATOM 2914 N N . SER A 1 359 ? 51.364 24.679 -45.309 1.00 24.67 359 SER A N 1
ATOM 2915 C CA . SER A 1 359 ? 51.315 24.833 -43.861 1.00 24.67 359 SER A CA 1
ATOM 2916 C C . SER A 1 359 ? 50.152 25.795 -43.556 1.00 24.67 359 SER A C 1
ATOM 2918 O O . SER A 1 359 ? 49.716 26.510 -44.451 1.00 24.67 359 SER A O 1
ATOM 2920 N N . SER A 1 360 ? 49.757 25.861 -42.275 1.00 26.80 360 SER A N 1
ATOM 2921 C CA . SER A 1 360 ? 49.477 27.099 -41.507 1.00 26.80 360 SER A CA 1
ATOM 2922 C C . SER A 1 360 ? 48.422 28.095 -42.034 1.00 26.80 360 SER A C 1
ATOM 2924 O O . SER A 1 360 ? 48.475 28.509 -43.178 1.00 26.80 360 SER A O 1
ATOM 2926 N N . THR A 1 361 ? 47.530 28.711 -41.265 1.00 23.77 361 THR A N 1
ATOM 2927 C CA . THR A 1 361 ? 47.380 28.928 -39.820 1.00 23.77 361 THR A CA 1
ATOM 2928 C C . THR A 1 361 ? 46.295 30.016 -39.698 1.00 23.77 361 THR A C 1
ATOM 2930 O O . THR A 1 361 ? 46.196 30.847 -40.597 1.00 23.77 361 THR A O 1
ATOM 2933 N N . GLU A 1 362 ? 45.561 30.015 -38.575 1.00 24.66 362 GLU A N 1
ATOM 2934 C CA . GLU A 1 362 ? 44.807 31.158 -38.007 1.00 24.66 362 GLU A CA 1
ATOM 2935 C C . GLU A 1 362 ? 43.612 31.716 -38.813 1.00 24.66 362 GLU A C 1
ATOM 2937 O O . GLU A 1 362 ? 43.551 31.662 -40.030 1.00 24.66 362 GLU A O 1
ATOM 2942 N N . GLU A 1 363 ? 42.584 32.328 -38.233 1.00 23.47 363 GLU A N 1
ATOM 2943 C CA . GLU A 1 363 ? 42.015 32.404 -36.885 1.00 23.47 363 GLU A CA 1
ATOM 2944 C C . GLU A 1 363 ? 40.710 33.211 -37.047 1.00 23.47 363 GLU A C 1
ATOM 2946 O O . GLU A 1 363 ? 40.548 33.992 -37.984 1.00 23.47 363 GLU A O 1
ATOM 2951 N N . SER A 1 364 ? 39.839 33.084 -36.052 1.00 23.30 364 SER A N 1
ATOM 2952 C CA . SER A 1 364 ? 38.959 34.143 -35.549 1.00 23.30 364 SER A CA 1
ATOM 2953 C C . SER A 1 364 ? 37.569 34.349 -36.171 1.00 23.30 364 SER A C 1
ATOM 2955 O O . SER A 1 364 ? 37.356 34.963 -37.212 1.00 23.30 364 SER A O 1
ATOM 2957 N N . THR A 1 365 ? 36.589 33.847 -35.415 1.00 25.02 365 THR A N 1
ATOM 2958 C CA . THR A 1 365 ? 35.511 34.607 -34.751 1.00 25.02 365 THR A CA 1
ATOM 2959 C C . THR A 1 365 ? 35.242 36.044 -35.229 1.00 25.02 365 THR A C 1
ATOM 2961 O O . THR A 1 365 ? 36.095 36.911 -35.107 1.00 25.02 365 THR A O 1
ATOM 2964 N N . GLN A 1 366 ? 33.987 36.360 -35.569 1.00 25.12 366 GLN A N 1
ATOM 2965 C CA . GLN A 1 366 ? 33.053 37.066 -34.670 1.00 25.12 366 GLN A CA 1
ATOM 2966 C C . GLN A 1 366 ? 31.790 37.536 -35.415 1.00 25.12 366 GLN A C 1
ATOM 2968 O O . GLN A 1 366 ? 31.803 37.940 -36.572 1.00 25.12 366 GLN A O 1
ATOM 2973 N N . SER A 1 367 ? 30.684 37.444 -34.682 1.00 23.97 367 SER A N 1
ATOM 2974 C CA . SER A 1 367 ? 29.330 37.934 -34.923 1.00 23.97 367 SER A CA 1
ATOM 2975 C C . SER A 1 367 ? 29.222 39.324 -35.563 1.00 23.97 367 SER A C 1
ATOM 2977 O O . SER A 1 367 ? 29.944 40.226 -35.157 1.00 23.97 367 SER A O 1
ATOM 2979 N N . GLN A 1 368 ? 28.171 39.557 -36.362 1.00 25.78 368 GLN A N 1
ATOM 2980 C CA . GLN A 1 368 ? 27.133 40.543 -36.019 1.00 25.78 368 GLN A CA 1
ATOM 2981 C C . GLN A 1 368 ? 25.917 40.518 -36.962 1.00 25.78 368 GLN A C 1
ATOM 2983 O O . GLN A 1 368 ? 25.991 40.297 -38.165 1.00 25.78 368 GLN A O 1
ATOM 2988 N N . THR A 1 369 ? 24.787 40.763 -36.312 1.00 23.20 369 THR A N 1
ATOM 2989 C CA . THR A 1 369 ? 23.432 41.090 -36.760 1.00 23.20 369 THR A CA 1
ATOM 2990 C C . THR A 1 369 ? 23.319 42.052 -37.945 1.00 23.20 369 THR A C 1
ATOM 2992 O O . THR A 1 369 ? 23.946 43.107 -37.947 1.00 23.20 369 THR A O 1
ATOM 2995 N N . SER A 1 370 ? 22.355 41.800 -38.836 1.00 22.84 370 SER A N 1
ATOM 2996 C CA . SER A 1 370 ? 21.614 42.876 -39.505 1.00 22.84 370 SER A CA 1
ATOM 2997 C C . SER A 1 370 ? 20.221 42.402 -39.917 1.00 22.84 370 SER A C 1
ATOM 2999 O O . SER A 1 370 ? 20.044 41.391 -40.593 1.00 22.84 370 SER A O 1
ATOM 3001 N N . SER A 1 371 ? 19.235 43.140 -39.431 1.00 26.19 371 SER A N 1
ATOM 3002 C CA . SER A 1 371 ? 17.807 43.035 -39.675 1.00 26.19 371 SER A CA 1
ATOM 3003 C C . SER A 1 371 ? 17.442 43.457 -41.099 1.00 26.19 371 SER A C 1
ATOM 3005 O O . SER A 1 371 ? 17.984 44.429 -41.620 1.00 26.19 371 SER A O 1
ATOM 3007 N N . LYS A 1 372 ? 16.441 42.792 -41.687 1.00 25.81 372 LYS A N 1
ATOM 3008 C CA . LYS A 1 372 ? 15.457 43.438 -42.569 1.00 25.81 372 LYS A CA 1
ATOM 3009 C C . LYS A 1 372 ? 14.197 42.587 -42.685 1.00 25.81 372 LYS A C 1
ATOM 3011 O O . LYS A 1 372 ? 14.169 41.518 -43.283 1.00 25.81 372 LYS A O 1
ATOM 3016 N N . GLU A 1 373 ? 13.171 43.120 -42.047 1.00 23.36 373 GLU A N 1
ATOM 3017 C CA . GLU A 1 373 ? 11.768 42.777 -42.159 1.00 23.36 373 GLU A CA 1
ATOM 3018 C C . GLU A 1 373 ? 11.261 43.150 -43.562 1.00 23.36 373 GLU A C 1
ATOM 3020 O O . GLU A 1 373 ? 11.444 44.279 -44.016 1.00 23.36 373 GLU A O 1
ATOM 3025 N N . SER A 1 374 ? 10.606 42.217 -44.252 1.00 23.75 374 SER A N 1
ATOM 3026 C CA . SER A 1 374 ? 9.623 42.565 -45.278 1.00 23.75 374 SER A CA 1
ATOM 3027 C C . SER A 1 374 ? 8.461 41.592 -45.184 1.00 23.75 374 SER A C 1
ATOM 3029 O O . SER A 1 374 ? 8.602 40.396 -45.445 1.00 23.75 374 SER A O 1
ATOM 3031 N N . GLN A 1 375 ? 7.320 42.126 -44.772 1.00 28.47 375 GLN A N 1
ATOM 3032 C CA . GLN A 1 375 ? 6.052 41.426 -44.738 1.00 28.47 375 GLN A CA 1
ATOM 3033 C C . GLN A 1 375 ? 5.534 41.186 -46.154 1.00 28.47 375 GLN A C 1
ATOM 3035 O O . GLN A 1 375 ? 5.475 42.120 -46.951 1.00 28.47 375 GLN A O 1
ATOM 3040 N N . ASN A 1 376 ? 5.085 39.963 -46.433 1.00 23.94 376 ASN A N 1
ATOM 3041 C CA . ASN A 1 376 ? 4.003 39.739 -47.384 1.00 23.94 376 ASN A CA 1
ATOM 3042 C C . ASN A 1 376 ? 3.357 38.369 -47.122 1.00 23.94 376 ASN A C 1
ATOM 3044 O O . ASN A 1 376 ? 3.947 37.332 -47.419 1.00 23.94 376 ASN A O 1
ATOM 3048 N N . TYR A 1 377 ? 2.151 38.370 -46.557 1.00 24.95 377 TYR A N 1
ATOM 3049 C CA . TYR A 1 377 ? 1.254 37.214 -46.556 1.00 24.95 377 TYR A CA 1
ATOM 3050 C C . TYR A 1 377 ? 0.078 37.518 -47.479 1.00 24.95 377 TYR A C 1
ATOM 3052 O O . TYR A 1 377 ? -0.494 38.607 -47.413 1.00 24.95 377 TYR A O 1
ATOM 3060 N N . PRO A 1 378 ? -0.372 36.514 -48.236 1.00 28.88 378 PRO A N 1
ATOM 3061 C CA . PRO A 1 378 ? -1.806 36.283 -48.305 1.00 28.88 378 PRO A CA 1
ATOM 3062 C C . PRO A 1 378 ? -2.122 34.793 -48.127 1.00 28.88 378 PRO A C 1
ATOM 3064 O O . PRO A 1 378 ? -1.414 33.945 -48.649 1.00 28.88 378 PRO A O 1
ATOM 3067 N N . TYR A 1 379 ? -3.145 34.481 -47.329 1.00 26.23 379 TYR A N 1
ATOM 3068 C CA . TYR A 1 379 ? -4.334 33.691 -47.693 1.00 26.23 379 TYR A CA 1
ATOM 3069 C C . TYR A 1 379 ? -5.111 33.304 -46.421 1.00 26.23 379 TYR A C 1
ATOM 3071 O O . TYR A 1 379 ? -4.594 32.688 -45.494 1.00 26.23 379 TYR A O 1
ATOM 3079 N N . HIS A 1 380 ? -6.376 33.725 -46.407 1.00 27.17 380 HIS A N 1
ATOM 3080 C CA . HIS A 1 380 ? -7.429 33.413 -45.440 1.00 27.17 380 HIS A CA 1
ATOM 3081 C C . HIS A 1 380 ? -8.053 32.027 -45.691 1.00 27.17 380 HIS A C 1
ATOM 3083 O O . HIS A 1 380 ? -8.009 31.550 -46.821 1.00 27.17 380 HIS A O 1
ATOM 3089 N N . ILE A 1 381 ? -8.714 31.479 -44.654 1.00 26.16 381 ILE A N 1
ATOM 3090 C CA . ILE A 1 381 ? -10.041 30.792 -44.584 1.00 26.16 381 ILE A CA 1
ATOM 3091 C C . ILE A 1 381 ? -10.002 29.903 -43.314 1.00 26.16 381 ILE A C 1
ATOM 3093 O O . ILE A 1 381 ? -9.147 29.035 -43.210 1.00 26.16 381 ILE A O 1
ATOM 3097 N N . SER A 1 382 ? -10.666 30.238 -42.200 1.00 26.27 382 SER A N 1
ATOM 3098 C CA . SER A 1 382 ? -12.103 30.213 -41.831 1.00 26.27 382 SER A CA 1
ATOM 3099 C C . SER A 1 382 ? -12.588 28.869 -41.261 1.00 26.27 382 SER A C 1
ATOM 3101 O O . SER A 1 382 ? -12.538 27.850 -41.941 1.00 26.27 382 SER A O 1
ATOM 3103 N N . GLY A 1 383 ? -13.140 28.932 -40.039 1.00 23.80 383 GLY A N 1
ATOM 3104 C CA . GLY A 1 383 ? -14.071 27.951 -39.472 1.00 23.80 383 GLY A CA 1
ATOM 3105 C C . GLY A 1 383 ? -13.575 27.195 -38.236 1.00 23.80 383 GLY A C 1
ATOM 3106 O O . GLY A 1 383 ? -12.962 26.149 -38.379 1.00 23.80 383 GLY A O 1
ATOM 3107 N N . MET A 1 384 ? -13.898 27.682 -37.031 1.00 26.61 384 MET A N 1
ATOM 3108 C CA . MET A 1 384 ? -14.669 26.928 -36.024 1.00 26.61 384 MET A CA 1
ATOM 3109 C C . MET A 1 384 ? -14.979 27.805 -34.800 1.00 26.61 384 MET A C 1
ATOM 3111 O O . MET A 1 384 ? -14.145 28.522 -34.256 1.00 26.61 384 MET A O 1
ATOM 3115 N N . GLU A 1 385 ? -16.251 27.759 -34.443 1.00 30.67 385 GLU A N 1
ATOM 3116 C CA . GLU A 1 385 ? -17.003 28.582 -33.510 1.00 30.67 385 GLU A CA 1
ATOM 3117 C C . GLU A 1 385 ? -16.816 28.076 -32.069 1.00 30.67 385 GLU A C 1
ATOM 3119 O O . GLU A 1 385 ? -17.039 26.898 -31.796 1.00 30.67 385 GLU A O 1
ATOM 3124 N N . LEU A 1 386 ? -16.445 28.949 -31.123 1.00 32.84 386 LEU A N 1
ATOM 3125 C CA . LEU A 1 386 ? -16.543 28.648 -29.690 1.00 32.84 386 LEU A CA 1
ATOM 3126 C C . LEU A 1 386 ? -17.266 29.774 -28.946 1.00 32.84 386 LEU A C 1
ATOM 3128 O O . LEU A 1 386 ? -16.791 30.899 -28.808 1.00 32.84 386 LEU A O 1
ATOM 3132 N N . ARG A 1 387 ? -18.460 29.391 -28.485 1.00 34.00 387 ARG A N 1
ATOM 3133 C CA . ARG A 1 387 ? -19.406 30.067 -27.596 1.00 34.00 387 ARG A CA 1
ATOM 3134 C C . ARG A 1 387 ? -18.768 31.057 -26.618 1.00 34.00 387 ARG A C 1
ATOM 3136 O O . ARG A 1 387 ? -18.167 30.680 -25.613 1.00 34.00 387 ARG A O 1
ATOM 3143 N N . GLY A 1 388 ? -19.055 32.335 -26.841 1.00 32.38 388 GLY A N 1
ATOM 3144 C CA . GLY A 1 388 ? -18.965 33.367 -25.819 1.00 32.38 388 GLY A CA 1
ATOM 3145 C C . GLY A 1 388 ? -20.140 33.272 -24.847 1.00 32.38 388 GLY A C 1
ATOM 3146 O O . GLY A 1 388 ? -21.281 33.490 -25.237 1.00 32.38 388 GLY A O 1
ATOM 3147 N N . SER A 1 389 ? -19.865 32.984 -23.572 1.00 37.56 389 SER A N 1
ATOM 3148 C CA . SER A 1 389 ? -20.802 33.280 -22.475 1.00 37.56 389 SER A CA 1
ATOM 3149 C C . SER A 1 389 ? -20.144 33.362 -21.087 1.00 37.56 389 SER A C 1
ATOM 3151 O O . SER A 1 389 ? -20.773 32.996 -20.100 1.00 37.56 389 SER A O 1
ATOM 3153 N N . LEU A 1 390 ? -18.905 33.859 -20.957 1.00 33.19 390 LEU A N 1
ATOM 3154 C CA . LEU A 1 390 ? -18.298 34.076 -19.626 1.00 33.19 390 LEU A CA 1
ATOM 3155 C C . LEU A 1 390 ? -17.513 35.393 -19.455 1.00 33.19 390 LEU A C 1
ATOM 3157 O O . LEU A 1 390 ? -16.895 35.606 -18.418 1.00 33.19 390 LEU A O 1
ATOM 3161 N N . ILE A 1 391 ? -17.602 36.344 -20.398 1.00 35.53 391 ILE A N 1
ATOM 3162 C CA . ILE A 1 391 ? -16.916 37.659 -20.304 1.00 35.53 391 ILE A CA 1
ATOM 3163 C C . ILE A 1 391 ? -17.905 38.815 -20.050 1.00 35.53 391 ILE A C 1
ATOM 3165 O O . ILE A 1 391 ? -17.746 39.927 -20.544 1.00 35.53 391 ILE A O 1
ATOM 3169 N N . LYS A 1 392 ? -18.959 38.579 -19.259 1.00 35.97 392 LYS A N 1
ATOM 3170 C CA . LYS A 1 392 ? -19.814 39.667 -18.732 1.00 35.97 392 LYS A CA 1
ATOM 3171 C C . LYS A 1 392 ? -19.843 39.783 -17.207 1.00 35.97 392 LYS A C 1
ATOM 3173 O O . LYS A 1 392 ? -20.276 40.817 -16.715 1.00 35.97 392 LYS A O 1
ATOM 3178 N N . HIS A 1 393 ? -19.292 38.825 -16.456 1.00 37.00 393 HIS A N 1
ATOM 3179 C CA . HIS A 1 393 ? -19.349 38.860 -14.985 1.00 37.00 393 HIS A CA 1
ATOM 3180 C C . HIS A 1 393 ? -18.100 39.396 -14.266 1.00 37.00 393 HIS A C 1
ATOM 3182 O O . HIS A 1 393 ? -18.150 39.611 -13.061 1.00 37.00 393 HIS A O 1
ATOM 3188 N N . LEU A 1 394 ? -17.011 39.713 -14.974 1.00 33.22 394 LEU A N 1
ATOM 3189 C CA . LEU A 1 394 ? -15.761 40.180 -14.344 1.00 33.22 394 LEU A CA 1
ATOM 3190 C C . LEU A 1 394 ? -15.470 41.684 -14.488 1.00 33.22 394 LEU A C 1
ATOM 3192 O O . LEU A 1 394 ? -14.465 42.160 -13.972 1.00 33.22 394 LEU A O 1
ATOM 3196 N N . LYS A 1 395 ? -16.365 42.469 -15.110 1.00 34.88 395 LYS A N 1
ATOM 3197 C CA . LYS A 1 395 ? -16.191 43.931 -15.271 1.00 34.88 395 LYS A CA 1
ATOM 3198 C C . LYS A 1 395 ? -17.113 44.792 -14.391 1.00 34.88 395 LYS A C 1
ATOM 3200 O O . LYS A 1 395 ? -17.243 45.986 -14.638 1.00 34.88 395 LYS A O 1
ATOM 3205 N N . ILE A 1 396 ? -17.729 44.204 -13.360 1.00 39.47 396 ILE A N 1
ATOM 3206 C CA . ILE A 1 396 ? -18.572 44.923 -12.379 1.00 39.47 396 ILE A CA 1
ATOM 3207 C C . ILE A 1 396 ? -17.971 44.921 -10.957 1.00 39.47 396 ILE A C 1
ATOM 3209 O O . ILE A 1 396 ? -18.342 45.764 -10.148 1.00 39.47 396 ILE A O 1
ATOM 3213 N N . SER A 1 397 ? -16.962 44.093 -10.656 1.00 36.22 397 SER A N 1
ATOM 3214 C CA . SER A 1 397 ? -16.394 44.014 -9.295 1.00 36.22 397 SER A CA 1
ATOM 3215 C C . SER A 1 397 ? -15.182 44.925 -9.022 1.00 36.22 397 SER A C 1
ATOM 3217 O O . SER A 1 397 ? -14.708 44.967 -7.893 1.00 36.22 397 SER A O 1
ATOM 3219 N N . MET A 1 398 ? -14.682 45.685 -10.005 1.00 35.47 398 MET A N 1
ATOM 3220 C CA . MET A 1 398 ? -13.563 46.632 -9.816 1.00 35.47 398 MET A CA 1
ATOM 3221 C C . MET A 1 398 ? -14.019 48.098 -9.857 1.00 35.47 398 MET A C 1
ATOM 3223 O O . MET A 1 398 ? -13.468 48.910 -10.600 1.00 35.47 398 MET A O 1
ATOM 3227 N N . ARG A 1 399 ? -15.061 48.451 -9.092 1.00 38.62 399 ARG A N 1
ATOM 3228 C CA . ARG A 1 399 ? -15.442 49.867 -8.914 1.00 38.62 399 ARG A CA 1
ATOM 3229 C C . ARG A 1 399 ? -15.758 50.303 -7.478 1.00 38.62 399 ARG A C 1
ATOM 3231 O O . ARG A 1 399 ? -15.691 51.499 -7.230 1.00 38.62 399 ARG A O 1
ATOM 3238 N N . ASN A 1 400 ? -15.979 49.406 -6.514 1.00 39.88 400 ASN A N 1
ATOM 3239 C CA . ASN A 1 400 ? -16.284 49.809 -5.134 1.00 39.88 400 ASN A CA 1
ATOM 3240 C C . ASN A 1 400 ? -15.344 49.149 -4.122 1.00 39.88 400 ASN A C 1
ATOM 3242 O O . ASN A 1 400 ? -15.429 47.953 -3.877 1.00 39.88 400 ASN A O 1
ATOM 3246 N N . GLY A 1 401 ? -14.468 49.953 -3.521 1.00 35.22 401 GLY A N 1
ATOM 3247 C CA . GLY A 1 401 ? -13.580 49.528 -2.437 1.00 35.22 401 GLY A CA 1
ATOM 3248 C C . GLY A 1 401 ? -12.649 50.645 -1.971 1.00 35.22 401 GLY A C 1
ATOM 3249 O O . GLY A 1 401 ? -11.448 50.441 -1.838 1.00 35.22 401 GLY A O 1
ATOM 3250 N N . ARG A 1 402 ? -13.188 51.859 -1.809 1.00 34.16 402 ARG A N 1
ATOM 3251 C CA . ARG A 1 402 ? -12.482 53.015 -1.245 1.00 34.16 402 ARG A CA 1
ATOM 3252 C C . ARG A 1 402 ? -12.393 52.812 0.272 1.00 34.16 402 ARG A C 1
ATOM 3254 O O . ARG A 1 402 ? -13.422 52.714 0.931 1.00 34.16 402 ARG A O 1
ATOM 3261 N N . MET A 1 403 ? -11.169 52.712 0.789 1.00 34.41 403 MET A N 1
ATOM 3262 C CA . MET A 1 403 ? -10.857 52.631 2.219 1.00 34.41 403 MET A CA 1
ATOM 3263 C C . MET A 1 403 ? -11.390 53.859 2.970 1.00 34.41 403 MET A C 1
ATOM 3265 O O . MET A 1 403 ? -11.043 54.984 2.612 1.00 34.41 403 MET A O 1
ATOM 3269 N N . ASN A 1 404 ? -12.152 53.630 4.041 1.00 31.31 404 ASN A N 1
ATOM 3270 C CA . ASN A 1 404 ? -12.332 54.588 5.130 1.00 31.31 404 ASN A CA 1
ATOM 3271 C C . ASN A 1 404 ? -11.542 54.090 6.346 1.00 31.31 404 ASN A C 1
ATOM 3273 O O . ASN A 1 404 ? -11.754 52.973 6.810 1.00 31.31 404 ASN A O 1
ATOM 3277 N N . LYS A 1 405 ? -10.634 54.945 6.829 1.00 38.56 405 LYS A N 1
ATOM 3278 C CA . LYS A 1 405 ? -10.077 54.930 8.188 1.00 38.56 405 LYS A CA 1
ATOM 3279 C C . LYS A 1 405 ? -11.178 55.319 9.175 1.00 38.56 405 LYS A C 1
ATOM 3281 O O . LYS A 1 405 ? -11.778 56.367 8.940 1.00 38.56 405 LYS A O 1
ATOM 3286 N N . ILE A 1 406 ? -11.333 54.565 10.266 1.00 37.81 406 ILE A N 1
ATOM 3287 C CA . ILE A 1 406 ? -11.300 55.043 11.665 1.00 37.81 406 ILE A CA 1
ATOM 3288 C C . ILE A 1 406 ? -10.617 53.949 12.478 1.00 37.81 406 ILE A C 1
ATOM 3290 O O . ILE A 1 406 ? -11.022 52.780 12.297 1.00 37.81 406 ILE A O 1
#

InterPro domains:
  IPR046702 Protein of unknown function DUF6572 [PF20212] (71-170)

Secondary structure (DSSP, 8-state):
------HHHHHHHHHHS-SS-GGGS-HHHHHHHHHHH-GGGGGGSHHHHHTTS-HHHHHHHHHHHHHHHH-TTS--EEEEETTEEEEEEEE-----HHHHHHHHHHHHHHHHHHHHHHHTTTTHHHH-S--S-EEEEEEESSPPPHHHHHHHHHHHHHHTTSSEEEEEEPPPHHHH--S------SS-HHHHHHHHHHHHHHHHHHHHHHHHHHHHHHHHHHHHHHHHHHHTT---HHHHHHHHHHHHHHIIIIIHHHHHHHHHHHHH-GGGGG--SSSPPPPHHHHHHHHHHHHHHHHHHHHHHHHH-------PPPPPHHHHHTSPPPPS---------------------------------------------------------SSSSSSSSSS-------

Nearest PDB structures (foldseek):
  6e0i-assembly1_A  TM=5.071E-01  e=3.933E+00  Homo sapiens
  1v4t-assembly1_A  TM=3.827E-01  e=4.638E+00  Homo sapiens

pLDDT: mean 70.84, std 24.14, range [22.84, 97.25]